Protein AF-A0AAV9VB69-F1 (afdb_monomer_lite)

Sequence (633 aa):
MSVATYHEILGSTLKLGVDYQWPSLCQNLEPKYSDLNADFQFFNVCTIYPNLVQGLANGAFEQSFVDELAGFQIRPIDNYIQISEGITSENTNFLLDTCNNIDCNNELSRDNNRSCDEALLRPDNGSTLSLNGTYSCMSAICTNLEPYVRDDPDIGGVGVFISYILQIFLVLLMTIYVLFKFILHERRVIPADIHSPFAGSIAFPESLQEFQKLQSWFIGSLVIAAFIRQYQEITNISVTDFLFLGGISLNGVVLICYMNVALLLLGRKSWYVYGLSCITFIMCSAFIIYANWKRVERVDHVLPALLFCQRQLAFLQYSDEITRWVRLVSRLPPWVIYMAWGFCAAVQLACFFWMLEFEKKMPRRFKAWLERRSGQIMLWIFIIFIMFCFLAIFGLQVVMLYNFWGIVDPHQWSFGQIIAVTIWLPLVIDYAHGRYKEKTGLITQHNPAEYPKDEEAGYSVLPFGNPGKTNPTAEVIPLTSQQPSPVPPHAQPQLQPSTSQILYSMQQQHQNQNINVNPEYHHMHQNQLAPSPYVYPTPQIRIDTRQSTVSPTATAPPTHFASPLLPSMPSSPMFPLTQAQHAPQVPGIPGGGGNVAPSGGGGGPGGGVQNFGPPSGPTDGRQPGTSYGGGTF

Structure (mmCIF, N/CA/C/O backbone):
data_AF-A0AAV9VB69-F1
#
_entry.id   AF-A0AAV9VB69-F1
#
loop_
_atom_site.group_PDB
_atom_site.id
_atom_site.type_symbol
_atom_site.label_atom_id
_atom_site.label_alt_id
_atom_site.label_comp_id
_atom_site.label_asym_id
_atom_site.label_entity_id
_atom_site.label_seq_id
_atom_site.pdbx_PDB_ins_code
_atom_site.Cartn_x
_atom_site.Cartn_y
_atom_site.Cartn_z
_atom_site.occupancy
_atom_site.B_iso_or_equiv
_atom_site.auth_seq_id
_atom_site.auth_comp_id
_atom_site.auth_asym_id
_atom_site.auth_atom_id
_atom_site.pdbx_PDB_model_num
ATOM 1 N N . MET A 1 1 ? 23.354 5.127 -36.006 1.00 81.25 1 MET A N 1
ATOM 2 C CA . MET A 1 1 ? 23.673 5.702 -34.678 1.00 81.25 1 MET A CA 1
ATOM 3 C C . MET A 1 1 ? 25.113 6.199 -34.701 1.00 81.25 1 MET A C 1
ATOM 5 O O . MET A 1 1 ? 25.912 5.572 -35.389 1.00 81.25 1 MET A O 1
ATOM 9 N N . SER A 1 2 ? 25.442 7.316 -34.046 1.00 92.06 2 SER A N 1
ATOM 10 C CA . SER A 1 2 ? 26.828 7.811 -34.001 1.00 92.06 2 SER A CA 1
ATOM 11 C C . SER A 1 2 ? 27.645 7.057 -32.944 1.00 92.06 2 SER A C 1
ATOM 13 O O . SER A 1 2 ? 27.098 6.582 -31.951 1.00 92.06 2 SER A O 1
ATOM 15 N N . VAL A 1 3 ? 28.964 6.970 -33.143 1.00 91.94 3 VAL A N 1
ATOM 16 C CA . VAL A 1 3 ? 29.895 6.347 -32.181 1.00 91.94 3 VAL A CA 1
ATOM 17 C C . VAL A 1 3 ? 29.856 7.051 -30.817 1.00 91.94 3 VAL A C 1
ATOM 19 O O . VAL A 1 3 ? 29.919 6.397 -29.781 1.00 91.94 3 VAL A O 1
ATOM 22 N N . ALA A 1 4 ? 29.641 8.371 -30.805 1.00 94.38 4 ALA A N 1
ATOM 23 C CA . ALA A 1 4 ? 29.505 9.158 -29.580 1.00 94.38 4 ALA A CA 1
ATOM 24 C C . ALA A 1 4 ? 28.348 8.677 -28.684 1.00 94.38 4 ALA A C 1
ATOM 26 O O . ALA A 1 4 ? 28.529 8.546 -27.476 1.00 94.38 4 ALA A O 1
ATOM 27 N N . THR A 1 5 ? 27.189 8.350 -29.269 1.00 92.31 5 THR A N 1
ATOM 28 C CA . THR A 1 5 ? 26.042 7.824 -28.511 1.00 92.31 5 THR A CA 1
ATOM 29 C C . THR A 1 5 ? 26.349 6.461 -27.894 1.00 92.31 5 THR A C 1
ATOM 31 O O . THR A 1 5 ? 25.969 6.205 -26.754 1.00 92.31 5 THR A O 1
ATOM 34 N N . TYR A 1 6 ? 27.078 5.591 -28.604 1.00 94.56 6 TYR A N 1
ATOM 35 C CA . TYR A 1 6 ? 27.502 4.316 -28.026 1.00 94.56 6 TYR A CA 1
ATOM 36 C C . TYR A 1 6 ? 28.466 4.516 -26.850 1.00 94.56 6 TYR A C 1
ATOM 38 O O . TYR A 1 6 ? 28.266 3.887 -25.815 1.00 94.56 6 TYR A O 1
ATOM 46 N N . HIS A 1 7 ? 29.459 5.410 -26.960 1.00 93.88 7 HIS A N 1
ATOM 47 C CA . HIS A 1 7 ? 30.359 5.714 -25.837 1.00 93.88 7 HIS A CA 1
ATOM 48 C C . HIS A 1 7 ? 29.611 6.229 -24.610 1.00 93.88 7 HIS A C 1
ATOM 50 O O . HIS A 1 7 ? 29.913 5.810 -23.497 1.00 93.88 7 HIS A O 1
ATOM 56 N N . GLU A 1 8 ? 28.639 7.122 -24.792 1.00 93.88 8 GLU A N 1
ATOM 57 C CA . GLU A 1 8 ? 27.863 7.669 -23.678 1.00 93.88 8 GLU A CA 1
ATOM 58 C C . GLU A 1 8 ? 27.093 6.564 -22.936 1.00 93.88 8 GLU A C 1
ATOM 60 O O . GLU A 1 8 ? 27.153 6.464 -21.707 1.00 93.88 8 GLU A O 1
ATOM 65 N N . ILE A 1 9 ? 26.421 5.680 -23.679 1.00 92.69 9 ILE A N 1
ATOM 66 C CA . ILE A 1 9 ? 25.641 4.581 -23.097 1.00 92.69 9 ILE A CA 1
ATOM 67 C C . ILE A 1 9 ? 26.556 3.545 -22.427 1.00 92.69 9 ILE A C 1
ATOM 69 O O . ILE A 1 9 ? 26.297 3.138 -21.292 1.00 92.69 9 ILE A O 1
ATOM 73 N N . LEU A 1 10 ? 27.637 3.132 -23.095 1.00 94.69 10 LEU A N 1
ATOM 74 C CA . LEU A 1 10 ? 28.567 2.131 -22.567 1.00 94.69 10 LEU A CA 1
ATOM 75 C C . LEU A 1 10 ? 29.352 2.675 -21.371 1.00 94.69 10 LEU A C 1
ATOM 77 O O . LEU A 1 10 ? 29.407 2.017 -20.338 1.00 94.69 10 LEU A O 1
ATOM 81 N N . GLY A 1 11 ? 29.894 3.889 -21.462 1.00 93.44 11 GLY A N 1
ATOM 82 C CA . GLY A 1 11 ? 30.698 4.502 -20.403 1.00 93.44 11 GLY A CA 1
ATOM 83 C C . GLY A 1 11 ? 29.901 4.861 -19.147 1.00 93.44 11 GLY A C 1
ATOM 84 O O . GLY A 1 11 ? 30.444 4.818 -18.045 1.00 93.44 11 GLY A O 1
ATOM 85 N N . SER A 1 12 ? 28.606 5.168 -19.283 1.00 91.00 12 SER A N 1
ATOM 86 C CA . SER A 1 12 ? 27.727 5.430 -18.131 1.00 91.00 12 SER A CA 1
ATOM 87 C C . SER A 1 12 ? 27.248 4.161 -17.419 1.00 91.00 12 SER A C 1
ATOM 89 O O . SER A 1 12 ? 26.801 4.234 -16.272 1.00 91.00 12 SER A O 1
ATOM 91 N N . THR A 1 13 ? 27.337 3.003 -18.079 1.00 90.88 13 THR A N 1
ATOM 92 C CA . THR A 1 13 ? 26.742 1.751 -17.591 1.00 90.88 13 THR A CA 1
ATOM 93 C C . THR A 1 13 ? 27.789 0.706 -17.217 1.00 90.88 13 THR A C 1
ATOM 95 O O . THR A 1 13 ? 27.617 -0.029 -16.244 1.00 90.88 13 THR A O 1
ATOM 98 N N . LEU A 1 14 ? 28.878 0.618 -17.978 1.00 93.81 14 LEU A N 1
ATOM 99 C CA . LEU A 1 14 ? 29.826 -0.485 -17.919 1.00 93.81 14 LEU A CA 1
ATOM 100 C C . LEU A 1 14 ? 31.136 -0.082 -17.260 1.00 93.81 14 LEU A C 1
ATOM 102 O O . LEU A 1 14 ? 31.718 0.967 -17.516 1.00 93.81 14 LEU A O 1
ATOM 106 N N . LYS A 1 15 ? 31.650 -0.999 -16.450 1.00 92.81 15 LYS A N 1
ATOM 107 C CA . LYS A 1 15 ? 33.026 -0.992 -15.955 1.00 92.81 15 LYS A CA 1
ATOM 108 C C . LYS A 1 15 ? 33.915 -1.804 -16.893 1.00 92.81 15 LYS A C 1
ATOM 110 O O . LYS A 1 15 ? 33.564 -2.932 -17.245 1.00 92.81 15 LYS A O 1
ATOM 115 N N . LEU A 1 16 ? 35.068 -1.239 -17.247 1.00 93.00 16 LEU A N 1
ATOM 116 C CA . LEU A 1 16 ? 36.102 -1.894 -18.051 1.00 93.00 16 LEU A CA 1
ATOM 117 C C . LEU A 1 16 ? 36.630 -3.163 -17.363 1.00 93.00 16 LEU A C 1
ATOM 119 O O . LEU A 1 16 ? 36.817 -3.184 -16.146 1.00 93.00 16 LEU A O 1
ATOM 123 N N . GLY A 1 17 ? 36.898 -4.207 -18.152 1.00 90.06 17 GLY A N 1
ATOM 124 C CA . GLY A 1 17 ? 37.507 -5.457 -17.681 1.00 90.06 17 GLY A CA 1
ATOM 125 C C . GLY A 1 17 ? 36.560 -6.447 -16.992 1.00 90.06 17 GLY A C 1
ATOM 126 O O . GLY A 1 17 ? 37.006 -7.521 -16.594 1.00 90.06 17 GLY A O 1
ATOM 127 N N . VAL A 1 18 ? 35.270 -6.129 -16.868 1.00 91.38 18 VAL A N 1
ATOM 128 C CA . VAL A 1 18 ? 34.249 -7.049 -16.340 1.00 91.38 18 VAL A CA 1
ATOM 129 C C . VAL A 1 18 ? 33.663 -7.881 -17.487 1.00 91.38 18 VAL A C 1
ATOM 131 O O . VAL A 1 18 ? 33.326 -7.334 -18.535 1.00 91.38 18 VAL A O 1
ATOM 134 N N . ASP A 1 19 ? 33.550 -9.198 -17.297 1.00 90.56 19 ASP A N 1
ATOM 135 C CA . ASP A 1 19 ? 32.825 -10.082 -18.219 1.00 90.56 19 ASP A CA 1
ATOM 136 C C . ASP A 1 19 ? 31.331 -10.067 -17.877 1.00 90.56 19 ASP A C 1
ATOM 138 O O . ASP A 1 19 ? 30.914 -10.598 -16.847 1.00 90.56 19 ASP A O 1
ATOM 142 N N . TYR A 1 20 ? 30.533 -9.428 -18.730 1.00 87.25 20 TYR A N 1
ATOM 143 C CA . TYR A 1 20 ? 29.083 -9.322 -18.561 1.00 87.25 20 TYR A CA 1
ATOM 144 C C . TYR A 1 20 ? 28.309 -10.455 -19.248 1.00 87.25 20 TYR A C 1
ATOM 146 O O . TYR A 1 20 ? 27.097 -10.529 -19.074 1.00 87.25 20 TYR A O 1
ATOM 154 N N . GLN A 1 21 ? 28.966 -11.320 -20.035 1.00 90.50 21 GLN A N 1
ATOM 155 C CA . GLN A 1 21 ? 28.318 -12.393 -20.805 1.00 90.50 21 GLN A CA 1
ATOM 156 C C . GLN A 1 21 ? 27.126 -11.894 -21.656 1.00 90.50 21 GLN A C 1
ATOM 158 O O . GLN A 1 21 ? 25.994 -12.371 -21.538 1.00 90.50 21 GLN A O 1
ATOM 163 N N . TRP A 1 22 ? 27.380 -10.906 -22.521 1.00 84.94 22 TRP A N 1
ATOM 164 C CA . TRP A 1 22 ? 26.363 -10.079 -23.188 1.00 84.94 22 TRP A CA 1
ATOM 165 C C . TRP A 1 22 ? 25.195 -10.804 -23.875 1.00 84.94 22 TRP A C 1
ATOM 167 O O . TRP A 1 22 ? 24.059 -10.399 -23.621 1.00 84.94 22 TRP A O 1
ATOM 177 N N . PRO A 1 23 ? 25.392 -11.867 -24.684 1.00 86.56 23 PRO A N 1
ATOM 178 C CA . PRO A 1 23 ? 24.259 -12.549 -25.304 1.00 86.56 23 PRO A CA 1
ATOM 179 C C . PRO A 1 23 ? 23.311 -13.117 -24.250 1.00 86.56 23 PRO A C 1
ATOM 181 O O . PRO A 1 23 ? 22.118 -12.860 -24.299 1.00 86.56 23 PRO A O 1
ATOM 184 N N . SER A 1 24 ? 23.842 -13.795 -23.230 1.00 86.19 24 SER A N 1
ATOM 185 C CA . SER A 1 24 ? 23.032 -14.337 -22.136 1.00 86.19 24 SER A CA 1
ATOM 186 C C . SER A 1 24 ? 22.494 -13.270 -21.187 1.00 86.19 24 SER A C 1
ATOM 188 O O . SER A 1 24 ? 21.474 -13.502 -20.543 1.00 86.19 24 SER A O 1
ATOM 190 N N . LEU A 1 25 ? 23.155 -12.115 -21.069 1.00 87.12 25 LEU A N 1
ATOM 191 C CA . LEU A 1 25 ? 22.683 -11.006 -20.242 1.00 87.12 25 LEU A CA 1
ATOM 192 C C . LEU A 1 25 ? 21.476 -10.313 -20.878 1.00 87.12 25 LEU A C 1
ATOM 194 O O . LEU A 1 25 ? 20.512 -10.043 -20.166 1.00 87.12 25 LEU A O 1
ATOM 198 N N . CYS A 1 26 ? 21.518 -10.095 -22.191 1.00 88.00 26 CYS A N 1
ATOM 199 C CA . CYS A 1 26 ? 20.462 -9.425 -22.946 1.00 88.00 26 CYS A CA 1
ATOM 200 C C . CYS A 1 26 ? 19.396 -10.370 -23.519 1.00 88.00 26 CYS A C 1
ATOM 202 O O . CYS A 1 26 ? 18.403 -9.883 -24.042 1.00 88.00 26 CYS A O 1
ATOM 204 N N . GLN A 1 27 ? 19.590 -11.688 -23.426 1.00 84.94 27 GLN A N 1
ATOM 205 C CA . GLN A 1 27 ? 18.554 -12.699 -23.658 1.00 84.94 27 GLN A CA 1
ATOM 206 C C . GLN A 1 27 ? 17.865 -13.084 -22.342 1.00 84.94 27 GLN A C 1
ATOM 208 O O . GLN A 1 27 ? 18.457 -13.008 -21.255 1.00 84.94 27 GLN A O 1
ATOM 213 N N . ASN A 1 28 ? 16.632 -13.571 -22.449 1.00 80.62 28 ASN A N 1
ATOM 214 C CA . ASN A 1 28 ? 15.735 -13.874 -21.337 1.00 80.62 28 ASN A CA 1
ATOM 215 C C . ASN A 1 28 ? 15.504 -12.659 -20.425 1.00 80.62 28 ASN A C 1
ATOM 217 O O . ASN A 1 28 ? 15.657 -12.746 -19.203 1.00 80.62 28 ASN A O 1
ATOM 221 N N . LEU A 1 29 ? 15.185 -11.510 -21.021 1.00 72.12 29 LEU A N 1
ATOM 222 C CA . LEU A 1 29 ? 14.921 -10.276 -20.277 1.00 72.12 29 LEU A CA 1
ATOM 223 C C . LEU A 1 29 ? 13.636 -10.352 -19.453 1.00 72.12 29 LEU A C 1
ATOM 225 O O . LEU A 1 29 ? 13.610 -9.857 -18.331 1.00 72.12 29 LEU A O 1
ATOM 229 N N . GLU A 1 30 ? 12.605 -11.018 -19.971 1.00 70.12 30 GLU A N 1
ATOM 230 C CA . GLU A 1 30 ? 11.303 -11.153 -19.312 1.00 70.12 30 GLU A CA 1
ATOM 231 C C . GLU A 1 30 ? 11.420 -11.688 -17.869 1.00 70.12 30 GLU A C 1
ATOM 233 O O . GLU A 1 30 ? 11.065 -10.940 -16.960 1.00 70.12 30 GLU A O 1
ATOM 238 N N . PRO A 1 31 ? 12.017 -12.870 -17.592 1.00 71.25 31 PRO A N 1
ATOM 239 C CA . PRO A 1 31 ? 12.177 -13.353 -16.218 1.00 71.25 31 PRO A CA 1
ATOM 240 C C . PRO A 1 31 ? 13.099 -12.472 -15.358 1.00 71.25 31 PRO A C 1
ATOM 242 O O . PRO A 1 31 ? 12.952 -12.429 -14.140 1.00 71.25 31 PRO A O 1
ATOM 245 N N . LYS A 1 32 ? 14.052 -11.746 -15.963 1.00 71.00 32 LYS A N 1
ATOM 246 C CA . LYS A 1 32 ? 14.957 -10.841 -15.228 1.00 71.00 32 LYS A CA 1
ATOM 247 C C . LYS A 1 32 ? 14.281 -9.536 -14.822 1.00 71.00 32 LYS A C 1
ATOM 249 O O . LYS A 1 32 ? 14.662 -8.957 -13.807 1.00 71.00 32 LYS A O 1
ATOM 254 N N . TYR A 1 33 ? 13.318 -9.067 -15.612 1.00 72.19 33 TYR A N 1
ATOM 255 C CA . TYR A 1 33 ? 12.603 -7.813 -15.384 1.00 72.19 33 TYR A CA 1
ATOM 256 C C . TYR A 1 33 ? 11.237 -8.001 -14.725 1.00 72.19 33 TYR A C 1
ATOM 258 O O . TYR A 1 33 ? 10.710 -7.048 -14.154 1.00 72.19 33 TYR A O 1
ATOM 266 N N . SER A 1 34 ? 10.698 -9.223 -14.729 1.00 65.44 34 SER A N 1
ATOM 267 C CA . SER A 1 34 ? 9.506 -9.591 -13.962 1.00 65.44 34 SER A CA 1
ATOM 268 C C . SER A 1 34 ? 9.789 -9.780 -12.470 1.00 65.44 34 SER A C 1
ATOM 270 O O . SER A 1 34 ? 8.873 -9.725 -11.652 1.00 65.44 34 SER A O 1
ATOM 272 N N . ASP A 1 35 ? 11.048 -10.024 -12.097 1.00 72.75 35 ASP A N 1
ATOM 273 C CA . ASP A 1 35 ? 11.422 -10.273 -10.710 1.00 72.75 35 ASP A CA 1
ATOM 274 C C . ASP A 1 35 ? 11.499 -8.985 -9.875 1.00 72.75 35 ASP A C 1
ATOM 276 O O . ASP A 1 35 ? 11.941 -7.925 -10.312 1.00 72.75 35 ASP A O 1
ATOM 280 N N . LEU A 1 36 ? 11.176 -9.103 -8.582 1.00 60.81 36 LEU A N 1
ATOM 281 C CA . LEU A 1 36 ? 11.221 -8.020 -7.580 1.00 60.81 36 LEU A CA 1
ATOM 282 C C . LEU A 1 36 ? 12.606 -7.365 -7.391 1.00 60.81 36 LEU A C 1
ATOM 284 O O . LEU A 1 36 ? 12.729 -6.367 -6.671 1.00 60.81 36 LEU A O 1
ATOM 288 N N . ASN A 1 37 ? 13.642 -7.958 -7.985 1.00 67.56 37 ASN A N 1
ATOM 289 C CA . ASN A 1 37 ? 15.031 -7.508 -7.959 1.00 67.56 37 ASN A CA 1
ATOM 290 C C . ASN A 1 37 ? 15.541 -7.137 -9.363 1.00 67.56 37 ASN A C 1
ATOM 292 O O . ASN A 1 37 ? 16.751 -7.159 -9.578 1.00 67.56 37 ASN A O 1
ATOM 296 N N . ALA A 1 38 ? 14.635 -6.836 -10.299 1.00 72.31 38 ALA A N 1
ATOM 297 C CA . ALA A 1 38 ? 14.975 -6.420 -11.650 1.00 72.31 38 ALA A CA 1
ATOM 298 C C . ALA A 1 38 ? 16.025 -5.303 -11.645 1.00 72.31 38 ALA A C 1
ATOM 300 O O . ALA A 1 38 ? 15.849 -4.259 -11.009 1.00 72.31 38 ALA A O 1
ATOM 301 N N . ASP A 1 39 ? 17.120 -5.546 -12.360 1.00 76.62 39 ASP A N 1
ATOM 302 C CA . ASP A 1 39 ? 18.220 -4.606 -12.507 1.00 76.62 39 ASP A CA 1
ATOM 303 C C . ASP A 1 39 ? 18.219 -4.034 -13.925 1.00 76.62 39 ASP A C 1
ATOM 305 O O . ASP A 1 39 ? 18.735 -4.623 -14.879 1.00 76.62 39 ASP A O 1
ATOM 309 N N . PHE A 1 40 ? 17.608 -2.860 -14.060 1.00 84.81 40 PHE A N 1
ATOM 310 C CA . PHE A 1 40 ? 17.510 -2.146 -15.329 1.00 84.81 40 PHE A CA 1
ATOM 311 C C . PHE A 1 40 ? 18.803 -1.427 -15.720 1.00 84.81 40 PHE A C 1
ATOM 313 O O . PHE A 1 40 ? 18.829 -0.773 -16.764 1.00 84.81 40 PHE A O 1
ATOM 320 N N . GLN A 1 41 ? 19.894 -1.554 -14.947 1.00 85.00 41 GLN A N 1
ATOM 321 C CA . GLN A 1 41 ? 21.139 -0.849 -15.256 1.00 85.00 41 GLN A CA 1
ATOM 322 C C . GLN A 1 41 ? 21.651 -1.173 -16.663 1.00 85.00 41 GLN A C 1
ATOM 324 O O . GLN A 1 41 ? 22.116 -0.277 -17.354 1.00 85.00 41 GLN A O 1
ATOM 329 N N . PHE A 1 42 ? 21.491 -2.417 -17.127 1.00 89.88 42 PHE A N 1
ATOM 330 C CA . PHE A 1 42 ? 21.977 -2.860 -18.436 1.00 89.88 42 PHE A CA 1
ATOM 331 C C . PHE A 1 42 ? 20.977 -2.679 -19.578 1.00 89.88 42 PHE A C 1
ATOM 333 O O . PHE A 1 42 ? 21.330 -2.956 -20.723 1.00 89.88 42 PHE A O 1
ATOM 340 N N . PHE A 1 43 ? 19.758 -2.203 -19.307 1.00 91.50 43 PHE A N 1
ATOM 341 C CA . PHE A 1 43 ? 18.712 -2.125 -20.326 1.00 91.50 43 PHE A CA 1
ATOM 342 C C . PHE A 1 43 ? 19.146 -1.273 -21.524 1.00 91.50 43 PHE A C 1
ATOM 344 O O . PHE A 1 43 ? 19.071 -1.719 -22.665 1.00 91.50 43 PHE A O 1
ATOM 351 N N . ASN A 1 44 ? 19.710 -0.087 -21.269 1.00 91.19 44 ASN A N 1
ATOM 352 C CA . ASN A 1 44 ? 20.206 0.795 -22.330 1.00 91.19 44 ASN A CA 1
ATOM 353 C C . ASN A 1 44 ? 21.313 0.149 -23.173 1.00 91.19 44 ASN A C 1
ATOM 355 O O . ASN A 1 44 ? 21.434 0.447 -24.354 1.00 91.19 44 ASN A O 1
ATOM 359 N N . VAL A 1 45 ? 22.121 -0.738 -22.586 1.00 93.56 45 VAL A N 1
ATOM 360 C CA . VAL A 1 45 ? 23.153 -1.472 -23.327 1.00 93.56 45 VAL A CA 1
ATOM 361 C C . VAL A 1 45 ? 22.512 -2.579 -24.162 1.00 93.56 45 VAL A C 1
ATOM 363 O O . VAL A 1 45 ? 22.843 -2.726 -25.335 1.00 93.56 45 VAL A O 1
ATOM 366 N N . CYS A 1 46 ? 21.539 -3.305 -23.611 1.00 93.94 46 CYS A N 1
ATOM 367 C CA . CYS A 1 46 ? 20.816 -4.345 -24.337 1.00 93.94 46 CYS A CA 1
ATOM 368 C C . CYS A 1 46 ? 19.979 -3.809 -25.506 1.00 93.94 46 CYS A C 1
ATOM 370 O O . CYS A 1 46 ? 19.820 -4.519 -26.498 1.00 93.94 46 CYS A O 1
ATOM 372 N N . THR A 1 47 ? 19.509 -2.558 -25.455 1.00 93.50 47 THR A N 1
ATOM 373 C CA . THR A 1 47 ? 18.798 -1.931 -26.584 1.00 93.50 47 THR A CA 1
ATOM 374 C C . THR A 1 47 ? 19.729 -1.544 -27.736 1.00 93.50 47 THR A C 1
ATOM 376 O O . THR A 1 47 ? 19.318 -1.601 -28.896 1.00 93.50 47 THR A O 1
ATOM 379 N N . ILE A 1 48 ? 20.991 -1.192 -27.457 1.00 94.94 48 ILE A N 1
ATOM 380 C CA . ILE A 1 48 ? 21.992 -0.879 -28.494 1.00 94.94 48 ILE A CA 1
ATOM 381 C C . ILE A 1 48 ? 22.784 -2.099 -28.971 1.00 94.94 48 ILE A C 1
ATOM 383 O O . ILE A 1 48 ? 23.379 -2.054 -30.048 1.00 94.94 48 ILE A O 1
ATOM 387 N N . TYR A 1 49 ? 22.793 -3.183 -28.194 1.00 95.06 49 TYR A N 1
ATOM 388 C CA . TYR A 1 49 ? 23.627 -4.354 -28.439 1.00 95.06 49 TYR A CA 1
ATOM 389 C C . TYR A 1 49 ? 23.431 -4.988 -29.832 1.00 95.06 49 TYR A C 1
ATOM 391 O O . TYR A 1 49 ? 24.442 -5.206 -30.501 1.00 95.06 49 TYR A O 1
ATOM 399 N N . PRO A 1 50 ? 22.197 -5.195 -30.349 1.00 94.56 50 PRO A N 1
ATOM 400 C CA . PRO A 1 50 ? 21.981 -5.701 -31.712 1.00 94.56 50 PRO A CA 1
ATOM 401 C C . PRO A 1 50 ? 22.682 -4.863 -32.793 1.00 94.56 50 PRO A C 1
ATOM 403 O O . PRO A 1 50 ? 23.422 -5.384 -33.629 1.00 94.56 50 PRO A O 1
ATOM 406 N N . ASN A 1 51 ? 22.526 -3.535 -32.721 1.00 94.12 51 ASN A N 1
ATOM 407 C CA . ASN A 1 51 ? 23.151 -2.595 -33.656 1.00 94.12 51 ASN A CA 1
ATOM 408 C C . ASN A 1 51 ? 24.683 -2.631 -33.566 1.00 94.12 51 ASN A C 1
ATOM 410 O O . ASN A 1 51 ? 25.384 -2.461 -34.566 1.00 94.12 51 ASN A O 1
ATOM 414 N N . LEU A 1 52 ? 25.205 -2.848 -32.361 1.00 95.00 52 LEU A N 1
ATOM 415 C CA . LEU A 1 52 ? 26.631 -2.865 -32.083 1.00 95.00 52 LEU A CA 1
ATOM 416 C C . LEU A 1 52 ? 27.294 -4.157 -32.579 1.00 95.00 52 LEU A C 1
ATOM 418 O O . LEU A 1 52 ? 28.324 -4.091 -33.246 1.00 95.00 52 LEU A O 1
ATOM 422 N N . VAL A 1 53 ? 26.691 -5.328 -32.355 1.00 94.50 53 VAL A N 1
ATOM 423 C CA . VAL A 1 53 ? 27.231 -6.593 -32.887 1.00 94.50 53 VAL A CA 1
ATOM 424 C C . VAL A 1 53 ? 27.118 -6.639 -34.413 1.00 94.50 53 VAL A C 1
ATOM 426 O O . VAL A 1 53 ? 28.068 -7.048 -35.080 1.00 94.50 53 VAL A O 1
ATOM 429 N N . GLN A 1 54 ? 26.014 -6.152 -34.990 1.00 93.56 54 GLN A N 1
ATOM 430 C CA . GLN A 1 54 ? 25.867 -6.051 -36.444 1.00 93.56 54 GLN A CA 1
ATOM 431 C C . GLN A 1 54 ? 26.887 -5.083 -37.061 1.00 93.56 54 GLN A C 1
ATOM 433 O O . GLN A 1 54 ? 27.502 -5.400 -38.078 1.00 93.56 54 GLN A O 1
ATOM 438 N N . GLY A 1 55 ? 27.102 -3.916 -36.446 1.00 94.38 55 GLY A N 1
ATOM 439 C CA . GLY A 1 55 ? 28.108 -2.956 -36.901 1.00 94.38 55 GLY A CA 1
ATOM 440 C C . GLY A 1 55 ? 29.531 -3.517 -36.830 1.00 94.38 55 GLY A C 1
ATOM 441 O O . GLY A 1 55 ? 30.301 -3.334 -37.772 1.00 94.38 55 GLY A O 1
ATOM 442 N N . LEU A 1 56 ? 29.859 -4.264 -35.769 1.00 95.81 56 LEU A N 1
ATOM 443 C CA . LEU A 1 56 ? 31.137 -4.968 -35.633 1.00 95.81 56 LEU A CA 1
ATOM 444 C C . LEU A 1 56 ? 31.324 -6.024 -36.727 1.00 95.81 56 LEU A C 1
ATOM 446 O O . LEU A 1 56 ? 32.371 -6.054 -37.370 1.00 95.81 56 LEU A O 1
ATOM 450 N N . ALA A 1 57 ? 30.311 -6.861 -36.964 1.00 94.94 57 ALA A N 1
ATOM 451 C CA . ALA A 1 57 ? 30.358 -7.908 -37.985 1.00 94.94 57 ALA A CA 1
ATOM 452 C C . ALA A 1 57 ? 30.517 -7.336 -39.404 1.00 94.94 57 ALA A C 1
ATOM 454 O O . ALA A 1 57 ? 31.214 -7.913 -40.235 1.00 94.94 57 ALA A O 1
ATOM 455 N N . ASN A 1 58 ? 29.921 -6.171 -39.660 1.00 95.00 58 ASN A N 1
ATOM 456 C CA . ASN A 1 58 ? 29.998 -5.482 -40.947 1.00 95.00 58 ASN A CA 1
ATOM 457 C C . ASN A 1 58 ? 31.262 -4.617 -41.115 1.00 95.00 58 ASN A C 1
ATOM 459 O O . ASN A 1 58 ? 31.426 -3.994 -42.163 1.00 95.00 58 ASN A O 1
ATOM 463 N N . GLY A 1 59 ? 32.132 -4.522 -40.100 1.00 96.00 59 GLY A N 1
ATOM 464 C CA . GLY A 1 59 ? 33.303 -3.639 -40.133 1.00 96.00 59 GLY A CA 1
ATOM 465 C C . GLY A 1 59 ? 32.944 -2.148 -40.201 1.00 96.00 59 GLY A C 1
ATOM 466 O O . GLY A 1 59 ? 33.678 -1.361 -40.790 1.00 96.00 59 GLY A O 1
ATOM 467 N N . ALA A 1 60 ? 31.802 -1.753 -39.631 1.00 95.88 60 ALA A N 1
ATOM 468 C CA . ALA A 1 60 ? 31.272 -0.389 -39.706 1.00 95.88 60 ALA A CA 1
ATOM 469 C C . ALA A 1 60 ? 31.925 0.599 -38.715 1.00 95.88 60 ALA A C 1
ATOM 471 O O . ALA A 1 60 ? 31.586 1.782 -38.722 1.00 95.88 60 ALA A O 1
ATOM 472 N N . PHE A 1 61 ? 32.824 0.126 -37.848 1.00 96.75 61 PHE A N 1
ATOM 473 C CA . PHE A 1 61 ? 33.442 0.910 -36.778 1.00 96.75 61 PHE A CA 1
ATOM 474 C C . PHE A 1 61 ? 34.953 1.078 -36.970 1.00 96.75 61 PHE A C 1
ATOM 476 O O . PHE A 1 61 ? 35.622 0.204 -37.516 1.00 96.75 61 PHE A O 1
ATOM 483 N N . GLU A 1 62 ? 35.496 2.195 -36.482 1.00 96.62 62 GLU A N 1
ATOM 484 C CA . GLU A 1 62 ? 36.941 2.446 -36.450 1.00 96.62 62 GLU A CA 1
ATOM 485 C C . GLU A 1 62 ? 37.654 1.519 -35.454 1.00 96.62 62 GLU A C 1
ATOM 487 O O . GLU A 1 62 ? 37.098 1.172 -34.411 1.00 96.62 62 GLU A O 1
ATOM 492 N N . GLN A 1 63 ? 38.914 1.165 -35.736 1.00 96.44 63 GLN A N 1
ATOM 493 C CA . GLN A 1 63 ? 39.690 0.226 -34.912 1.00 96.44 63 GLN A CA 1
ATOM 494 C C . GLN A 1 63 ? 39.813 0.671 -33.447 1.00 96.44 63 GLN A C 1
ATOM 496 O O . GLN A 1 63 ? 39.726 -0.158 -32.551 1.00 96.44 63 GLN A O 1
ATOM 501 N N . SER A 1 64 ? 39.947 1.976 -33.198 1.00 96.00 64 SER A N 1
ATOM 502 C CA . SER A 1 64 ? 40.003 2.548 -31.846 1.00 96.00 64 SER A CA 1
ATOM 503 C C . SER A 1 64 ? 38.755 2.222 -31.021 1.00 96.00 64 SER A C 1
ATOM 505 O O . SER A 1 64 ? 38.864 1.854 -29.853 1.00 96.00 64 SER A O 1
ATOM 507 N N . PHE A 1 65 ? 37.570 2.308 -31.631 1.00 96.31 65 PHE A N 1
ATOM 508 C CA . PHE A 1 65 ? 36.312 1.960 -30.977 1.00 96.31 65 PHE A CA 1
ATOM 509 C C . PHE A 1 65 ? 36.171 0.444 -30.807 1.00 96.31 65 PHE A C 1
ATOM 511 O O . PHE A 1 65 ? 35.709 -0.016 -29.768 1.00 96.31 65 PHE A O 1
ATOM 518 N N . VAL A 1 66 ? 36.622 -0.349 -31.786 1.00 96.44 66 VAL A N 1
ATOM 519 C CA . VAL A 1 66 ? 36.659 -1.819 -31.674 1.00 96.44 66 VAL A CA 1
ATOM 520 C C . VAL A 1 66 ? 37.538 -2.265 -30.498 1.00 96.44 66 VAL A C 1
ATOM 522 O O . VAL A 1 66 ? 37.135 -3.148 -29.739 1.00 96.44 66 VAL A O 1
ATOM 525 N N . ASP A 1 67 ? 38.699 -1.636 -30.309 1.00 95.38 67 ASP A N 1
ATOM 526 C CA . ASP A 1 67 ? 39.608 -1.921 -29.193 1.00 95.38 67 ASP A CA 1
ATOM 527 C C . ASP A 1 67 ? 38.969 -1.562 -27.837 1.00 95.38 67 ASP A C 1
ATOM 529 O O . ASP A 1 67 ? 39.120 -2.299 -26.859 1.00 95.38 67 ASP A O 1
ATOM 533 N N . GLU A 1 68 ? 38.189 -0.477 -27.773 1.00 94.94 68 GLU A N 1
ATOM 534 C CA . GLU A 1 68 ? 37.406 -0.127 -26.582 1.00 94.94 68 GLU A CA 1
ATOM 535 C C . GLU A 1 68 ? 36.289 -1.143 -26.297 1.00 94.94 68 GLU A C 1
ATOM 537 O O . GLU A 1 68 ? 36.149 -1.606 -25.162 1.00 94.94 68 GLU A O 1
ATOM 542 N N . LEU A 1 69 ? 35.531 -1.552 -27.319 1.00 95.44 69 LEU A N 1
ATOM 543 C CA . LEU A 1 69 ? 34.495 -2.583 -27.189 1.00 95.44 69 LEU A CA 1
ATOM 544 C C . LEU A 1 69 ? 35.073 -3.913 -26.700 1.00 95.44 69 LEU A C 1
ATOM 546 O O . LEU A 1 69 ? 34.465 -4.578 -25.855 1.00 95.44 69 LEU A O 1
ATOM 550 N N . ALA A 1 70 ? 36.284 -4.260 -27.141 1.00 94.56 70 ALA A N 1
ATOM 551 C CA . ALA A 1 70 ? 37.010 -5.416 -26.632 1.00 94.56 70 ALA A CA 1
ATOM 552 C C . ALA A 1 70 ? 37.325 -5.294 -25.127 1.00 94.56 70 ALA A C 1
ATOM 554 O O . ALA A 1 70 ? 37.300 -6.306 -24.420 1.00 94.56 70 ALA A O 1
ATOM 555 N N . GLY A 1 71 ? 37.541 -4.077 -24.614 1.00 93.25 71 GLY A N 1
ATOM 556 C CA . GLY A 1 71 ? 37.688 -3.779 -23.184 1.00 93.25 71 GLY A CA 1
ATOM 557 C C . GLY A 1 71 ? 36.422 -4.033 -22.352 1.00 93.25 71 GLY A C 1
ATOM 558 O O . GLY A 1 71 ? 36.521 -4.380 -21.171 1.00 93.25 71 GLY A O 1
ATOM 559 N N . PHE A 1 72 ? 35.241 -3.943 -22.972 1.00 94.00 72 PHE A N 1
ATOM 560 C CA . PHE A 1 72 ? 33.946 -4.356 -22.403 1.00 94.00 72 PHE A CA 1
ATOM 561 C C . PHE A 1 72 ? 33.577 -5.817 -22.717 1.00 94.00 72 PHE A C 1
ATOM 563 O O . PHE A 1 72 ? 32.454 -6.252 -22.451 1.00 94.00 72 PHE A O 1
ATOM 570 N N . GLN A 1 73 ? 34.516 -6.566 -23.304 1.00 93.62 73 GLN A N 1
ATOM 571 C CA . GLN A 1 73 ? 34.339 -7.931 -23.800 1.00 93.62 73 GLN A CA 1
ATOM 572 C C . GLN A 1 73 ? 33.241 -8.087 -24.862 1.00 93.62 73 GLN A C 1
ATOM 574 O O . GLN A 1 73 ? 32.721 -9.183 -25.070 1.00 93.62 73 GLN A O 1
ATOM 579 N N . ILE A 1 74 ? 32.907 -7.015 -25.581 1.00 94.12 74 ILE A N 1
ATOM 580 C CA . ILE A 1 74 ? 32.006 -7.099 -26.724 1.00 94.12 74 ILE A CA 1
ATOM 581 C C . ILE A 1 74 ? 32.843 -7.415 -27.962 1.00 94.12 74 ILE A C 1
ATOM 583 O O . ILE A 1 74 ? 33.638 -6.600 -28.423 1.00 94.12 74 ILE A O 1
ATOM 587 N N . ARG A 1 75 ? 32.695 -8.637 -28.474 1.00 92.50 75 ARG A N 1
ATOM 588 C CA . ARG A 1 75 ? 33.438 -9.151 -29.631 1.00 92.50 75 ARG A CA 1
ATOM 589 C C . ARG A 1 75 ? 32.475 -9.481 -30.771 1.00 92.50 75 ARG A C 1
ATOM 591 O O . ARG A 1 75 ? 31.293 -9.686 -30.500 1.00 92.50 75 ARG A O 1
ATOM 598 N N . PRO A 1 76 ? 32.954 -9.566 -32.024 1.00 92.19 76 PRO A N 1
ATOM 599 C CA . PRO A 1 76 ? 32.173 -10.148 -33.110 1.00 92.19 76 PRO A CA 1
ATOM 600 C C . PRO A 1 76 ? 31.706 -11.559 -32.732 1.00 92.19 76 PRO A C 1
ATOM 602 O O . PRO A 1 76 ? 32.475 -12.329 -32.155 1.00 92.19 76 PRO A O 1
ATOM 605 N N . ILE A 1 77 ? 30.450 -11.880 -33.038 1.00 92.12 77 ILE A N 1
ATOM 606 C CA . ILE A 1 77 ? 29.830 -13.166 -32.701 1.00 92.12 77 ILE A CA 1
ATOM 607 C C . ILE A 1 77 ? 29.296 -13.799 -33.980 1.00 92.12 77 ILE A C 1
ATOM 609 O O . ILE A 1 77 ? 28.622 -13.140 -34.777 1.00 92.12 77 ILE A O 1
ATOM 613 N N . ASP A 1 78 ? 29.566 -15.088 -34.153 1.00 90.12 78 ASP A N 1
ATOM 614 C CA . ASP A 1 78 ? 28.927 -15.882 -35.196 1.00 90.12 78 ASP A CA 1
ATOM 615 C C . ASP A 1 78 ? 27.413 -15.966 -34.932 1.00 90.12 78 ASP A C 1
ATOM 617 O O . ASP A 1 78 ? 26.967 -16.024 -33.788 1.00 90.12 78 ASP A O 1
ATOM 621 N N . ASN A 1 79 ? 26.588 -15.973 -35.980 1.00 92.19 79 ASN A N 1
ATOM 622 C CA . ASN A 1 79 ? 25.119 -15.919 -35.866 1.00 92.19 79 ASN A CA 1
ATOM 623 C C . ASN A 1 79 ? 24.569 -14.625 -35.232 1.00 92.19 79 ASN A C 1
ATOM 625 O O . ASN A 1 79 ? 23.477 -14.633 -34.657 1.00 92.19 79 ASN A O 1
ATOM 629 N N . TYR A 1 80 ? 25.276 -13.495 -35.374 1.00 92.44 80 TYR A N 1
ATOM 630 C CA . TYR A 1 80 ? 24.815 -12.203 -34.851 1.00 92.44 80 TYR A CA 1
ATOM 631 C C . TYR A 1 80 ? 23.395 -11.829 -35.295 1.00 92.44 80 TYR A C 1
ATOM 633 O O . TYR A 1 80 ? 22.707 -11.159 -34.537 1.00 92.44 80 TYR A O 1
ATOM 641 N N . ILE A 1 81 ? 22.936 -12.273 -36.473 1.00 92.69 81 ILE A N 1
ATOM 642 C CA . ILE A 1 81 ? 21.573 -12.024 -36.974 1.00 92.69 81 ILE A CA 1
ATOM 643 C C . ILE A 1 81 ? 20.531 -12.646 -36.035 1.00 92.69 81 ILE A C 1
ATOM 645 O O . ILE A 1 81 ? 19.671 -11.934 -35.530 1.00 92.69 81 ILE A O 1
ATOM 649 N N . GLN A 1 82 ? 20.655 -13.941 -35.728 1.00 93.50 82 GLN A N 1
ATOM 650 C CA . GLN A 1 82 ? 19.707 -14.656 -34.863 1.00 93.50 82 GLN A CA 1
ATOM 651 C C . GLN A 1 82 ? 19.721 -14.109 -33.430 1.00 93.50 82 GLN A C 1
ATOM 653 O O . GLN A 1 82 ? 18.673 -13.940 -32.812 1.00 93.50 82 GLN A O 1
ATOM 658 N N . ILE A 1 83 ? 20.913 -13.803 -32.901 1.00 90.06 83 ILE A N 1
ATOM 659 C CA . ILE A 1 83 ? 21.064 -13.230 -31.556 1.00 90.06 83 ILE A CA 1
ATOM 660 C C . ILE A 1 83 ? 20.454 -11.823 -31.499 1.00 90.06 83 ILE A C 1
ATOM 662 O O . ILE A 1 83 ? 19.746 -11.507 -30.544 1.00 90.06 83 ILE A O 1
ATOM 666 N N . SER A 1 84 ? 20.701 -10.999 -32.521 1.00 92.19 84 SER A N 1
ATOM 667 C CA . SER A 1 84 ? 20.163 -9.638 -32.630 1.00 92.19 84 SER A CA 1
ATOM 668 C C . SER A 1 84 ? 18.644 -9.648 -32.728 1.00 92.19 84 SER A C 1
ATOM 670 O O . SER A 1 84 ? 17.999 -8.939 -31.968 1.00 92.19 84 SER A O 1
ATOM 672 N N . GLU A 1 85 ? 18.071 -10.498 -33.585 1.00 92.75 85 GLU A N 1
ATOM 673 C CA . GLU A 1 85 ? 16.619 -10.661 -33.716 1.00 92.75 85 GLU A CA 1
ATOM 674 C C . GLU A 1 85 ? 15.969 -11.110 -32.404 1.00 92.75 85 GLU A C 1
ATOM 676 O O . GLU A 1 85 ? 14.948 -10.544 -32.015 1.00 92.75 85 GLU A O 1
ATOM 681 N N . GLY A 1 86 ? 16.575 -12.068 -31.692 1.00 92.38 86 GLY A N 1
ATOM 682 C CA . GLY A 1 86 ? 16.087 -12.520 -30.387 1.00 92.38 86 GLY A CA 1
ATOM 683 C C . GLY A 1 86 ? 16.068 -11.394 -29.350 1.00 92.38 86 GLY A C 1
ATOM 684 O O . GLY A 1 86 ? 15.022 -11.101 -28.777 1.00 92.38 86 GLY A O 1
ATOM 685 N N . ILE A 1 87 ? 17.196 -10.698 -29.169 1.00 92.06 87 ILE A N 1
ATOM 686 C CA . ILE A 1 87 ? 17.313 -9.579 -28.216 1.00 92.06 87 ILE A CA 1
ATOM 687 C C . ILE A 1 87 ? 16.389 -8.418 -28.609 1.00 92.06 87 ILE A C 1
ATOM 689 O O . ILE A 1 87 ? 15.776 -7.786 -27.748 1.00 92.06 87 ILE A O 1
ATOM 693 N N . THR A 1 88 ? 16.271 -8.119 -29.904 1.00 93.94 88 THR A N 1
ATOM 694 C CA . THR A 1 88 ? 15.355 -7.096 -30.415 1.00 93.94 88 THR A CA 1
ATOM 695 C C . THR A 1 88 ? 13.905 -7.462 -30.120 1.00 93.94 88 THR A C 1
ATOM 697 O O . THR A 1 88 ? 13.188 -6.635 -29.565 1.00 93.94 88 THR A O 1
ATOM 700 N N . SER A 1 89 ? 13.482 -8.691 -30.421 1.00 93.38 89 SER A N 1
ATOM 701 C CA . SER A 1 89 ? 12.116 -9.141 -30.153 1.00 93.38 89 SER A CA 1
ATOM 702 C C . SER A 1 89 ? 11.791 -9.117 -28.661 1.00 93.38 89 SER A C 1
ATOM 704 O O . SER A 1 89 ? 10.722 -8.645 -28.291 1.00 93.38 89 SER A O 1
ATOM 706 N N . GLU A 1 90 ? 12.700 -9.580 -27.800 1.00 92.00 90 GLU A N 1
ATOM 707 C CA . GLU A 1 90 ? 12.492 -9.563 -26.348 1.00 92.00 90 GLU A CA 1
ATOM 708 C C . GLU A 1 90 ? 12.373 -8.137 -25.795 1.00 92.00 90 GLU A C 1
ATOM 710 O O . GLU A 1 90 ? 11.447 -7.850 -25.039 1.00 92.00 90 GLU A O 1
ATOM 715 N N . ASN A 1 91 ? 13.263 -7.222 -26.198 1.00 92.50 91 ASN A N 1
ATOM 716 C CA . ASN A 1 91 ? 13.189 -5.819 -25.779 1.00 92.50 91 ASN A CA 1
ATOM 717 C C . ASN A 1 91 ? 11.905 -5.141 -26.267 1.00 92.50 91 ASN A C 1
ATOM 719 O O . ASN A 1 91 ? 11.290 -4.375 -25.526 1.00 92.50 91 ASN A O 1
ATOM 723 N N . THR A 1 92 ? 11.507 -5.397 -27.517 1.00 94.81 92 THR A N 1
ATOM 724 C CA . THR A 1 92 ? 10.266 -4.856 -28.077 1.00 94.81 92 THR A CA 1
ATOM 725 C C . THR A 1 92 ? 9.052 -5.378 -27.316 1.00 94.81 92 THR A C 1
ATOM 727 O O . THR A 1 92 ? 8.232 -4.565 -26.901 1.00 94.81 92 THR A O 1
ATOM 730 N N . ASN A 1 93 ? 8.969 -6.686 -27.065 1.00 93.44 93 ASN A N 1
ATOM 731 C CA . ASN A 1 93 ? 7.871 -7.278 -26.301 1.00 93.44 93 ASN A CA 1
ATOM 732 C C . ASN A 1 93 ? 7.813 -6.704 -24.883 1.00 93.44 93 ASN A C 1
ATOM 734 O O . ASN A 1 93 ? 6.764 -6.230 -24.474 1.00 93.44 93 ASN A O 1
ATOM 738 N N . PHE A 1 94 ? 8.947 -6.621 -24.179 1.00 92.38 94 PHE A N 1
ATOM 739 C CA . PHE A 1 94 ? 9.001 -6.025 -22.842 1.00 92.38 94 PHE A CA 1
ATOM 740 C C . PHE A 1 94 ? 8.474 -4.582 -22.817 1.00 92.38 94 PHE A C 1
ATOM 742 O O . PHE A 1 94 ? 7.673 -4.229 -21.950 1.00 92.38 94 PHE A O 1
ATOM 749 N N . LEU A 1 95 ? 8.913 -3.739 -23.757 1.00 94.62 95 LEU A N 1
ATOM 750 C CA . LEU A 1 95 ? 8.482 -2.342 -23.835 1.00 94.62 95 LEU A CA 1
ATOM 751 C C . LEU A 1 95 ? 6.991 -2.221 -24.159 1.00 94.62 95 LEU A C 1
ATOM 753 O O . LEU A 1 95 ? 6.294 -1.431 -23.522 1.00 94.62 95 LEU A O 1
ATOM 757 N N . LEU A 1 96 ? 6.500 -3.009 -25.117 1.00 95.50 96 LEU A N 1
ATOM 758 C CA . LEU A 1 96 ? 5.091 -3.009 -25.501 1.00 95.50 96 LEU A CA 1
ATOM 759 C C . LEU A 1 96 ? 4.205 -3.556 -24.380 1.00 95.50 96 LEU A C 1
ATOM 761 O O . LEU A 1 96 ? 3.200 -2.932 -24.063 1.00 95.50 96 LEU A O 1
ATOM 765 N N . ASP A 1 97 ? 4.589 -4.651 -23.728 1.00 93.25 97 ASP A N 1
ATOM 766 C CA . ASP A 1 97 ? 3.847 -5.230 -22.606 1.00 93.25 97 ASP A CA 1
ATOM 767 C C . ASP A 1 97 ? 3.819 -4.275 -21.413 1.00 93.25 97 ASP A C 1
ATOM 769 O O . ASP A 1 97 ? 2.759 -4.027 -20.840 1.00 93.25 97 ASP A O 1
ATOM 773 N N . THR A 1 98 ? 4.960 -3.661 -21.082 1.00 92.25 98 THR A N 1
ATOM 774 C CA . THR A 1 98 ? 5.033 -2.641 -20.026 1.00 92.25 98 THR A CA 1
ATOM 775 C C . THR A 1 98 ? 4.144 -1.449 -20.363 1.00 92.25 98 THR A C 1
ATOM 777 O O . THR A 1 98 ? 3.391 -0.996 -19.506 1.00 92.25 98 THR A O 1
ATOM 780 N N . CYS A 1 99 ? 4.181 -0.966 -21.609 1.00 95.25 99 CYS A N 1
ATOM 781 C CA . CYS A 1 99 ? 3.326 0.124 -22.064 1.00 95.25 99 CYS A CA 1
ATOM 782 C C . CYS A 1 99 ? 1.837 -0.236 -21.999 1.00 95.25 99 CYS A C 1
ATOM 784 O O . CYS A 1 99 ? 1.046 0.545 -21.473 1.00 95.25 99 CYS A O 1
ATOM 786 N N . ASN A 1 100 ? 1.454 -1.412 -22.497 1.00 93.88 100 ASN A N 1
ATOM 787 C CA . ASN A 1 100 ? 0.072 -1.891 -22.508 1.00 93.88 100 ASN A CA 1
ATOM 788 C C . ASN A 1 100 ? -0.477 -2.040 -21.083 1.00 93.88 100 ASN A C 1
ATOM 790 O O . ASN A 1 100 ? -1.626 -1.691 -20.822 1.00 93.88 100 ASN A O 1
ATOM 794 N N . ASN A 1 101 ? 0.355 -2.505 -20.150 1.00 90.50 101 ASN A N 1
ATOM 795 C CA . ASN A 1 101 ? -0.014 -2.706 -18.751 1.00 90.50 101 ASN A CA 1
ATOM 796 C C . ASN A 1 101 ? -0.314 -1.407 -17.987 1.00 90.50 101 ASN A C 1
ATOM 798 O O . ASN A 1 101 ? -1.064 -1.445 -17.012 1.00 90.50 101 ASN A O 1
ATOM 802 N N . ILE A 1 102 ? 0.253 -0.276 -18.415 1.00 91.19 102 ILE A N 1
ATOM 803 C CA . ILE A 1 102 ? 0.023 1.048 -17.807 1.00 91.19 102 ILE A CA 1
ATOM 804 C C . ILE A 1 102 ? -0.743 2.004 -18.733 1.00 91.19 102 ILE A C 1
ATOM 806 O O . ILE A 1 102 ? -0.781 3.204 -18.473 1.00 91.19 102 ILE A O 1
ATOM 810 N N . ASP A 1 103 ? -1.302 1.484 -19.830 1.00 92.19 103 ASP A N 1
ATOM 811 C CA . ASP A 1 103 ? -1.983 2.255 -20.877 1.00 92.19 103 ASP A CA 1
ATOM 812 C C . ASP A 1 103 ? -1.173 3.477 -21.356 1.00 92.19 103 ASP A C 1
ATOM 814 O O . ASP A 1 103 ? -1.627 4.626 -21.355 1.00 92.19 103 ASP A O 1
ATOM 818 N N . CYS A 1 104 ? 0.083 3.237 -21.745 1.00 94.00 104 CYS A N 1
ATOM 819 C CA . CYS A 1 104 ? 1.017 4.320 -22.036 1.00 94.00 104 CYS A CA 1
ATOM 820 C C . CYS A 1 104 ? 0.753 5.051 -23.371 1.00 94.00 104 CYS A C 1
ATOM 822 O O . CYS A 1 104 ? 1.344 6.094 -23.636 1.00 94.00 104 CYS A O 1
ATOM 824 N N . ASN A 1 105 ? -0.151 4.539 -24.210 1.00 94.62 105 ASN A N 1
ATOM 825 C CA . ASN A 1 105 ? -0.538 5.134 -25.496 1.00 94.62 105 ASN A CA 1
ATOM 826 C C . ASN A 1 105 ? -1.852 5.940 -25.410 1.00 94.62 105 ASN A C 1
ATOM 828 O O . ASN A 1 105 ? -2.592 6.067 -26.392 1.00 94.62 105 ASN A O 1
ATOM 832 N N . ASN A 1 106 ? -2.147 6.487 -24.231 1.00 90.88 106 ASN A N 1
ATOM 833 C CA . ASN A 1 106 ? -3.312 7.329 -23.981 1.00 90.88 106 ASN A CA 1
ATOM 834 C C . ASN A 1 106 ? -3.175 8.750 -24.583 1.00 90.88 106 ASN A C 1
ATOM 836 O O . ASN A 1 106 ? -2.171 9.112 -25.208 1.00 90.88 106 ASN A O 1
ATOM 840 N N . GLU A 1 107 ? -4.211 9.575 -24.397 1.00 90.19 107 GLU A N 1
ATOM 841 C CA . GLU A 1 107 ? -4.261 10.954 -24.911 1.00 90.19 107 GLU A CA 1
ATOM 842 C C . GLU A 1 107 ? -3.110 11.825 -24.384 1.00 90.19 107 GLU A C 1
ATOM 844 O O . GLU A 1 107 ? -2.512 12.563 -25.163 1.00 90.19 107 GLU A O 1
ATOM 849 N N . LEU A 1 108 ? -2.713 11.660 -23.114 1.00 87.62 108 LEU A N 1
ATOM 850 C CA . LEU A 1 108 ? -1.609 12.413 -22.506 1.00 87.62 108 LEU A CA 1
ATOM 851 C C . LEU A 1 108 ? -0.284 12.191 -23.249 1.00 87.62 108 LEU A C 1
ATOM 853 O O . LEU A 1 108 ? 0.512 13.116 -23.419 1.00 87.62 108 LEU A O 1
ATOM 857 N N . SER A 1 109 ? -0.036 10.968 -23.709 1.00 88.31 109 SER A N 1
ATOM 858 C CA . SER A 1 109 ? 1.185 10.648 -24.460 1.00 88.31 109 SER A CA 1
ATOM 859 C C . SER A 1 109 ? 1.113 11.132 -25.895 1.00 88.31 109 SER A C 1
ATOM 861 O O . SER A 1 109 ? 2.078 11.711 -26.406 1.00 88.31 109 SER A O 1
ATOM 863 N N . ARG A 1 110 ? -0.064 10.986 -26.512 1.00 89.44 110 ARG A N 1
ATOM 864 C CA . ARG A 1 110 ? -0.334 11.473 -27.864 1.00 89.44 110 ARG A CA 1
ATOM 865 C C . ARG A 1 110 ? -0.134 12.986 -27.969 1.00 89.44 110 ARG A C 1
ATOM 867 O O . ARG A 1 110 ? 0.518 13.433 -28.908 1.00 89.44 110 ARG A O 1
ATOM 874 N N . ASP A 1 111 ? -0.594 13.747 -26.980 1.00 90.62 111 ASP A N 1
ATOM 875 C CA . ASP A 1 111 ? -0.435 15.206 -26.927 1.00 90.62 111 ASP A CA 1
ATOM 876 C C . ASP A 1 111 ? 1.036 15.642 -26.827 1.00 90.62 111 ASP A C 1
ATOM 878 O O . ASP A 1 111 ? 1.411 16.717 -27.296 1.00 90.62 111 ASP A O 1
ATOM 882 N N . ASN A 1 112 ? 1.899 14.782 -26.278 1.00 89.81 112 ASN A N 1
ATOM 883 C CA . ASN A 1 112 ? 3.335 15.022 -26.154 1.00 89.81 112 ASN A CA 1
ATOM 884 C C . ASN A 1 112 ? 4.162 14.455 -27.325 1.00 89.81 112 ASN A C 1
ATOM 886 O O . ASN A 1 112 ? 5.393 14.461 -27.250 1.00 89.81 112 ASN A O 1
ATOM 890 N N . ASN A 1 113 ? 3.518 13.975 -28.400 1.00 91.56 113 ASN A N 1
ATOM 891 C CA . ASN A 1 113 ? 4.152 13.258 -29.517 1.00 91.56 113 ASN A CA 1
ATOM 892 C C . ASN A 1 113 ? 4.994 12.055 -29.056 1.00 91.56 113 ASN A C 1
ATOM 894 O O . ASN A 1 113 ? 6.067 11.787 -29.601 1.00 91.56 113 ASN A O 1
ATOM 898 N N . ARG A 1 114 ? 4.522 11.345 -28.029 1.00 91.69 114 ARG A N 1
ATOM 899 C CA . ARG A 1 114 ? 5.149 10.130 -27.513 1.00 91.69 114 ARG A CA 1
ATOM 900 C C . ARG A 1 114 ? 4.204 8.969 -27.766 1.00 91.69 114 ARG A C 1
ATOM 902 O O . ARG A 1 114 ? 3.056 8.999 -27.336 1.00 91.69 114 ARG A O 1
ATOM 909 N N . SER A 1 115 ? 4.689 7.949 -28.454 1.00 93.88 115 SER A N 1
ATOM 910 C CA . SER A 1 115 ? 3.994 6.669 -28.533 1.00 93.88 115 SER A CA 1
ATOM 911 C C . SER A 1 115 ? 4.981 5.518 -28.423 1.00 93.88 115 SER A C 1
ATOM 913 O O . SER A 1 115 ? 6.181 5.654 -28.707 1.00 93.88 115 SER A O 1
ATOM 915 N N . CYS A 1 116 ? 4.461 4.392 -27.956 1.00 96.44 116 CYS A N 1
ATOM 916 C CA . CYS A 1 116 ? 5.140 3.117 -27.914 1.00 96.44 116 CYS A CA 1
ATOM 917 C C . CYS A 1 116 ? 4.429 2.156 -28.869 1.00 96.44 116 CYS A C 1
ATOM 919 O O . CYS A 1 116 ? 3.524 1.422 -28.479 1.00 96.44 116 CYS A O 1
ATOM 921 N N . ASP A 1 117 ? 4.833 2.201 -30.137 1.00 95.62 117 ASP A N 1
ATOM 922 C CA . ASP A 1 117 ? 4.293 1.353 -31.197 1.00 95.62 117 ASP A CA 1
ATOM 923 C C . ASP A 1 117 ? 5.385 0.429 -31.737 1.00 95.62 117 ASP A C 1
ATOM 925 O O . ASP A 1 117 ? 6.538 0.841 -31.904 1.00 95.62 117 ASP A O 1
ATOM 929 N N . GLU A 1 118 ? 5.020 -0.806 -32.091 1.00 95.94 118 GLU A N 1
ATOM 930 C CA . GLU A 1 118 ? 5.970 -1.772 -32.660 1.00 95.94 118 GLU A CA 1
ATOM 931 C C . GLU A 1 118 ? 6.648 -1.218 -33.924 1.00 95.94 118 GLU A C 1
ATOM 933 O O . GLU A 1 118 ? 7.858 -1.358 -34.098 1.00 95.94 118 GLU A O 1
ATOM 938 N N . ALA A 1 119 ? 5.891 -0.501 -34.762 1.00 95.31 119 ALA A N 1
ATOM 939 C CA . ALA A 1 119 ? 6.399 0.116 -35.986 1.00 95.31 119 ALA A CA 1
ATOM 940 C C . ALA A 1 119 ? 7.482 1.180 -35.726 1.00 95.31 119 ALA A C 1
ATOM 942 O O . ALA A 1 119 ? 8.393 1.341 -36.537 1.00 95.31 119 ALA A O 1
ATOM 943 N N . LEU A 1 120 ? 7.411 1.894 -34.594 1.00 94.50 120 LEU A N 1
ATOM 944 C CA . LEU A 1 120 ? 8.438 2.862 -34.200 1.00 94.50 120 LEU A CA 1
ATOM 945 C C . LEU A 1 120 ? 9.671 2.171 -33.625 1.00 94.50 120 LEU A C 1
ATOM 947 O O . LEU A 1 120 ? 10.791 2.627 -33.857 1.00 94.50 120 LEU A O 1
ATOM 951 N N . LEU A 1 121 ? 9.467 1.079 -32.884 1.00 95.94 121 LEU A N 1
ATOM 952 C CA . LEU A 1 121 ? 10.545 0.287 -32.299 1.00 95.94 121 LEU A CA 1
ATOM 953 C C . LEU A 1 121 ? 11.332 -0.485 -33.371 1.00 95.94 121 LEU A C 1
ATOM 955 O O . LEU A 1 121 ? 12.550 -0.607 -33.242 1.00 95.94 121 LEU A O 1
ATOM 959 N N . ARG A 1 122 ? 10.669 -0.960 -34.438 1.00 95.00 122 ARG A N 1
ATOM 960 C CA . ARG A 1 122 ? 11.232 -1.845 -35.478 1.00 95.00 122 ARG A CA 1
ATOM 961 C C . ARG A 1 122 ? 10.943 -1.343 -36.911 1.00 95.00 122 ARG A C 1
ATOM 963 O O . ARG A 1 122 ? 10.192 -1.990 -37.639 1.00 95.00 122 ARG A O 1
ATOM 970 N N . PRO A 1 123 ? 11.548 -0.227 -37.362 1.00 89.19 123 PRO A N 1
ATOM 971 C CA . PRO A 1 123 ? 11.253 0.353 -38.678 1.00 89.19 123 PRO A CA 1
ATOM 972 C C . PRO A 1 123 ? 11.783 -0.471 -39.869 1.00 89.19 123 PRO A C 1
ATOM 974 O O . PRO A 1 123 ? 11.157 -0.479 -40.926 1.00 89.19 123 PRO A O 1
ATOM 977 N N . ASP A 1 124 ? 12.901 -1.192 -39.709 1.00 83.19 124 ASP A N 1
ATOM 978 C CA . ASP A 1 124 ? 13.645 -1.816 -40.818 1.00 83.19 124 ASP A CA 1
ATOM 979 C C . ASP A 1 124 ? 13.476 -3.348 -40.873 1.00 83.19 124 ASP A C 1
ATOM 981 O O . ASP A 1 124 ? 14.446 -4.102 -40.829 1.00 83.19 124 ASP A O 1
ATOM 985 N N . ASN A 1 125 ? 12.234 -3.840 -40.941 1.00 73.12 125 ASN A N 1
ATOM 986 C CA . ASN A 1 125 ? 11.905 -5.279 -41.029 1.00 73.12 125 ASN A CA 1
ATOM 987 C C . ASN A 1 125 ? 12.386 -6.153 -39.846 1.00 73.12 125 ASN A C 1
ATOM 989 O O . ASN A 1 125 ? 12.361 -7.379 -39.933 1.00 73.12 125 ASN A O 1
ATOM 993 N N . GLY A 1 126 ? 12.758 -5.544 -38.716 1.00 75.50 126 GLY A N 1
ATOM 994 C CA . GLY A 1 126 ? 12.739 -6.207 -37.411 1.00 75.50 126 GLY A CA 1
ATOM 995 C C . GLY A 1 126 ? 14.050 -6.764 -36.852 1.00 75.50 126 GLY A C 1
ATOM 996 O O . GLY A 1 126 ? 13.990 -7.340 -35.765 1.00 75.50 126 GLY A O 1
ATOM 997 N N . SER A 1 127 ? 15.205 -6.581 -37.502 1.00 82.12 127 SER A N 1
ATOM 998 C CA . SER A 1 127 ? 16.497 -7.071 -36.978 1.00 82.12 127 SER A CA 1
ATOM 999 C C . SER A 1 127 ? 17.176 -6.137 -35.967 1.00 82.12 127 SER A C 1
ATOM 1001 O O . SER A 1 127 ? 18.105 -6.551 -35.279 1.00 82.12 127 SER A O 1
ATOM 1003 N N . THR A 1 128 ? 16.752 -4.873 -35.891 1.00 89.88 128 THR A N 1
ATOM 1004 C CA . THR A 1 128 ? 17.352 -3.850 -35.024 1.00 89.88 128 THR A CA 1
ATOM 1005 C C . THR A 1 128 ? 16.285 -3.004 -34.333 1.00 89.88 128 THR A C 1
ATOM 1007 O O . THR A 1 128 ? 15.212 -2.766 -34.893 1.00 89.88 128 THR A O 1
ATOM 1010 N N . LEU A 1 129 ? 16.577 -2.531 -33.111 1.00 93.50 129 LEU A N 1
ATOM 1011 C CA . LEU A 1 129 ? 15.762 -1.497 -32.463 1.00 93.50 129 LEU A CA 1
ATOM 1012 C C . LEU A 1 129 ? 16.157 -0.113 -32.979 1.00 93.50 129 LEU A C 1
ATOM 1014 O O . LEU A 1 129 ? 17.338 0.259 -32.986 1.00 93.50 129 LEU A O 1
ATOM 1018 N N . SER A 1 130 ? 15.146 0.682 -33.317 1.00 94.50 130 SER A N 1
ATOM 1019 C CA . SER A 1 130 ? 15.286 2.122 -33.500 1.00 94.50 130 SER A CA 1
ATOM 1020 C C . SER A 1 130 ? 15.491 2.792 -32.151 1.00 94.50 130 SER A C 1
ATOM 1022 O O . SER A 1 130 ? 14.577 2.834 -31.336 1.00 94.50 130 SER A O 1
ATOM 1024 N N . LEU A 1 131 ? 16.665 3.384 -31.926 1.00 91.88 131 LEU A N 1
ATOM 1025 C CA . LEU A 1 131 ? 16.962 4.098 -30.680 1.00 91.88 131 LEU A CA 1
ATOM 1026 C C . LEU A 1 131 ? 15.968 5.236 -30.400 1.00 91.88 131 LEU A C 1
ATOM 1028 O O . LEU A 1 131 ? 15.555 5.422 -29.259 1.00 91.88 131 LEU A O 1
ATOM 1032 N N . ASN A 1 132 ? 15.547 5.967 -31.439 1.00 93.75 132 ASN A N 1
ATOM 1033 C CA . ASN A 1 132 ? 14.527 7.008 -31.295 1.00 93.75 132 ASN A CA 1
ATOM 1034 C C . ASN A 1 132 ? 13.168 6.412 -30.910 1.00 93.75 132 ASN A C 1
ATOM 1036 O O . ASN A 1 132 ? 12.483 6.975 -30.060 1.00 93.75 132 ASN A O 1
ATOM 1040 N N . GLY A 1 133 ? 12.798 5.269 -31.497 1.00 94.50 133 GLY A N 1
ATOM 1041 C CA . GLY A 1 133 ? 11.590 4.535 -31.118 1.00 94.50 133 GLY A CA 1
ATOM 1042 C C . GLY A 1 133 ? 11.646 4.059 -29.668 1.00 94.50 133 GLY A C 1
ATOM 1043 O O . GLY A 1 133 ? 10.695 4.262 -28.919 1.00 94.50 133 GLY A O 1
ATOM 1044 N N . THR A 1 134 ? 12.789 3.509 -29.247 1.00 94.75 134 THR A N 1
ATOM 1045 C CA . THR A 1 134 ? 13.036 3.076 -27.867 1.00 94.75 134 THR A CA 1
ATOM 1046 C C . THR A 1 134 ? 12.881 4.239 -26.901 1.00 94.75 134 THR A C 1
ATOM 1048 O O . THR A 1 134 ? 12.084 4.146 -25.977 1.00 94.75 134 THR A O 1
ATOM 1051 N N . TYR A 1 135 ? 13.580 5.358 -27.119 1.00 93.75 135 TYR A N 1
ATOM 1052 C CA . TYR A 1 135 ? 13.484 6.514 -26.226 1.00 93.75 135 TYR A CA 1
ATOM 1053 C C . TYR A 1 135 ? 12.091 7.146 -26.217 1.00 93.75 135 TYR A C 1
ATOM 1055 O O . TYR A 1 135 ? 11.634 7.547 -25.149 1.00 93.75 135 TYR A O 1
ATOM 1063 N N . SER A 1 136 ? 11.400 7.201 -27.363 1.00 95.12 136 SER A N 1
ATOM 1064 C CA . SER A 1 136 ? 9.998 7.638 -27.429 1.00 95.12 136 SER A CA 1
ATOM 1065 C C . SER A 1 136 ? 9.108 6.750 -26.562 1.00 95.12 136 SER A C 1
ATOM 1067 O O . SER A 1 136 ? 8.392 7.263 -25.705 1.00 95.12 136 SER A O 1
ATOM 1069 N N . CYS A 1 137 ? 9.212 5.425 -26.714 1.00 96.50 137 CYS A N 1
ATOM 1070 C CA . CYS A 1 137 ? 8.442 4.478 -25.914 1.00 96.50 137 CYS A CA 1
ATOM 1071 C C . CYS A 1 137 ? 8.787 4.578 -24.419 1.00 96.50 137 CYS A C 1
ATOM 1073 O O . CYS A 1 137 ? 7.891 4.683 -23.589 1.00 96.50 137 CYS A O 1
ATOM 1075 N N . MET A 1 138 ? 10.074 4.620 -24.060 1.00 94.88 138 MET A N 1
ATOM 1076 C CA . MET A 1 138 ? 10.514 4.797 -22.671 1.00 94.88 138 MET A CA 1
ATOM 1077 C C . MET A 1 138 ? 9.949 6.080 -22.064 1.00 94.88 138 MET A C 1
ATOM 1079 O O . MET A 1 138 ? 9.454 6.078 -20.943 1.00 94.88 138 MET A O 1
ATOM 1083 N N . SER A 1 139 ? 9.999 7.176 -22.820 1.00 94.44 139 SER A N 1
ATOM 1084 C CA . SER A 1 139 ? 9.471 8.461 -22.386 1.00 94.44 139 SER A CA 1
ATOM 1085 C C . SER A 1 139 ? 7.946 8.443 -22.252 1.00 94.44 139 SER A C 1
ATOM 1087 O O . SER A 1 139 ? 7.429 9.050 -21.317 1.00 94.44 139 SER A O 1
ATOM 1089 N N . ALA A 1 140 ? 7.231 7.727 -23.128 1.00 95.25 140 ALA A N 1
ATOM 1090 C CA . ALA A 1 140 ? 5.800 7.477 -22.972 1.00 95.25 140 ALA A CA 1
ATOM 1091 C C . ALA A 1 140 ? 5.534 6.708 -21.668 1.00 95.25 140 ALA A C 1
ATOM 1093 O O . ALA A 1 140 ? 4.787 7.188 -20.821 1.00 95.25 140 ALA A O 1
ATOM 1094 N N . ILE A 1 141 ? 6.207 5.573 -21.443 1.00 95.31 141 ILE A N 1
ATOM 1095 C CA . ILE A 1 141 ? 6.053 4.759 -20.226 1.00 95.31 141 ILE A CA 1
ATOM 1096 C C . ILE A 1 141 ? 6.252 5.615 -18.968 1.00 95.31 141 ILE A C 1
ATOM 1098 O O . ILE A 1 141 ? 5.383 5.648 -18.098 1.00 95.31 141 ILE A O 1
ATOM 1102 N N . CYS A 1 142 ? 7.353 6.364 -18.888 1.00 94.88 142 CYS A N 1
ATOM 1103 C CA . CYS A 1 142 ? 7.685 7.121 -17.683 1.00 94.88 142 CYS A CA 1
ATOM 1104 C C . CYS A 1 142 ? 6.786 8.341 -17.450 1.00 94.88 142 CYS A C 1
ATOM 1106 O O . CYS A 1 142 ? 6.511 8.674 -16.300 1.00 94.88 142 CYS A O 1
ATOM 1108 N N . THR A 1 143 ? 6.276 8.987 -18.502 1.00 92.75 143 THR A N 1
ATOM 1109 C CA . THR A 1 143 ? 5.320 10.098 -18.354 1.00 92.75 143 THR A CA 1
ATOM 1110 C C . THR A 1 143 ? 3.946 9.630 -17.907 1.00 92.75 143 THR A C 1
ATOM 1112 O O . THR A 1 143 ? 3.331 10.283 -17.071 1.00 92.75 143 THR A O 1
ATOM 1115 N N . ASN A 1 144 ? 3.484 8.471 -18.376 1.00 92.38 144 ASN A N 1
ATOM 1116 C CA . ASN A 1 144 ? 2.233 7.899 -17.869 1.00 92.38 144 ASN A CA 1
ATOM 1117 C C . ASN A 1 144 ? 2.349 7.363 -16.455 1.00 92.38 144 ASN A C 1
ATOM 1119 O O . ASN A 1 144 ? 1.327 7.148 -15.816 1.00 92.38 144 ASN A O 1
ATOM 1123 N N . LEU A 1 145 ? 3.570 7.164 -15.959 1.00 92.62 145 LEU A N 1
ATOM 1124 C CA . LEU A 1 145 ? 3.801 6.766 -14.581 1.00 92.62 145 LEU A CA 1
ATOM 1125 C C . LEU A 1 145 ? 3.673 7.926 -13.591 1.00 92.62 145 LEU A C 1
ATOM 1127 O O . LEU A 1 145 ? 3.426 7.686 -12.413 1.00 92.62 145 LEU A O 1
ATOM 1131 N N . GLU A 1 146 ? 3.802 9.174 -14.046 1.00 90.38 146 GLU A N 1
ATOM 1132 C CA . GLU A 1 146 ? 3.748 10.352 -13.175 1.00 90.38 146 GLU A CA 1
ATOM 1133 C C . GLU A 1 146 ? 2.432 10.439 -12.372 1.00 90.38 146 GLU A C 1
ATOM 1135 O O . GLU A 1 146 ? 2.513 10.585 -11.151 1.00 90.38 146 GLU A O 1
ATOM 1140 N N . PRO A 1 147 ? 1.230 10.241 -12.959 1.00 87.31 147 PRO A N 1
ATOM 1141 C CA . PRO A 1 147 ? -0.018 10.168 -12.193 1.00 87.31 147 PRO A CA 1
ATOM 1142 C C . PRO A 1 147 ? -0.069 9.030 -11.163 1.00 87.31 147 PRO A C 1
ATOM 1144 O O . PRO A 1 147 ? -0.755 9.160 -10.156 1.00 87.31 147 PRO A O 1
ATOM 1147 N N . TYR A 1 148 ? 0.657 7.924 -11.374 1.00 86.50 148 TYR A N 1
ATOM 1148 C CA . TYR A 1 148 ? 0.680 6.802 -10.425 1.00 86.50 148 TYR A CA 1
ATOM 1149 C C . TYR A 1 148 ? 1.551 7.055 -9.193 1.00 86.50 148 TYR A C 1
ATOM 1151 O O . TYR A 1 148 ? 1.397 6.357 -8.189 1.00 86.50 148 TYR A O 1
ATOM 1159 N N . VAL A 1 149 ? 2.476 8.009 -9.303 1.00 86.44 149 VAL A N 1
ATOM 1160 C CA . VAL A 1 149 ? 3.433 8.415 -8.264 1.00 86.44 149 VAL A CA 1
ATOM 1161 C C . VAL A 1 149 ? 2.993 9.722 -7.602 1.00 86.44 149 VAL A C 1
ATOM 1163 O O . VAL A 1 149 ? 3.393 10.015 -6.481 1.00 86.44 149 VAL A O 1
ATOM 1166 N N . ARG A 1 150 ? 2.171 10.522 -8.284 1.00 84.38 150 ARG A N 1
ATOM 1167 C CA . ARG A 1 150 ? 1.645 11.770 -7.748 1.00 84.38 150 ARG A CA 1
ATOM 1168 C C . ARG A 1 150 ? 0.525 11.478 -6.756 1.00 84.38 150 ARG A C 1
ATOM 1170 O O . ARG A 1 150 ? -0.561 11.055 -7.141 1.00 84.38 150 ARG A O 1
ATOM 1177 N N . ASP A 1 151 ? 0.801 11.737 -5.487 1.00 79.69 151 ASP A N 1
ATOM 1178 C CA . ASP A 1 151 ? -0.178 11.545 -4.425 1.00 79.69 151 ASP A CA 1
ATOM 1179 C C . ASP A 1 151 ? -1.298 12.575 -4.492 1.00 79.69 151 ASP A C 1
ATOM 1181 O O . ASP A 1 151 ? -1.083 13.754 -4.803 1.00 79.69 151 ASP A O 1
ATOM 1185 N N . ASP A 1 152 ? -2.499 12.127 -4.135 1.00 83.44 152 ASP A N 1
ATOM 1186 C CA . ASP A 1 152 ? -3.585 13.036 -3.833 1.00 83.44 152 ASP A CA 1
ATOM 1187 C C . ASP A 1 152 ? -3.487 13.474 -2.366 1.00 83.44 152 ASP A C 1
ATOM 1189 O O . ASP A 1 152 ? -3.619 12.639 -1.455 1.00 83.44 152 ASP A O 1
ATOM 1193 N N . PRO A 1 153 ? -3.277 14.776 -2.097 1.00 82.69 153 PRO A N 1
ATOM 1194 C CA . PRO A 1 153 ? -3.162 15.265 -0.734 1.00 82.69 153 PRO A CA 1
ATOM 1195 C C . PRO A 1 153 ? -4.432 14.998 0.083 1.00 82.69 153 PRO A C 1
ATOM 1197 O O . PRO A 1 153 ? -4.345 14.897 1.303 1.00 82.69 153 PRO A O 1
ATOM 1200 N N . ASP A 1 154 ? -5.613 14.842 -0.514 1.00 81.25 154 ASP A N 1
ATOM 1201 C CA . ASP A 1 154 ? -6.829 14.566 0.257 1.00 81.25 154 ASP A CA 1
ATOM 1202 C C . ASP A 1 154 ? -6.858 13.152 0.852 1.00 81.25 154 ASP A C 1
ATOM 1204 O O . ASP A 1 154 ? -7.481 12.935 1.895 1.00 81.25 154 ASP A O 1
ATOM 1208 N N . ILE A 1 155 ? -6.154 12.202 0.231 1.00 83.06 155 ILE A N 1
ATOM 1209 C CA . ILE A 1 155 ? -6.121 10.799 0.653 1.00 83.06 155 ILE A CA 1
ATOM 1210 C C . ILE A 1 155 ? -4.865 10.535 1.475 1.00 83.06 155 ILE A C 1
ATOM 1212 O O . ILE A 1 155 ? -4.971 10.233 2.662 1.00 83.06 155 ILE A O 1
ATOM 1216 N N . GLY A 1 156 ? -3.686 10.694 0.872 1.00 83.00 156 GLY A N 1
ATOM 1217 C CA . GLY A 1 156 ? -2.383 10.431 1.496 1.00 83.00 156 GLY A CA 1
ATOM 1218 C C . GLY A 1 156 ? -1.850 11.574 2.365 1.00 83.00 156 GLY A C 1
ATOM 1219 O O . GLY A 1 156 ? -0.695 11.548 2.780 1.00 83.00 156 GLY A O 1
ATOM 1220 N N . GLY A 1 157 ? -2.664 12.594 2.630 1.00 89.50 157 GLY A N 1
ATOM 1221 C CA . GLY A 1 157 ? -2.239 13.832 3.267 1.00 89.50 157 GLY A CA 1
ATOM 1222 C C . GLY A 1 157 ? -1.784 13.738 4.720 1.00 89.50 157 GLY A C 1
ATOM 1223 O O . GLY A 1 157 ? -2.176 12.854 5.489 1.00 89.50 157 GLY A O 1
ATOM 1224 N N . VAL A 1 158 ? -1.036 14.760 5.144 1.00 91.81 158 VAL A N 1
ATOM 1225 C CA . VAL A 1 158 ? -0.462 14.857 6.494 1.00 91.81 158 VAL A CA 1
ATOM 1226 C C . VAL A 1 158 ? -1.514 14.808 7.606 1.00 91.81 158 VAL A C 1
ATOM 1228 O O . VAL A 1 158 ? -1.281 14.180 8.638 1.00 91.81 158 VAL A O 1
ATOM 1231 N N . GLY A 1 159 ? -2.708 15.379 7.414 1.00 91.19 159 GLY A N 1
ATOM 1232 C CA . GLY A 1 159 ? -3.764 15.290 8.430 1.00 91.19 159 GLY A CA 1
ATOM 1233 C C . GLY A 1 159 ? -4.361 13.890 8.592 1.00 91.19 159 GLY A C 1
ATOM 1234 O O . GLY A 1 159 ? -4.625 13.474 9.722 1.00 91.19 159 GLY A O 1
ATOM 1235 N N . VAL A 1 160 ? -4.522 13.126 7.503 1.00 89.69 160 VAL A N 1
ATOM 1236 C CA . VAL A 1 160 ? -4.969 11.720 7.576 1.00 89.69 160 VAL A CA 1
ATOM 1237 C C . VAL A 1 160 ? -3.904 10.881 8.278 1.00 89.69 160 VAL A C 1
ATOM 1239 O O . VAL A 1 160 ? -4.219 10.085 9.163 1.00 89.69 160 VAL A O 1
ATOM 1242 N N . PHE A 1 161 ? -2.634 11.131 7.966 1.00 89.69 161 PHE A N 1
ATOM 1243 C CA . PHE A 1 161 ? -1.504 10.493 8.628 1.00 89.69 161 PHE A CA 1
ATOM 1244 C C . PHE A 1 161 ? -1.448 10.790 10.138 1.00 89.69 161 PHE A C 1
ATOM 1246 O O . PHE A 1 161 ? -1.350 9.871 10.953 1.00 89.69 161 PHE A O 1
ATOM 1253 N N . ILE A 1 162 ? -1.565 12.062 10.543 1.00 91.69 162 ILE A N 1
ATOM 1254 C CA . ILE A 1 162 ? -1.596 12.465 11.960 1.00 91.69 162 ILE A CA 1
ATOM 1255 C C . ILE A 1 162 ? -2.796 11.836 12.671 1.00 91.69 162 ILE A C 1
ATOM 1257 O O . ILE A 1 162 ? -2.648 11.309 13.773 1.00 91.69 162 ILE A O 1
ATOM 1261 N N . SER A 1 163 ? -3.974 11.852 12.039 1.00 92.19 163 SER A N 1
ATOM 1262 C CA . SER A 1 163 ? -5.180 11.185 12.542 1.00 92.19 163 SER A CA 1
ATOM 1263 C C . SER A 1 163 ? -4.914 9.707 12.831 1.00 92.19 163 SER A C 1
ATOM 1265 O O . SER A 1 163 ? -5.265 9.201 13.895 1.00 92.19 163 SER A O 1
ATOM 1267 N N . TYR A 1 164 ? -4.207 9.029 11.932 1.00 90.38 164 TYR A N 1
ATOM 1268 C CA . TYR A 1 164 ? -3.846 7.628 12.087 1.00 90.38 164 TYR A CA 1
ATOM 1269 C C . TYR A 1 164 ? -2.858 7.390 13.245 1.00 90.38 164 TYR A C 1
ATOM 1271 O O . TYR A 1 164 ? -3.045 6.465 14.038 1.00 90.38 164 TYR A O 1
ATOM 1279 N N . ILE A 1 165 ? -1.852 8.257 13.418 1.00 90.31 165 ILE A N 1
ATOM 1280 C CA . ILE A 1 165 ? -0.959 8.215 14.591 1.00 90.31 165 ILE A CA 1
ATOM 1281 C C . ILE A 1 165 ? -1.751 8.402 15.885 1.00 90.31 165 ILE A C 1
ATOM 1283 O O . ILE A 1 165 ? -1.541 7.654 16.841 1.00 90.31 165 ILE A O 1
ATOM 1287 N N . LEU A 1 166 ? -2.662 9.378 15.925 1.00 91.25 166 LEU A N 1
ATOM 1288 C CA . LEU A 1 166 ? -3.500 9.635 17.096 1.00 91.25 166 LEU A CA 1
ATOM 1289 C C . LEU A 1 166 ? -4.366 8.419 17.432 1.00 91.25 166 LEU A C 1
ATOM 1291 O O . LEU A 1 166 ? -4.437 8.039 18.597 1.00 91.25 166 LEU A O 1
ATOM 1295 N N . GLN A 1 167 ? -4.955 7.760 16.431 1.00 92.31 167 GLN A N 1
ATOM 1296 C CA . GLN A 1 167 ? -5.721 6.525 16.625 1.00 92.31 167 GLN A CA 1
ATOM 1297 C C . GLN A 1 167 ? -4.864 5.414 17.243 1.00 92.31 167 GLN A C 1
ATOM 1299 O O . GLN A 1 167 ? -5.265 4.830 18.250 1.00 92.31 167 GLN A O 1
ATOM 1304 N N . ILE A 1 168 ? -3.672 5.148 16.695 1.00 90.00 168 ILE A N 1
ATOM 1305 C CA . ILE A 1 168 ? -2.753 4.128 17.232 1.00 90.00 168 ILE A CA 1
ATOM 1306 C C . ILE A 1 168 ? -2.339 4.475 18.661 1.00 90.00 168 ILE A C 1
ATOM 1308 O O . ILE A 1 168 ? -2.353 3.613 19.541 1.00 90.00 168 ILE A O 1
ATOM 1312 N N . PHE A 1 169 ? -1.987 5.735 18.911 1.00 90.88 169 PHE A N 1
ATOM 1313 C CA . PHE A 1 169 ? -1.588 6.199 20.233 1.00 90.88 169 PHE A CA 1
ATOM 1314 C C . PHE A 1 169 ? -2.714 6.026 21.255 1.00 90.88 169 PHE A C 1
ATOM 1316 O O . PHE A 1 169 ? -2.480 5.488 22.339 1.00 90.88 169 PHE A O 1
ATOM 1323 N N . LEU A 1 170 ? -3.941 6.421 20.902 1.00 90.38 170 LEU A N 1
ATOM 1324 C CA . LEU A 1 170 ? -5.113 6.220 21.745 1.00 90.38 170 LEU A CA 1
ATOM 1325 C C . LEU A 1 170 ? -5.306 4.731 22.026 1.00 90.38 170 LEU A C 1
ATOM 1327 O O . LEU A 1 170 ? -5.314 4.346 23.189 1.00 90.38 170 LEU A O 1
ATOM 1331 N N . VAL A 1 171 ? -5.346 3.874 21.005 1.00 90.12 171 VAL A N 1
ATOM 1332 C CA . VAL A 1 171 ? -5.476 2.416 21.175 1.00 90.12 171 VAL A CA 1
ATOM 1333 C C . VAL A 1 171 ? -4.390 1.836 22.076 1.00 90.12 171 VAL A C 1
ATOM 1335 O O . VAL A 1 171 ? -4.688 0.993 22.922 1.00 90.12 171 VAL A O 1
ATOM 1338 N N . LEU A 1 172 ? -3.144 2.295 21.958 1.00 90.00 172 LEU A N 1
ATOM 1339 C CA . LEU A 1 172 ? -2.047 1.865 22.819 1.00 90.00 172 LEU A CA 1
ATOM 1340 C C . LEU A 1 172 ? -2.278 2.292 24.274 1.00 90.00 172 LEU A C 1
ATOM 1342 O O . LEU A 1 172 ? -2.147 1.462 25.175 1.00 90.00 172 LEU A O 1
ATOM 1346 N N . LEU A 1 173 ? -2.685 3.540 24.527 1.00 89.75 173 LEU A N 1
ATOM 1347 C CA . LEU A 1 173 ? -3.063 3.990 25.872 1.00 89.75 173 LEU A CA 1
ATOM 1348 C C . LEU A 1 173 ? -4.215 3.156 26.443 1.00 89.75 173 LEU A C 1
ATOM 1350 O O . LEU A 1 173 ? -4.176 2.762 27.611 1.00 89.75 173 LEU A O 1
ATOM 1354 N N . MET A 1 174 ? -5.209 2.839 25.613 1.00 87.25 174 MET A N 1
ATOM 1355 C CA . MET A 1 174 ? -6.344 2.007 26.005 1.00 87.25 174 MET A CA 1
ATOM 1356 C C . MET A 1 174 ? -5.910 0.574 26.307 1.00 87.25 174 MET A C 1
ATOM 1358 O O . MET A 1 174 ? -6.340 -0.004 27.301 1.00 87.25 174 MET A O 1
ATOM 1362 N N . THR A 1 175 ? -5.004 0.023 25.502 1.00 88.56 175 THR A N 1
ATOM 1363 C CA . THR A 1 175 ? -4.386 -1.290 25.712 1.00 88.56 175 THR A CA 1
ATOM 1364 C C . THR A 1 175 ? -3.657 -1.340 27.044 1.00 88.56 175 THR A C 1
ATOM 1366 O O . THR A 1 175 ? -3.914 -2.231 27.851 1.00 88.56 175 THR A O 1
ATOM 1369 N N . ILE A 1 176 ? -2.792 -0.359 27.312 1.00 90.19 176 ILE A N 1
ATOM 1370 C CA . ILE A 1 176 ? -2.063 -0.256 28.578 1.00 90.19 176 ILE A CA 1
ATOM 1371 C C . ILE A 1 176 ? -3.043 -0.155 29.742 1.00 90.19 176 ILE A C 1
ATOM 1373 O O . ILE A 1 176 ? -2.856 -0.835 30.747 1.00 90.19 176 ILE A O 1
ATOM 1377 N N . TYR A 1 177 ? -4.100 0.650 29.618 1.00 87.50 177 TYR A N 1
ATOM 1378 C CA . TYR A 1 177 ? -5.108 0.773 30.666 1.00 87.50 177 TYR A CA 1
ATOM 1379 C C . TYR A 1 177 ? -5.827 -0.552 30.927 1.00 87.50 177 TYR A C 1
ATOM 1381 O O . TYR A 1 177 ? -5.925 -0.967 32.083 1.00 87.50 177 TYR A O 1
ATOM 1389 N N . VAL A 1 178 ? -6.316 -1.219 29.873 1.00 84.94 178 VAL A N 1
ATOM 1390 C CA . VAL A 1 178 ? -7.005 -2.511 29.982 1.00 84.94 178 VAL A CA 1
ATOM 1391 C C . VAL A 1 178 ? -6.070 -3.520 30.631 1.00 84.94 178 VAL A C 1
ATOM 1393 O O . VAL A 1 178 ? -6.447 -4.086 31.648 1.00 84.94 178 VAL A O 1
ATOM 1396 N N . LEU A 1 179 ? -4.832 -3.662 30.147 1.00 86.06 179 LEU A N 1
ATOM 1397 C CA . LEU A 1 179 ? -3.827 -4.563 30.718 1.00 86.06 179 LEU A CA 1
ATOM 1398 C C . LEU A 1 179 ? -3.501 -4.228 32.175 1.00 86.06 179 LEU A C 1
ATOM 1400 O O . LEU A 1 179 ? -3.469 -5.121 33.014 1.00 86.06 179 LEU A O 1
ATOM 1404 N N . PHE A 1 180 ? -3.295 -2.956 32.512 1.00 86.81 180 PHE A N 1
ATOM 1405 C CA . PHE A 1 180 ? -3.005 -2.534 33.880 1.00 86.81 180 PHE A CA 1
ATOM 1406 C C . PHE A 1 180 ? -4.167 -2.851 34.820 1.00 86.81 180 PHE A C 1
ATOM 1408 O O . PHE A 1 180 ? -3.961 -3.384 35.910 1.00 86.81 180 PHE A O 1
ATOM 1415 N N . LYS A 1 181 ? -5.406 -2.577 34.397 1.00 80.19 181 LYS A N 1
ATOM 1416 C CA . LYS A 1 181 ? -6.605 -2.960 35.150 1.00 80.19 181 LYS A CA 1
ATOM 1417 C C . LYS A 1 181 ? -6.718 -4.468 35.289 1.00 80.19 181 LYS A C 1
ATOM 1419 O O . LYS A 1 181 ? -7.028 -4.936 36.377 1.00 80.19 181 LYS A O 1
ATOM 1424 N N . PHE A 1 182 ? -6.432 -5.203 34.225 1.00 77.88 182 PHE A N 1
ATOM 1425 C CA . PHE A 1 182 ? -6.467 -6.658 34.180 1.00 77.88 182 PHE A CA 1
ATOM 1426 C C . PHE A 1 182 ? -5.465 -7.262 35.178 1.00 77.88 182 PHE A C 1
ATOM 1428 O O . PHE A 1 182 ? -5.864 -8.040 36.039 1.00 77.88 182 PHE A O 1
ATOM 1435 N N . ILE A 1 183 ? -4.211 -6.793 35.164 1.00 83.69 183 ILE A N 1
ATOM 1436 C CA . ILE A 1 183 ? -3.130 -7.207 36.077 1.00 83.69 183 ILE A CA 1
ATOM 1437 C C . ILE A 1 183 ? -3.446 -6.825 37.531 1.00 83.69 183 ILE A C 1
ATOM 1439 O O . ILE A 1 183 ? -3.258 -7.620 38.450 1.00 83.69 183 ILE A O 1
ATOM 1443 N N . LEU A 1 184 ? -3.939 -5.607 37.777 1.00 81.88 184 LEU A N 1
ATOM 1444 C CA . LEU A 1 184 ? -4.265 -5.174 39.139 1.00 81.88 184 LEU A CA 1
ATOM 1445 C C . LEU A 1 184 ? -5.500 -5.882 39.713 1.00 81.88 184 LEU A C 1
ATOM 1447 O O . LEU A 1 184 ? -5.553 -6.136 40.919 1.00 81.88 184 LEU A O 1
ATOM 1451 N N . HIS A 1 185 ? -6.494 -6.189 38.877 1.00 70.19 185 HIS A N 1
ATOM 1452 C CA . HIS A 1 185 ? -7.726 -6.856 39.299 1.00 70.19 185 HIS A CA 1
ATOM 1453 C C . HIS A 1 185 ? -7.542 -8.377 39.459 1.00 70.19 185 HIS A C 1
ATOM 1455 O O . HIS A 1 185 ? -8.310 -9.013 40.183 1.00 70.19 185 HIS A O 1
ATOM 1461 N N . GLU A 1 186 ? -6.477 -8.957 38.899 1.00 58.41 186 GLU A N 1
ATOM 1462 C CA . GLU A 1 186 ? -6.102 -10.373 39.041 1.00 58.41 186 GLU A CA 1
ATOM 1463 C C . GLU A 1 186 ? -5.951 -10.829 40.512 1.00 58.41 186 GLU A C 1
ATOM 1465 O O . GLU A 1 186 ? -6.024 -12.017 40.822 1.00 58.41 186 GLU A O 1
ATOM 1470 N N . ARG A 1 187 ? -5.828 -9.897 41.471 1.00 55.59 187 ARG A N 1
ATOM 1471 C CA . ARG A 1 187 ? -5.791 -10.222 42.908 1.00 55.59 187 ARG A CA 1
ATOM 1472 C C . ARG A 1 187 ? -7.149 -10.488 43.561 1.00 55.59 187 ARG A C 1
ATOM 1474 O O . ARG A 1 187 ? -7.170 -10.884 44.726 1.00 55.59 187 ARG A O 1
ATOM 1481 N N . ARG A 1 188 ? -8.278 -10.292 42.874 1.00 52.56 188 ARG A N 1
ATOM 1482 C CA . ARG A 1 188 ? -9.606 -10.625 43.417 1.00 52.56 188 ARG A CA 1
ATOM 1483 C C . ARG A 1 188 ? -10.316 -11.598 42.487 1.00 52.56 188 ARG A C 1
ATOM 1485 O O . ARG A 1 188 ? -10.873 -11.211 41.466 1.00 52.56 188 ARG A O 1
ATOM 1492 N N . VAL A 1 189 ? -10.248 -12.869 42.884 1.00 47.22 189 VAL A N 1
ATOM 1493 C CA . VAL A 1 189 ? -11.033 -13.993 42.363 1.00 47.22 189 VAL A CA 1
ATOM 1494 C C . VAL A 1 189 ? -12.468 -13.529 42.104 1.00 47.22 189 VAL A C 1
ATOM 1496 O O . VAL A 1 189 ? -13.088 -12.955 42.995 1.00 47.22 189 VAL A O 1
ATOM 1499 N N . ILE A 1 190 ? -12.914 -13.740 40.864 1.00 49.47 190 ILE A N 1
ATOM 1500 C CA . ILE A 1 190 ? -14.225 -13.438 40.272 1.00 49.47 190 ILE A CA 1
ATOM 1501 C C . ILE A 1 190 ? -15.295 -13.091 41.319 1.00 49.47 190 ILE A C 1
ATOM 1503 O O . ILE A 1 190 ? -15.779 -13.985 42.019 1.00 49.47 190 ILE A O 1
ATOM 1507 N N . PRO A 1 191 ? -15.704 -11.815 41.421 1.00 50.22 191 PRO A N 1
ATOM 1508 C CA . PRO A 1 191 ? -16.977 -11.483 42.035 1.00 50.22 191 PRO A CA 1
ATOM 1509 C C . PRO A 1 191 ? -18.067 -12.233 41.265 1.00 50.22 191 PRO A C 1
ATOM 1511 O O . PRO A 1 191 ? -18.099 -12.176 40.037 1.00 50.22 191 PRO A O 1
ATOM 1514 N N . ALA A 1 192 ? -18.958 -12.929 41.972 1.00 54.59 192 ALA A N 1
ATOM 1515 C CA . ALA A 1 192 ? -20.122 -13.587 41.370 1.00 54.59 192 ALA A CA 1
ATOM 1516 C C . ALA A 1 192 ? -20.992 -12.616 40.537 1.00 54.59 192 ALA A C 1
ATOM 1518 O O . ALA A 1 192 ? -21.741 -13.062 39.672 1.00 54.59 192 ALA A O 1
ATOM 1519 N N . ASP A 1 193 ? -20.819 -11.305 40.737 1.00 51.75 193 ASP A N 1
ATOM 1520 C CA . ASP A 1 193 ? -21.307 -10.243 39.867 1.00 51.75 193 ASP A CA 1
ATOM 1521 C C . ASP A 1 193 ? -20.216 -9.747 38.905 1.00 51.75 193 ASP A C 1
ATOM 1523 O O . ASP A 1 193 ? -19.463 -8.809 39.182 1.00 51.75 193 ASP A O 1
ATOM 1527 N N . ILE A 1 194 ? -20.201 -10.327 37.703 1.00 48.88 194 ILE A N 1
ATOM 1528 C CA . ILE A 1 194 ? -19.464 -9.819 36.528 1.00 48.88 194 ILE A CA 1
ATOM 1529 C C . ILE A 1 194 ? -19.945 -8.403 36.128 1.00 48.88 194 ILE A C 1
ATOM 1531 O O . ILE A 1 194 ? -19.309 -7.725 35.325 1.00 48.88 194 ILE A O 1
ATOM 1535 N N . HIS A 1 195 ? -21.038 -7.907 36.715 1.00 51.12 195 HIS A N 1
ATOM 1536 C CA . HIS A 1 195 ? -21.672 -6.647 36.336 1.00 51.12 195 HIS A CA 1
ATOM 1537 C C . HIS A 1 195 ? -20.996 -5.362 36.844 1.00 51.12 195 HIS A C 1
ATOM 1539 O O . HIS A 1 195 ? -21.420 -4.290 36.428 1.00 51.12 195 HIS A O 1
ATOM 1545 N N . SER A 1 196 ? -19.938 -5.405 37.669 1.00 50.62 196 SER A N 1
ATOM 1546 C CA . SER A 1 196 ? -19.193 -4.171 38.002 1.00 50.62 196 SER A CA 1
ATOM 1547 C C . SER A 1 196 ? -17.739 -4.365 38.502 1.00 50.62 196 SER A C 1
ATOM 1549 O O . SER A 1 196 ? -17.363 -3.803 39.537 1.00 50.62 196 SER A O 1
ATOM 1551 N N . PRO A 1 197 ? -16.847 -5.085 37.794 1.00 49.34 197 PRO A N 1
ATOM 1552 C CA . PRO A 1 197 ? -15.425 -5.132 38.163 1.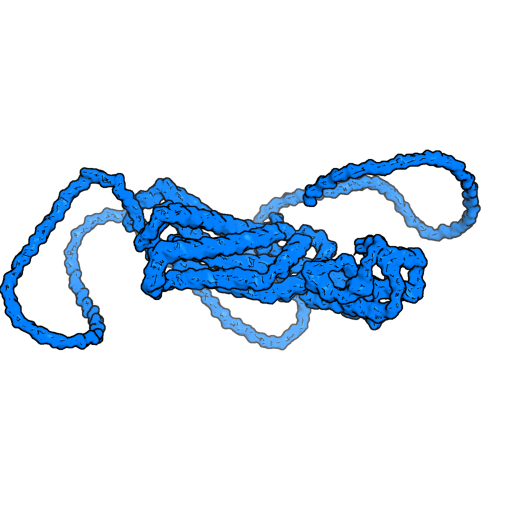00 49.34 197 PRO A CA 1
ATOM 1553 C C . PRO A 1 197 ? -14.695 -3.773 38.027 1.00 49.34 197 PRO A C 1
ATOM 1555 O O . PRO A 1 197 ? -13.564 -3.619 38.487 1.00 49.34 197 PRO A O 1
ATOM 1558 N N . PHE A 1 198 ? -15.331 -2.742 37.454 1.00 58.78 198 PHE A N 1
ATOM 1559 C CA . PHE A 1 198 ? -14.705 -1.446 37.151 1.00 58.78 198 PHE A CA 1
ATOM 1560 C C . PHE A 1 198 ? -15.209 -0.276 38.009 1.00 58.78 198 PHE A C 1
ATOM 1562 O O . PHE A 1 198 ? -15.417 0.824 37.506 1.00 58.78 198 PHE A O 1
ATOM 1569 N N . ALA A 1 199 ? -15.336 -0.461 39.324 1.00 60.44 199 ALA A N 1
ATOM 1570 C CA . ALA A 1 199 ? -15.837 0.559 40.260 1.00 60.44 199 ALA A CA 1
ATOM 1571 C C . ALA A 1 199 ? -14.938 1.817 40.455 1.00 60.44 199 ALA A C 1
ATOM 1573 O O . ALA A 1 199 ? -15.043 2.491 41.474 1.00 60.44 199 ALA A O 1
ATOM 1574 N N . GLY A 1 200 ? -14.015 2.137 39.535 1.00 66.56 200 GLY A N 1
ATOM 1575 C CA . GLY A 1 200 ? -12.991 3.177 39.738 1.00 66.56 200 GLY A CA 1
ATOM 1576 C C . GLY A 1 200 ? -12.970 4.347 38.748 1.00 66.56 200 GLY A C 1
ATOM 1577 O O . GLY A 1 200 ? -12.313 5.342 39.039 1.00 66.56 200 GLY A O 1
ATOM 1578 N N . SER A 1 201 ? -13.616 4.239 37.585 1.00 78.25 201 SER A N 1
ATOM 1579 C CA . SER A 1 201 ? -13.767 5.351 36.631 1.00 78.25 201 SER A CA 1
ATOM 1580 C C . SER A 1 201 ? -14.865 5.008 35.627 1.00 78.25 201 SER A C 1
ATOM 1582 O O . SER A 1 201 ? -14.766 4.000 34.929 1.00 78.25 201 SER A O 1
ATOM 1584 N N . ILE A 1 202 ? -15.909 5.829 35.587 1.00 81.44 202 ILE A N 1
ATOM 1585 C CA . ILE A 1 202 ? -17.031 5.728 34.646 1.00 81.44 202 ILE A CA 1
ATOM 1586 C C . ILE A 1 202 ? -16.653 6.409 33.324 1.00 81.44 202 ILE A C 1
ATOM 1588 O O . ILE A 1 202 ? -16.999 5.899 32.260 1.00 81.44 202 ILE A O 1
ATOM 1592 N N . ALA A 1 203 ? -15.859 7.483 33.396 1.00 86.88 203 ALA A N 1
ATOM 1593 C CA . ALA A 1 203 ? -15.477 8.304 32.251 1.00 86.88 203 ALA A CA 1
ATOM 1594 C C . ALA A 1 203 ? -14.682 7.525 31.194 1.00 86.88 203 ALA A C 1
ATOM 1596 O O . ALA A 1 203 ? -14.795 7.794 30.000 1.00 86.88 203 ALA A O 1
ATOM 1597 N N . PHE A 1 204 ? -13.864 6.555 31.612 1.00 87.56 204 PHE A N 1
ATOM 1598 C CA . PHE A 1 204 ? -12.996 5.833 30.684 1.00 87.56 204 PHE A CA 1
ATOM 1599 C C . PHE A 1 204 ? -13.763 4.868 29.754 1.00 87.56 204 PHE A C 1
ATOM 1601 O O . PHE A 1 204 ? -13.626 5.015 28.541 1.00 87.56 204 PHE A O 1
ATOM 1608 N N . PRO A 1 205 ? -14.595 3.921 30.246 1.00 88.44 205 PRO A N 1
ATOM 1609 C CA . PRO A 1 205 ? -15.413 3.081 29.364 1.00 88.44 205 PRO A CA 1
ATOM 1610 C C . PRO A 1 205 ? -16.364 3.874 28.458 1.00 88.44 205 PRO A C 1
ATOM 1612 O O . PRO A 1 205 ? -16.604 3.463 27.328 1.00 88.44 205 PRO A O 1
ATOM 1615 N N . GLU A 1 206 ? -16.884 5.003 28.942 1.00 90.31 206 GLU A N 1
ATOM 1616 C CA . GLU A 1 206 ? -17.725 5.917 28.159 1.00 90.31 206 GLU A CA 1
ATOM 1617 C C . GLU A 1 206 ? -16.932 6.555 27.008 1.00 90.31 206 GLU A C 1
ATOM 1619 O O . GLU A 1 206 ? -17.333 6.470 25.849 1.00 90.31 206 GLU A O 1
ATOM 1624 N N . SER A 1 207 ? -15.730 7.065 27.296 1.00 91.75 207 SER A N 1
ATOM 1625 C CA . SER A 1 207 ? -14.832 7.604 26.265 1.00 91.75 207 SER A CA 1
ATOM 1626 C C . SER A 1 207 ? -14.428 6.542 25.239 1.00 91.75 207 SER A C 1
ATOM 1628 O O . SER A 1 207 ? -14.288 6.842 24.060 1.00 91.75 207 SER A O 1
ATOM 1630 N N . LEU A 1 208 ? -14.266 5.280 25.649 1.00 91.62 208 LEU A N 1
ATOM 1631 C CA . LEU A 1 208 ? -13.990 4.185 24.714 1.00 91.62 208 LEU A CA 1
ATOM 1632 C C . LEU A 1 208 ? -15.149 3.901 23.763 1.00 91.62 208 LEU A C 1
ATOM 1634 O O . LEU A 1 208 ? -14.924 3.597 22.591 1.00 91.62 208 LEU A O 1
ATOM 1638 N N . GLN A 1 209 ? -16.376 3.968 24.273 1.00 93.88 209 GLN A N 1
ATOM 1639 C CA . GLN A 1 209 ? -17.575 3.782 23.471 1.00 93.88 209 GLN A CA 1
ATOM 1640 C C . GLN A 1 209 ? -17.696 4.899 22.425 1.00 93.88 209 GLN A C 1
ATOM 1642 O O . GLN A 1 209 ? -17.902 4.609 21.244 1.00 93.88 209 GLN A O 1
ATOM 1647 N N . GLU A 1 210 ? -17.485 6.154 22.832 1.00 94.12 210 GLU A N 1
ATOM 1648 C CA . GLU A 1 210 ? -17.484 7.298 21.914 1.00 94.12 210 GLU A CA 1
ATOM 1649 C C . GLU A 1 210 ? -16.318 7.245 20.919 1.00 94.12 210 GLU A C 1
ATOM 1651 O O . GLU A 1 210 ? -16.522 7.498 19.732 1.00 94.12 210 GLU A O 1
ATOM 1656 N N . PHE A 1 211 ? -15.122 6.815 21.339 1.00 94.88 211 PHE A N 1
ATOM 1657 C CA . PHE A 1 211 ? -13.999 6.578 20.425 1.00 94.88 211 PHE A CA 1
ATOM 1658 C C . PHE A 1 211 ? -14.360 5.555 19.345 1.00 94.88 211 PHE A C 1
ATOM 1660 O O . PHE A 1 211 ? -14.134 5.807 18.164 1.00 94.88 211 PHE A O 1
ATOM 1667 N N . GLN A 1 212 ? -14.964 4.424 19.721 1.00 95.62 212 GLN A N 1
ATOM 1668 C CA . GLN A 1 212 ? -15.329 3.376 18.768 1.00 95.62 212 GLN A CA 1
ATOM 1669 C C . GLN A 1 212 ? -16.396 3.839 17.768 1.00 95.62 212 GLN A C 1
ATOM 1671 O O . GLN A 1 212 ? -16.331 3.522 16.575 1.00 95.62 212 GLN A O 1
ATOM 1676 N N . LYS A 1 213 ? -17.375 4.611 18.242 1.00 95.94 213 LYS A N 1
ATOM 1677 C CA . LYS A 1 213 ? -18.399 5.239 17.404 1.00 95.94 213 LYS A CA 1
ATOM 1678 C C . LYS A 1 213 ? -17.769 6.218 16.415 1.00 95.94 213 LYS A C 1
ATOM 1680 O O . LYS A 1 213 ? -18.019 6.109 15.216 1.00 95.94 213 LYS A O 1
ATOM 1685 N N . LEU A 1 214 ? -16.910 7.116 16.896 1.00 95.31 214 LEU A N 1
ATOM 1686 C CA . LEU A 1 214 ? -16.204 8.096 16.074 1.00 95.31 214 LEU A CA 1
ATOM 1687 C C . LEU A 1 214 ? -15.310 7.427 15.024 1.00 95.31 214 LEU A C 1
ATOM 1689 O O . LEU A 1 214 ? -15.374 7.779 13.848 1.00 95.31 214 LEU A O 1
ATOM 1693 N N . GLN A 1 215 ? -14.543 6.412 15.430 1.00 95.12 215 GLN A N 1
ATOM 1694 C CA . GLN A 1 215 ? -13.710 5.609 14.538 1.00 95.12 215 GLN A CA 1
ATOM 1695 C C . GLN A 1 215 ? -14.542 4.969 13.426 1.00 95.12 215 GLN A C 1
ATOM 1697 O O . GLN A 1 215 ? -14.149 4.998 12.261 1.00 95.12 215 GLN A O 1
ATOM 1702 N N . SER A 1 216 ? -15.697 4.396 13.772 1.00 96.50 216 SER A N 1
ATOM 1703 C CA . SER A 1 216 ? -16.556 3.711 12.804 1.00 96.50 216 SER A CA 1
ATOM 1704 C C . SER A 1 216 ? -17.118 4.672 11.755 1.00 96.50 216 SER A C 1
ATOM 1706 O O . SER A 1 216 ? -17.164 4.314 10.577 1.00 96.50 216 SER A O 1
ATOM 1708 N N . TRP A 1 217 ? -17.480 5.897 12.156 1.00 95.94 217 TRP A N 1
ATOM 1709 C CA . TRP A 1 217 ? -17.898 6.960 11.236 1.00 95.94 217 TRP A CA 1
ATOM 1710 C C . TRP A 1 217 ? -16.750 7.471 10.366 1.00 95.94 217 TRP A C 1
ATOM 1712 O O . TRP A 1 217 ? -16.915 7.614 9.153 1.00 95.94 217 TRP A O 1
ATOM 1722 N N . PHE A 1 218 ? -15.590 7.724 10.973 1.00 93.75 218 PHE A N 1
ATOM 1723 C CA . PHE A 1 218 ? -14.413 8.241 10.280 1.00 93.75 218 PHE A CA 1
ATOM 1724 C C . PHE A 1 218 ? -13.922 7.263 9.207 1.00 93.75 218 PHE A C 1
ATOM 1726 O O . PHE A 1 218 ? -13.865 7.604 8.027 1.00 93.75 218 PHE A O 1
ATOM 1733 N N . ILE A 1 219 ? -13.656 6.015 9.597 1.00 94.44 219 ILE A N 1
ATOM 1734 C CA . ILE A 1 219 ? -13.205 4.972 8.673 1.00 94.44 219 ILE A CA 1
ATOM 1735 C C . ILE A 1 219 ? -14.287 4.631 7.649 1.00 94.44 219 ILE A C 1
ATOM 1737 O O . ILE A 1 219 ? -13.976 4.484 6.469 1.00 94.44 219 ILE A O 1
ATOM 1741 N N . GLY A 1 220 ? -15.554 4.535 8.067 1.00 94.94 220 GLY A N 1
ATOM 1742 C CA . GLY A 1 220 ? -16.659 4.268 7.146 1.00 94.94 220 GLY A CA 1
ATOM 1743 C C . GLY A 1 220 ? -16.721 5.305 6.024 1.00 94.94 220 GLY A C 1
ATOM 1744 O O . GLY A 1 220 ? -16.822 4.939 4.857 1.00 94.94 220 GLY A O 1
ATOM 1745 N N . SER A 1 221 ? -16.561 6.586 6.363 1.00 93.62 221 SER A N 1
ATOM 1746 C CA . SER A 1 221 ? -16.554 7.684 5.389 1.00 93.62 221 SER A CA 1
ATOM 1747 C C . SER A 1 221 ? -15.360 7.607 4.431 1.00 93.62 221 SER A C 1
ATOM 1749 O O . SER A 1 221 ? -15.543 7.776 3.227 1.00 93.62 221 SER A O 1
ATOM 1751 N N . LEU A 1 222 ? -14.161 7.287 4.934 1.00 91.12 222 LEU A N 1
ATOM 1752 C CA . LEU A 1 222 ? -12.968 7.100 4.096 1.00 91.12 222 LEU A CA 1
ATOM 1753 C C . LEU A 1 222 ? -13.115 5.924 3.127 1.00 91.12 222 LEU A C 1
ATOM 1755 O O . LEU A 1 222 ? -12.771 6.047 1.956 1.00 91.12 222 LEU A O 1
ATOM 1759 N N . VAL A 1 223 ? -13.668 4.798 3.582 1.00 93.75 223 VAL A N 1
ATOM 1760 C CA . VAL A 1 223 ? -13.894 3.624 2.727 1.00 93.75 223 VAL A CA 1
ATOM 1761 C C . VAL A 1 223 ? -14.972 3.903 1.675 1.00 93.75 223 VAL A C 1
ATOM 1763 O O . VAL A 1 223 ? -14.833 3.475 0.532 1.00 93.75 223 VAL A O 1
ATOM 1766 N N . ILE A 1 224 ? -16.024 4.659 2.011 1.00 93.75 224 ILE A N 1
ATOM 1767 C CA . ILE A 1 224 ? -17.018 5.111 1.022 1.00 93.75 224 ILE A CA 1
ATOM 1768 C C . ILE A 1 224 ? -16.358 5.998 -0.031 1.00 93.75 224 ILE A C 1
ATOM 1770 O O . ILE A 1 224 ? -16.548 5.760 -1.222 1.00 93.75 224 ILE A O 1
ATOM 1774 N N . ALA A 1 225 ? -15.567 6.988 0.389 1.00 89.88 225 ALA A N 1
ATOM 1775 C CA . ALA A 1 225 ? -14.848 7.866 -0.528 1.00 89.88 225 ALA A CA 1
ATOM 1776 C C . ALA A 1 225 ? -13.897 7.070 -1.438 1.00 89.88 225 ALA A C 1
ATOM 1778 O O . ALA A 1 225 ? -13.876 7.293 -2.647 1.00 89.88 225 ALA A O 1
ATOM 1779 N N . ALA A 1 226 ? -13.199 6.076 -0.883 1.00 89.44 226 ALA A N 1
ATOM 1780 C CA . ALA A 1 226 ? -12.350 5.157 -1.630 1.00 89.44 226 ALA A CA 1
ATOM 1781 C C . ALA A 1 226 ? -13.131 4.376 -2.697 1.00 89.44 226 ALA A C 1
ATOM 1783 O O . ALA A 1 226 ? -12.695 4.301 -3.844 1.00 89.44 226 ALA A O 1
ATOM 1784 N N . PHE A 1 227 ? -14.305 3.835 -2.355 1.00 90.81 227 PHE A N 1
ATOM 1785 C CA . PHE A 1 227 ? -15.169 3.154 -3.324 1.00 90.81 227 PHE A CA 1
ATOM 1786 C C . PHE A 1 227 ? -15.700 4.098 -4.404 1.00 90.81 227 PHE A C 1
ATOM 1788 O O . PHE A 1 227 ? -15.735 3.716 -5.571 1.00 90.81 227 PHE A O 1
ATOM 1795 N N . ILE A 1 228 ? -16.102 5.319 -4.036 1.00 90.31 228 ILE A N 1
ATOM 1796 C CA . ILE A 1 228 ? -16.587 6.320 -4.993 1.00 90.31 228 ILE A CA 1
ATOM 1797 C C . ILE A 1 228 ? -15.475 6.686 -5.972 1.00 90.31 228 ILE A C 1
ATOM 1799 O O . ILE A 1 228 ? -15.706 6.631 -7.174 1.00 90.31 228 ILE A O 1
ATOM 1803 N N . ARG A 1 229 ? -14.266 6.981 -5.483 1.00 85.25 229 ARG A N 1
ATOM 1804 C CA . ARG A 1 229 ? -13.111 7.284 -6.336 1.00 85.25 229 ARG A CA 1
ATOM 1805 C C . ARG A 1 229 ? -12.781 6.115 -7.255 1.00 85.25 229 ARG A C 1
ATOM 1807 O O . ARG A 1 229 ? -12.629 6.294 -8.454 1.00 85.25 229 ARG A O 1
ATOM 1814 N N . GLN A 1 230 ? -12.792 4.900 -6.711 1.00 85.62 230 GLN A N 1
ATOM 1815 C CA . GLN A 1 230 ? -12.569 3.671 -7.470 1.00 85.62 230 GLN A CA 1
ATOM 1816 C C . GLN A 1 230 ? -13.620 3.402 -8.548 1.00 85.62 230 GLN A C 1
ATOM 1818 O O . GLN A 1 230 ? -13.320 2.715 -9.524 1.00 85.62 230 GLN A O 1
ATOM 1823 N N . TYR A 1 231 ? -14.833 3.918 -8.370 1.00 87.12 231 TYR A N 1
ATOM 1824 C CA . TYR A 1 231 ? -15.907 3.822 -9.349 1.00 87.12 231 TYR A CA 1
ATOM 1825 C C . TYR A 1 231 ? -15.878 4.965 -10.376 1.00 87.12 231 TYR A C 1
ATOM 1827 O O . TYR A 1 231 ? -16.189 4.741 -11.543 1.00 87.12 231 TYR A O 1
ATOM 1835 N N . GLN A 1 232 ? -15.545 6.186 -9.945 1.00 82.44 232 GLN A N 1
ATOM 1836 C CA . GLN A 1 232 ? -15.546 7.391 -10.780 1.00 82.44 232 GLN A CA 1
ATOM 1837 C C . GLN A 1 232 ? -14.307 7.500 -11.669 1.00 82.44 232 GLN A C 1
ATOM 1839 O O . GLN A 1 232 ? -14.403 8.037 -12.772 1.00 82.44 232 GLN A O 1
ATOM 1844 N N . GLU A 1 233 ? -13.164 6.981 -11.226 1.00 58.78 233 GLU A N 1
ATOM 1845 C CA . GLU A 1 233 ? -11.951 6.984 -12.030 1.00 58.78 233 GLU A CA 1
ATOM 1846 C C . GLU A 1 233 ? -11.902 5.772 -12.956 1.00 58.78 233 GLU A C 1
ATOM 1848 O O . GLU A 1 233 ? -11.617 4.632 -12.579 1.00 58.78 233 GLU A O 1
ATOM 1853 N N . ILE A 1 234 ? -12.159 6.092 -14.220 1.00 53.09 234 ILE A N 1
ATOM 1854 C CA . ILE A 1 234 ? -11.560 5.491 -15.405 1.00 53.09 234 ILE A CA 1
ATOM 1855 C C . ILE A 1 234 ? -10.064 5.233 -15.101 1.00 53.09 234 ILE A C 1
ATOM 1857 O O . ILE A 1 234 ? -9.244 6.144 -15.087 1.00 53.09 234 ILE A O 1
ATOM 1861 N N . THR A 1 235 ? -9.770 3.982 -14.733 1.00 56.28 235 THR A N 1
ATOM 1862 C CA . THR A 1 235 ? -8.478 3.261 -14.695 1.00 56.28 235 THR A CA 1
ATOM 1863 C C . THR A 1 235 ? -7.289 3.771 -13.858 1.00 56.28 235 THR A C 1
ATOM 1865 O O . THR A 1 235 ? -6.490 2.922 -13.462 1.00 56.28 235 THR A O 1
ATOM 1868 N N . ASN A 1 236 ? -7.165 5.051 -13.488 1.00 69.62 236 ASN A N 1
ATOM 1869 C CA . ASN A 1 236 ? -5.854 5.614 -13.098 1.00 69.62 236 ASN A CA 1
ATOM 1870 C C . ASN A 1 236 ? -5.730 6.094 -11.636 1.00 69.62 236 ASN A C 1
ATOM 1872 O O . ASN A 1 236 ? -5.109 7.123 -11.380 1.00 69.62 236 ASN A O 1
ATOM 1876 N N . ILE A 1 237 ? -6.266 5.348 -10.661 1.00 81.06 237 ILE A N 1
ATOM 1877 C CA . ILE A 1 237 ? -5.929 5.610 -9.247 1.00 81.06 237 ILE A CA 1
ATOM 1878 C C . ILE A 1 237 ? -4.442 5.332 -9.032 1.00 81.06 237 ILE A C 1
ATOM 1880 O O . ILE A 1 237 ? -3.952 4.265 -9.423 1.00 81.06 237 ILE A O 1
ATOM 1884 N N . SER A 1 238 ? -3.752 6.256 -8.361 1.00 87.69 238 SER A N 1
ATOM 1885 C CA . SER A 1 238 ? -2.339 6.099 -8.036 1.00 87.69 238 SER A CA 1
ATOM 1886 C C . SER A 1 238 ? -2.092 4.833 -7.209 1.00 87.69 238 SER A C 1
ATOM 1888 O O . SER A 1 238 ? -2.902 4.412 -6.373 1.00 87.69 238 SER A O 1
ATOM 1890 N N . VAL A 1 239 ? -0.960 4.168 -7.456 1.00 88.94 239 VAL A N 1
ATOM 1891 C CA . VAL A 1 239 ? -0.611 2.949 -6.706 1.00 88.94 239 VAL A CA 1
ATOM 1892 C C . VAL A 1 239 ? -0.442 3.281 -5.222 1.00 88.94 239 VAL A C 1
ATOM 1894 O O . VAL A 1 239 ? -0.794 2.466 -4.365 1.00 88.94 239 VAL A O 1
ATOM 1897 N N . THR A 1 240 ? 0.039 4.488 -4.922 1.00 87.50 240 THR A N 1
ATOM 1898 C CA . THR A 1 240 ? 0.172 5.015 -3.565 1.00 87.50 240 THR A CA 1
ATOM 1899 C C . THR A 1 240 ? -1.176 5.158 -2.871 1.00 87.50 240 THR A C 1
ATOM 1901 O O . THR A 1 240 ? -1.352 4.551 -1.811 1.00 87.50 240 THR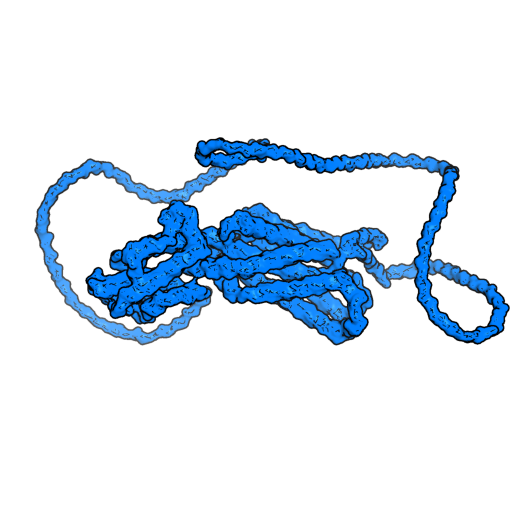 A O 1
ATOM 1904 N N . ASP A 1 241 ? -2.157 5.827 -3.486 1.00 88.56 241 ASP A N 1
ATOM 1905 C CA . ASP A 1 241 ? -3.509 5.973 -2.932 1.00 88.56 241 ASP A CA 1
ATOM 1906 C C . ASP A 1 241 ? -4.151 4.603 -2.704 1.00 88.56 241 ASP A C 1
ATOM 1908 O O . ASP A 1 241 ? -4.706 4.329 -1.639 1.00 88.56 241 ASP A O 1
ATOM 1912 N N . PHE A 1 242 ? -4.047 3.703 -3.685 1.00 90.12 242 PHE A N 1
ATOM 1913 C CA . PHE A 1 242 ? -4.638 2.370 -3.608 1.00 90.12 242 PHE A CA 1
ATOM 1914 C C . PHE A 1 242 ? -4.093 1.556 -2.427 1.00 90.12 242 PHE A C 1
ATOM 1916 O O . PHE A 1 242 ? -4.852 0.970 -1.646 1.00 90.12 242 PHE A O 1
ATOM 1923 N N . LEU A 1 243 ? -2.770 1.525 -2.277 1.00 90.31 243 LEU A N 1
ATOM 1924 C CA . LEU A 1 243 ? -2.111 0.793 -1.204 1.00 90.31 243 LEU A CA 1
ATOM 1925 C C . LEU A 1 243 ? -2.321 1.465 0.163 1.00 90.31 243 LEU A C 1
ATOM 1927 O O . LEU A 1 243 ? -2.512 0.770 1.166 1.00 90.31 243 LEU A O 1
ATOM 1931 N N . PHE A 1 244 ? -2.365 2.797 0.207 1.00 89.62 244 PHE A N 1
ATOM 1932 C CA . PHE A 1 244 ? -2.653 3.562 1.417 1.00 89.62 244 PHE A CA 1
ATOM 1933 C C . PHE A 1 244 ? -4.087 3.324 1.914 1.00 89.62 244 PHE A C 1
ATOM 1935 O O . PHE A 1 244 ? -4.295 2.999 3.086 1.00 89.62 244 PHE A O 1
ATOM 1942 N N . LEU A 1 245 ? -5.076 3.363 1.017 1.00 90.56 245 LEU A N 1
ATOM 1943 C CA . LEU A 1 245 ? -6.474 3.033 1.315 1.00 90.56 245 LEU A CA 1
ATOM 1944 C C . LEU A 1 245 ? -6.645 1.576 1.764 1.00 90.56 245 LEU A C 1
ATOM 1946 O O . LEU A 1 245 ? -7.451 1.285 2.657 1.00 90.56 245 LEU A O 1
ATOM 1950 N N . GLY A 1 246 ? -5.858 0.656 1.196 1.00 91.75 246 GLY A N 1
ATOM 1951 C CA . GLY A 1 246 ? -5.767 -0.724 1.673 1.00 91.75 246 GLY A CA 1
ATOM 1952 C C . GLY A 1 246 ? -5.283 -0.798 3.126 1.00 91.75 246 GLY A C 1
ATOM 1953 O O . GLY A 1 246 ? -5.877 -1.507 3.943 1.00 91.75 246 GLY A O 1
ATOM 1954 N N . GLY A 1 247 ? -4.263 -0.008 3.475 1.00 91.25 247 GLY A N 1
ATOM 1955 C CA . GLY A 1 247 ? -3.763 0.148 4.843 1.00 91.25 247 GLY A CA 1
ATOM 1956 C C . GLY A 1 247 ? -4.803 0.727 5.809 1.00 91.25 247 GLY A C 1
ATOM 1957 O O . GLY A 1 247 ? -5.026 0.154 6.877 1.00 91.25 247 GLY A O 1
ATOM 1958 N N . ILE A 1 248 ? -5.501 1.800 5.417 1.00 91.00 248 ILE A N 1
ATOM 1959 C CA . ILE A 1 248 ? -6.593 2.396 6.209 1.00 91.00 248 ILE A CA 1
ATOM 1960 C C . ILE A 1 248 ? -7.695 1.374 6.472 1.00 91.00 248 ILE A C 1
ATOM 1962 O O . ILE A 1 248 ? -8.163 1.243 7.602 1.00 91.00 248 ILE A O 1
ATOM 1966 N N . SER A 1 249 ? -8.096 0.626 5.446 1.00 94.38 249 SER A N 1
ATOM 1967 C CA . SER A 1 249 ? -9.150 -0.381 5.578 1.00 94.38 249 SER A CA 1
ATOM 1968 C C . SER A 1 249 ? -8.722 -1.516 6.507 1.00 94.38 249 SER A C 1
ATOM 1970 O O . SER A 1 249 ? -9.513 -1.959 7.343 1.00 94.38 249 SER A O 1
ATOM 1972 N N . LEU A 1 250 ? -7.454 -1.946 6.432 1.00 92.94 250 LEU A N 1
ATOM 1973 C CA . LEU A 1 250 ? -6.884 -2.910 7.374 1.00 92.94 250 LEU A CA 1
ATOM 1974 C C . LEU A 1 250 ? -6.918 -2.377 8.810 1.00 92.94 250 LEU A C 1
ATOM 1976 O O . LEU A 1 250 ? -7.289 -3.121 9.716 1.00 92.94 250 LEU A O 1
ATOM 1980 N N . ASN A 1 251 ? -6.604 -1.099 9.033 1.00 91.69 251 ASN A N 1
ATOM 1981 C CA . ASN A 1 251 ? -6.774 -0.482 10.350 1.00 91.69 251 ASN A CA 1
ATOM 1982 C C . ASN A 1 251 ? -8.224 -0.487 10.802 1.00 91.69 251 ASN A C 1
ATOM 1984 O O . ASN A 1 251 ? -8.509 -0.834 11.940 1.00 91.69 251 ASN A O 1
ATOM 1988 N N . GLY A 1 252 ? -9.140 -0.149 9.895 1.00 93.69 252 GLY A N 1
ATOM 1989 C CA . GLY A 1 252 ? -10.573 -0.211 10.128 1.00 93.69 252 GLY A CA 1
ATOM 1990 C C . GLY A 1 252 ? -10.992 -1.555 10.700 1.00 93.69 252 GLY A C 1
ATOM 1991 O O . GLY A 1 252 ? -11.606 -1.609 11.755 1.00 93.69 252 GLY A O 1
ATOM 1992 N N . VAL A 1 253 ? -10.583 -2.649 10.061 1.00 96.19 253 VAL A N 1
ATOM 1993 C CA . VAL A 1 253 ? -10.863 -4.014 10.528 1.00 96.19 253 VAL A CA 1
ATOM 1994 C C . VAL A 1 253 ? -10.220 -4.296 11.890 1.00 96.19 253 VAL A C 1
ATOM 1996 O O . VAL A 1 253 ? -10.903 -4.715 12.824 1.00 96.19 253 VAL A O 1
ATOM 1999 N N . VAL A 1 254 ? -8.914 -4.060 12.015 1.00 94.88 254 VAL A N 1
ATOM 2000 C CA . VAL A 1 254 ? -8.124 -4.443 13.195 1.00 94.88 254 VAL A CA 1
ATOM 2001 C C . VAL A 1 254 ? -8.552 -3.648 14.427 1.00 94.88 254 VAL A C 1
ATOM 2003 O O . VAL A 1 254 ? -8.824 -4.231 15.477 1.00 94.88 254 VAL A O 1
ATOM 2006 N N . LEU A 1 255 ? -8.658 -2.327 14.293 1.00 94.06 255 LEU A N 1
ATOM 2007 C CA . LEU A 1 255 ? -8.980 -1.405 15.375 1.00 94.06 255 LEU A CA 1
ATOM 2008 C C . LEU A 1 255 ? -10.421 -1.588 15.852 1.00 94.06 255 LEU A C 1
ATOM 2010 O O . LEU A 1 255 ? -10.652 -1.660 17.057 1.00 94.06 255 LEU A O 1
ATOM 2014 N N . ILE A 1 256 ? -11.381 -1.752 14.934 1.00 95.25 256 ILE A N 1
ATOM 2015 C CA . ILE A 1 256 ? -12.783 -2.013 15.290 1.00 95.25 256 ILE A CA 1
ATOM 2016 C C . ILE A 1 256 ? -12.916 -3.329 16.057 1.00 95.25 256 ILE A C 1
ATOM 2018 O O . ILE A 1 256 ? -13.588 -3.376 17.089 1.00 95.25 256 ILE A O 1
ATOM 2022 N N . CYS A 1 257 ? -12.268 -4.400 15.590 1.00 95.75 257 CYS A N 1
ATOM 2023 C CA . CYS A 1 257 ? -12.296 -5.680 16.294 1.00 95.75 257 CYS A CA 1
ATOM 2024 C C . CYS A 1 257 ? -11.663 -5.574 17.678 1.00 95.75 257 CYS A C 1
ATOM 2026 O O . CYS A 1 257 ? -12.260 -6.018 18.660 1.00 95.75 257 CYS A O 1
ATOM 2028 N N . TYR A 1 258 ? -10.489 -4.950 17.761 1.00 95.19 258 TYR A N 1
ATOM 2029 C CA . TYR A 1 258 ? -9.792 -4.714 19.018 1.00 95.19 258 TYR A CA 1
ATOM 2030 C C . TYR A 1 258 ? -10.679 -3.965 20.025 1.00 95.19 258 TYR A C 1
ATOM 2032 O O . TYR A 1 258 ? -10.850 -4.397 21.166 1.00 95.19 258 TYR A O 1
ATOM 2040 N N . MET A 1 259 ? -11.301 -2.871 19.589 1.00 94.75 259 MET A N 1
ATOM 2041 C CA . MET A 1 259 ? -12.155 -2.041 20.431 1.00 94.75 259 MET A CA 1
ATOM 2042 C C . MET A 1 259 ? -13.438 -2.749 20.867 1.00 94.75 259 MET A C 1
ATOM 2044 O O . MET A 1 259 ? -13.834 -2.614 22.024 1.00 94.75 259 MET A O 1
ATOM 2048 N N . ASN A 1 260 ? -14.061 -3.550 19.998 1.00 94.88 260 ASN A N 1
ATOM 2049 C CA . ASN A 1 260 ? -15.206 -4.378 20.387 1.00 94.88 260 ASN A CA 1
ATOM 2050 C C . ASN A 1 260 ? -14.814 -5.389 21.474 1.00 94.88 260 ASN A C 1
ATOM 2052 O O . ASN A 1 260 ? -15.543 -5.543 22.453 1.00 94.88 260 ASN A O 1
ATOM 2056 N N . VAL A 1 261 ? -13.652 -6.041 21.347 1.00 93.44 261 VAL A N 1
ATOM 2057 C CA . VAL A 1 261 ? -13.130 -6.935 22.393 1.00 93.44 261 VAL A CA 1
ATOM 2058 C C . VAL A 1 261 ? -12.906 -6.164 23.690 1.00 93.44 261 VAL A C 1
ATOM 2060 O O . VAL A 1 261 ? -13.369 -6.603 24.741 1.00 93.44 261 VAL A O 1
ATOM 2063 N N . ALA A 1 262 ? -12.255 -5.001 23.631 1.00 91.94 262 ALA A N 1
ATOM 2064 C CA . ALA A 1 262 ? -11.990 -4.179 24.808 1.00 91.94 262 ALA A CA 1
ATOM 2065 C C . ALA A 1 262 ? -13.286 -3.747 25.519 1.00 91.94 262 ALA A C 1
ATOM 2067 O O . ALA A 1 262 ? -13.392 -3.902 26.734 1.00 91.94 262 ALA A O 1
ATOM 2068 N N . LEU A 1 263 ? -14.297 -3.273 24.784 1.00 92.00 263 LEU A N 1
ATOM 2069 C CA . LEU A 1 263 ? -15.597 -2.883 25.347 1.00 92.00 263 LEU A CA 1
ATOM 2070 C C . LEU A 1 263 ? -16.319 -4.064 26.010 1.00 92.00 263 LEU A C 1
ATOM 2072 O O . LEU A 1 263 ? -16.849 -3.919 27.115 1.00 92.00 263 LEU A O 1
ATOM 2076 N N . LEU A 1 264 ? -16.278 -5.244 25.386 1.00 90.19 264 LEU A N 1
ATOM 2077 C CA . LEU A 1 264 ? -16.866 -6.459 25.949 1.00 90.19 264 LEU A CA 1
ATOM 2078 C C . LEU A 1 264 ? -16.143 -6.931 27.213 1.00 90.19 264 LEU A C 1
ATOM 2080 O O . LEU A 1 264 ? -16.805 -7.296 28.185 1.00 90.19 264 LEU A O 1
ATOM 2084 N N . LEU A 1 265 ? -14.807 -6.874 27.235 1.00 86.50 265 LEU A N 1
ATOM 2085 C CA . LEU A 1 265 ? -14.005 -7.170 28.428 1.00 86.50 265 LEU A CA 1
ATOM 2086 C C . LEU A 1 265 ? -14.274 -6.171 29.562 1.00 86.50 265 LEU A C 1
ATOM 2088 O O . LEU A 1 265 ? -14.190 -6.532 30.735 1.00 86.50 265 LEU A O 1
ATOM 2092 N N . LEU A 1 266 ? -14.641 -4.933 29.221 1.00 86.12 266 LEU A N 1
ATOM 2093 C CA . LEU A 1 266 ? -15.076 -3.915 30.178 1.00 86.12 266 LEU A CA 1
ATOM 2094 C C . LEU A 1 266 ? -16.540 -4.076 30.627 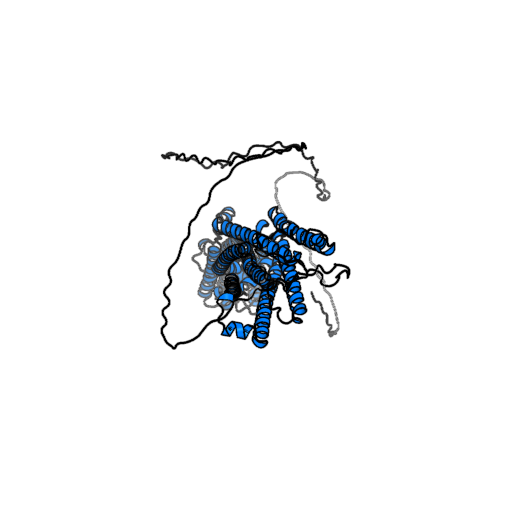1.00 86.12 266 LEU A C 1
ATOM 2096 O O . LEU A 1 266 ? -17.014 -3.301 31.458 1.00 86.12 266 LEU A O 1
ATOM 2100 N N . GLY A 1 267 ? -17.262 -5.070 30.101 1.00 85.88 267 GLY A N 1
ATOM 2101 C CA . GLY A 1 267 ? -18.661 -5.337 30.435 1.00 85.88 267 GLY A CA 1
ATOM 2102 C C . GLY A 1 267 ? -19.656 -4.348 29.822 1.00 85.88 267 GLY A C 1
ATOM 2103 O O . GLY A 1 267 ? -20.825 -4.358 30.204 1.00 85.88 267 GLY A O 1
ATOM 2104 N N . ARG A 1 268 ? -19.228 -3.502 28.877 1.00 88.56 268 ARG A N 1
ATOM 2105 C CA . ARG A 1 268 ? -20.106 -2.554 28.184 1.00 88.56 268 ARG A CA 1
ATOM 2106 C C . ARG A 1 268 ? -20.729 -3.231 26.966 1.00 88.56 268 ARG A C 1
ATOM 2108 O O . ARG A 1 268 ? -20.032 -3.611 26.028 1.00 88.56 268 ARG A O 1
ATOM 2115 N N . LYS A 1 269 ? -22.054 -3.379 26.984 1.00 89.75 269 LYS A N 1
ATOM 2116 C CA . LYS A 1 269 ? -22.841 -3.965 25.894 1.00 89.75 269 LYS A CA 1
ATOM 2117 C C . LYS A 1 269 ? -23.719 -2.876 25.286 1.00 89.75 269 LYS A C 1
ATOM 2119 O O . LYS A 1 269 ? -24.785 -2.586 25.808 1.00 89.75 269 LYS A O 1
ATOM 2124 N N . SER A 1 270 ? -23.278 -2.295 24.173 1.00 92.75 270 SER A N 1
ATOM 2125 C CA . SER A 1 270 ? -24.095 -1.376 23.374 1.00 92.75 270 SER A CA 1
ATOM 2126 C C . SER A 1 270 ? -24.368 -1.999 22.008 1.00 92.75 270 SER A C 1
ATOM 2128 O O . SER A 1 270 ? -23.453 -2.183 21.203 1.00 92.75 270 SER A O 1
ATOM 2130 N N . TRP A 1 271 ? -25.631 -2.343 21.743 1.00 92.94 271 TRP A N 1
ATOM 2131 C CA . TRP A 1 271 ? -26.053 -2.885 20.445 1.00 92.94 271 TRP A CA 1
ATOM 2132 C C . TRP A 1 271 ? -25.889 -1.872 19.314 1.00 92.94 271 TRP A C 1
ATOM 2134 O O . TRP A 1 271 ? -25.555 -2.265 18.199 1.00 92.94 271 TRP A O 1
ATOM 2144 N N . TYR A 1 272 ? -26.079 -0.584 19.607 1.00 95.00 272 TYR A N 1
ATOM 2145 C CA . TYR A 1 272 ? -25.896 0.492 18.640 1.00 95.00 272 TYR A CA 1
ATOM 2146 C C . TYR A 1 272 ? -24.444 0.566 18.155 1.00 95.00 272 TYR A C 1
ATOM 2148 O O . TYR A 1 272 ? -24.186 0.446 16.957 1.00 95.00 272 TYR A O 1
ATOM 2156 N N . VAL A 1 273 ? -23.489 0.677 19.086 1.00 95.25 273 VAL A N 1
ATOM 2157 C CA . VAL A 1 273 ? -22.061 0.758 18.740 1.00 95.25 273 VAL A CA 1
ATOM 2158 C C . VAL A 1 273 ? -21.590 -0.525 18.070 1.00 95.25 273 VAL A C 1
ATOM 2160 O O . VAL A 1 273 ? -20.885 -0.463 17.069 1.00 95.25 273 VAL A O 1
ATOM 2163 N N . TYR A 1 274 ? -22.034 -1.689 18.549 1.00 95.81 274 TYR A N 1
ATOM 2164 C CA . TYR A 1 274 ? -21.695 -2.961 17.919 1.00 95.81 274 TYR A CA 1
ATOM 2165 C C . TYR A 1 274 ? -22.250 -3.083 16.487 1.00 95.81 274 TYR A C 1
ATOM 2167 O O . TYR A 1 274 ? -21.540 -3.525 15.586 1.00 95.81 274 TYR A O 1
ATOM 2175 N N . GLY A 1 275 ? -23.498 -2.666 16.250 1.00 96.38 275 GLY A N 1
ATOM 2176 C CA . GLY A 1 275 ? -24.104 -2.660 14.918 1.00 96.38 275 GLY A CA 1
ATOM 2177 C C . GLY A 1 275 ? -23.353 -1.750 13.945 1.00 96.38 275 GLY A C 1
ATOM 2178 O O . GLY A 1 275 ? -23.032 -2.174 12.834 1.00 96.38 275 GLY A O 1
ATOM 2179 N N . LEU A 1 276 ? -22.999 -0.540 14.391 1.00 96.75 276 LEU A N 1
ATOM 2180 C CA . LEU A 1 276 ? -22.182 0.398 13.620 1.00 96.75 276 LEU A CA 1
ATOM 2181 C C . LEU A 1 276 ? -20.800 -0.197 13.300 1.00 96.75 276 LEU A C 1
ATOM 2183 O O . LEU A 1 276 ? -20.395 -0.218 12.139 1.00 96.75 276 LEU A O 1
ATOM 2187 N N . SER A 1 277 ? -20.129 -0.779 14.300 1.00 96.75 277 SER A N 1
ATOM 2188 C CA . SER A 1 277 ? -18.869 -1.509 14.131 1.00 96.75 277 SER A CA 1
ATOM 2189 C C . SER A 1 277 ? -18.972 -2.623 13.087 1.00 96.75 277 SER A C 1
ATOM 2191 O O . SER A 1 277 ? -18.066 -2.788 12.276 1.00 96.75 277 SER A O 1
ATOM 2193 N N . CYS A 1 278 ? -20.059 -3.401 13.089 1.00 97.56 278 CYS A N 1
ATOM 2194 C CA . CYS A 1 278 ? -20.278 -4.478 12.123 1.00 97.56 278 CYS A CA 1
ATOM 2195 C C . CYS A 1 278 ? -20.427 -3.958 10.692 1.00 97.56 278 CYS A C 1
ATOM 2197 O O . CYS A 1 278 ? -19.837 -4.539 9.783 1.00 97.56 278 CYS A O 1
ATOM 2199 N N . ILE A 1 279 ? -21.174 -2.869 10.486 1.00 97.75 279 ILE A N 1
ATOM 2200 C CA . ILE A 1 279 ? -21.322 -2.251 9.162 1.00 97.75 279 ILE A CA 1
ATOM 2201 C C . ILE A 1 279 ? -19.955 -1.785 8.658 1.00 97.75 279 ILE A C 1
ATOM 2203 O O . ILE A 1 279 ? -19.534 -2.188 7.572 1.00 97.75 279 ILE A O 1
ATOM 2207 N N . THR A 1 280 ? -19.218 -1.021 9.467 1.00 97.44 280 THR A N 1
ATOM 2208 C CA . THR A 1 280 ? -17.892 -0.531 9.076 1.00 97.44 280 THR A CA 1
ATOM 2209 C C . THR A 1 280 ? -16.908 -1.685 8.856 1.00 97.44 280 THR A C 1
ATOM 2211 O O . THR A 1 280 ? -16.162 -1.665 7.878 1.00 97.44 280 THR A O 1
ATOM 2214 N N . PHE A 1 281 ? -16.943 -2.737 9.682 1.00 97.69 281 PHE A N 1
ATOM 2215 C CA . PHE A 1 281 ? -16.130 -3.944 9.496 1.00 97.69 281 PHE A CA 1
ATOM 2216 C C . PHE A 1 281 ? -16.409 -4.632 8.153 1.00 97.69 281 PHE A C 1
ATOM 2218 O O . PHE A 1 281 ? -15.465 -5.013 7.457 1.00 97.69 281 PHE A O 1
ATOM 2225 N N . ILE A 1 282 ? -17.682 -4.788 7.768 1.00 97.81 282 ILE A N 1
ATOM 2226 C CA . ILE A 1 282 ? -18.072 -5.402 6.489 1.00 97.81 282 ILE A CA 1
ATOM 2227 C C . ILE A 1 282 ? -17.570 -4.552 5.320 1.00 97.81 282 ILE A C 1
ATOM 2229 O O . ILE A 1 282 ? -16.996 -5.093 4.377 1.00 97.81 282 ILE A O 1
ATOM 2233 N N . MET A 1 283 ? -17.726 -3.229 5.399 1.00 97.12 283 MET A N 1
ATOM 2234 C CA . MET A 1 283 ? -17.257 -2.312 4.358 1.00 97.12 283 MET A CA 1
ATOM 2235 C C . MET A 1 283 ? -15.736 -2.349 4.199 1.00 97.12 283 MET A C 1
ATOM 2237 O O . MET A 1 283 ? -15.239 -2.513 3.086 1.00 97.12 283 MET A O 1
ATOM 2241 N N . CYS A 1 284 ? -14.992 -2.274 5.307 1.00 97.38 284 CYS A N 1
ATOM 2242 C CA . CYS A 1 284 ? -13.534 -2.384 5.282 1.00 97.38 284 CYS A CA 1
ATOM 2243 C C . CYS A 1 284 ? -13.090 -3.756 4.764 1.00 97.38 284 CYS A C 1
ATOM 2245 O O . CYS A 1 284 ? -12.154 -3.841 3.978 1.00 97.38 284 CYS A O 1
ATOM 2247 N N . SER A 1 285 ? -13.781 -4.833 5.155 1.00 97.00 285 SER A N 1
ATOM 2248 C CA . SER A 1 285 ? -13.501 -6.187 4.664 1.00 97.00 285 SER A CA 1
ATOM 2249 C C . SER A 1 285 ? -13.692 -6.293 3.154 1.00 97.00 285 SER A C 1
ATOM 2251 O O . SER A 1 285 ? -12.828 -6.836 2.470 1.00 97.00 285 SER A O 1
ATOM 2253 N N . ALA A 1 286 ? -14.790 -5.746 2.626 1.00 96.81 286 ALA A N 1
ATOM 2254 C CA . ALA A 1 286 ? -15.045 -5.717 1.191 1.00 96.81 286 ALA A CA 1
ATOM 2255 C C . ALA A 1 286 ? -13.933 -4.965 0.446 1.00 96.81 286 ALA A C 1
ATOM 2257 O O . ALA A 1 286 ? -13.434 -5.463 -0.562 1.00 96.81 286 ALA A O 1
ATOM 2258 N N . PHE A 1 287 ? -13.491 -3.819 0.977 1.00 95.75 287 PHE A N 1
ATOM 2259 C CA . PHE A 1 287 ? -12.403 -3.053 0.375 1.00 95.75 287 PHE A CA 1
ATOM 2260 C C . PHE A 1 287 ? -11.055 -3.777 0.466 1.00 95.75 287 PHE A C 1
ATOM 2262 O O . PHE A 1 287 ? -10.339 -3.814 -0.522 1.00 95.75 287 PHE A O 1
ATOM 2269 N N . ILE A 1 288 ? -10.709 -4.409 1.593 1.00 94.88 288 ILE A N 1
ATOM 2270 C CA . ILE A 1 288 ? -9.465 -5.193 1.722 1.00 94.88 288 ILE A CA 1
ATOM 2271 C C . ILE A 1 288 ? -9.445 -6.352 0.728 1.00 94.88 288 ILE A C 1
ATOM 2273 O O . ILE A 1 288 ? -8.424 -6.584 0.087 1.00 94.88 288 ILE A O 1
ATOM 2277 N N . ILE A 1 289 ? -10.554 -7.086 0.596 1.00 94.81 289 ILE A N 1
ATOM 2278 C CA . ILE A 1 289 ? -10.655 -8.202 -0.353 1.00 94.81 289 ILE A CA 1
ATOM 2279 C C . ILE A 1 289 ? -10.502 -7.677 -1.781 1.00 94.81 289 ILE A C 1
ATOM 2281 O O . ILE A 1 289 ? -9.716 -8.227 -2.549 1.00 94.81 289 ILE A O 1
ATOM 2285 N N . TYR A 1 290 ? -11.194 -6.586 -2.115 1.00 94.25 290 TYR A N 1
ATOM 2286 C CA . TYR A 1 290 ? -11.073 -5.927 -3.412 1.00 94.25 290 TYR A CA 1
ATOM 2287 C C . TYR A 1 290 ? -9.638 -5.458 -3.688 1.00 94.25 290 TYR A C 1
ATOM 2289 O O . TYR A 1 290 ? -9.068 -5.783 -4.729 1.00 94.25 290 TYR A O 1
ATOM 2297 N N . ALA A 1 291 ? -9.030 -4.749 -2.737 1.00 92.50 291 ALA A N 1
ATOM 2298 C CA . ALA A 1 291 ? -7.690 -4.204 -2.854 1.00 92.50 291 ALA A CA 1
ATOM 2299 C C . ALA A 1 291 ? -6.648 -5.319 -2.983 1.00 92.50 291 ALA A C 1
ATOM 2301 O O . ALA A 1 291 ? -5.766 -5.246 -3.828 1.00 92.50 291 ALA A O 1
ATOM 2302 N N . ASN A 1 292 ? -6.768 -6.398 -2.209 1.00 92.56 292 ASN A N 1
ATOM 2303 C CA . ASN A 1 292 ? -5.841 -7.523 -2.301 1.00 92.56 292 ASN A CA 1
ATOM 2304 C C . ASN A 1 292 ? -6.034 -8.333 -3.592 1.00 92.56 292 ASN A C 1
ATOM 2306 O O . ASN A 1 292 ? -5.061 -8.840 -4.142 1.00 92.56 292 ASN A O 1
ATOM 2310 N N . TRP A 1 293 ? -7.264 -8.432 -4.106 1.00 93.12 293 TRP A N 1
ATOM 2311 C CA . TRP A 1 293 ? -7.532 -9.059 -5.402 1.00 93.12 293 TRP A CA 1
ATOM 2312 C C . TRP A 1 293 ? -6.940 -8.248 -6.561 1.00 93.12 293 TRP A C 1
ATOM 2314 O O . TRP A 1 293 ? -6.267 -8.810 -7.420 1.00 93.12 293 TRP A O 1
ATOM 2324 N N . LYS A 1 294 ? -7.119 -6.921 -6.546 1.00 92.38 294 LYS A N 1
ATOM 2325 C CA . LYS A 1 294 ? -6.564 -6.002 -7.554 1.00 92.38 294 LYS A CA 1
ATOM 2326 C C . LYS A 1 294 ? -5.089 -5.666 -7.359 1.00 92.38 294 LYS A C 1
ATOM 2328 O O . LYS A 1 294 ? -4.485 -5.058 -8.237 1.00 92.38 294 LYS A O 1
ATOM 2333 N N . ARG A 1 295 ? -4.492 -6.076 -6.242 1.00 90.81 295 ARG A N 1
ATOM 2334 C CA . ARG A 1 295 ? -3.087 -5.819 -5.933 1.00 90.81 295 ARG A CA 1
ATOM 2335 C C . ARG A 1 295 ? -2.151 -6.393 -6.987 1.00 90.81 295 ARG A C 1
ATOM 2337 O O . ARG A 1 295 ? -1.238 -5.686 -7.377 1.00 90.81 295 ARG A O 1
ATOM 2344 N N . VAL A 1 296 ? -2.389 -7.617 -7.455 1.00 85.69 296 VAL A N 1
ATOM 2345 C CA . VAL A 1 296 ? -1.536 -8.247 -8.479 1.00 85.69 296 VAL A CA 1
ATOM 2346 C C . VAL A 1 296 ? -1.543 -7.405 -9.756 1.00 85.69 296 VAL A C 1
ATOM 2348 O O . VAL A 1 296 ? -0.506 -6.961 -10.224 1.00 85.69 296 VAL A O 1
ATOM 2351 N N . GLU A 1 297 ? -2.733 -7.067 -10.247 1.00 87.12 297 GLU A N 1
ATOM 2352 C CA . GLU A 1 297 ? -2.906 -6.274 -11.469 1.00 87.12 297 GLU A CA 1
ATOM 2353 C C . GLU A 1 297 ? -2.344 -4.852 -11.356 1.00 87.12 297 GLU A C 1
ATOM 2355 O O . GLU A 1 297 ? -1.825 -4.324 -12.326 1.00 87.12 297 GLU A O 1
ATOM 2360 N N . ARG A 1 298 ? -2.442 -4.206 -10.188 1.00 87.50 298 ARG A N 1
ATOM 2361 C CA . ARG A 1 298 ? -2.029 -2.800 -10.036 1.00 87.50 298 ARG A CA 1
ATOM 2362 C C . ARG A 1 298 ? -0.602 -2.617 -9.555 1.00 87.50 298 ARG A C 1
ATOM 2364 O O . ARG A 1 298 ? 0.042 -1.652 -9.932 1.00 87.50 298 ARG A O 1
ATOM 2371 N N . VAL A 1 299 ? -0.117 -3.498 -8.690 1.00 89.56 299 VAL A N 1
ATOM 2372 C CA . VAL A 1 299 ? 1.224 -3.386 -8.113 1.00 89.56 299 VAL A CA 1
ATOM 2373 C C . VAL A 1 299 ? 2.225 -4.144 -8.963 1.00 89.56 299 VAL A C 1
ATOM 2375 O O . VAL A 1 299 ? 3.261 -3.578 -9.297 1.00 89.56 299 VAL A O 1
ATOM 2378 N N . ASP A 1 300 ? 1.922 -5.384 -9.350 1.00 84.75 300 ASP A N 1
ATOM 2379 C CA . ASP A 1 300 ? 2.908 -6.220 -10.037 1.00 84.75 300 ASP A CA 1
ATOM 2380 C C . ASP A 1 300 ? 3.107 -5.772 -11.494 1.00 84.75 300 ASP A C 1
ATOM 2382 O O . ASP A 1 300 ? 4.197 -5.931 -12.029 1.00 84.75 300 ASP A O 1
ATOM 2386 N N . HIS A 1 301 ? 2.110 -5.126 -12.111 1.00 87.25 301 HIS A N 1
ATOM 2387 C CA . HIS A 1 301 ? 2.251 -4.529 -13.445 1.00 87.25 301 HIS A CA 1
ATOM 2388 C C . HIS A 1 301 ? 2.970 -3.171 -13.434 1.00 87.25 301 HIS A C 1
ATOM 2390 O O . HIS A 1 301 ? 3.718 -2.856 -14.357 1.00 87.25 301 HIS A O 1
ATOM 2396 N N . VAL A 1 302 ? 2.763 -2.359 -12.391 1.00 90.12 302 VAL A N 1
ATOM 2397 C CA . VAL A 1 302 ? 3.350 -1.010 -12.296 1.00 90.12 302 VAL A CA 1
ATOM 2398 C C . VAL A 1 302 ? 4.769 -1.053 -11.730 1.00 90.12 302 VAL A C 1
ATOM 2400 O O . VAL A 1 302 ? 5.595 -0.208 -12.068 1.00 90.12 302 VAL A O 1
ATOM 2403 N N . LEU A 1 303 ? 5.099 -2.040 -10.892 1.00 91.06 303 LEU A N 1
ATOM 2404 C CA . LEU A 1 303 ? 6.410 -2.129 -10.251 1.00 91.06 303 LEU A CA 1
ATOM 2405 C C . LEU A 1 303 ? 7.577 -2.255 -11.253 1.00 91.06 303 LEU A C 1
ATOM 2407 O O . LEU A 1 303 ? 8.542 -1.507 -11.083 1.00 91.06 303 LEU A O 1
ATOM 2411 N N . PRO A 1 304 ? 7.525 -3.099 -12.303 1.00 89.88 304 PRO A N 1
ATOM 2412 C CA . PRO A 1 304 ? 8.561 -3.119 -13.334 1.00 89.88 304 PRO A CA 1
ATOM 2413 C C . PRO A 1 304 ? 8.731 -1.755 -14.007 1.00 89.88 304 PRO A C 1
ATOM 2415 O O . PRO A 1 304 ? 9.858 -1.293 -14.155 1.00 89.88 304 PRO A O 1
ATOM 2418 N N . ALA A 1 305 ? 7.629 -1.063 -14.322 1.00 92.12 305 ALA A N 1
ATOM 2419 C CA . ALA A 1 305 ? 7.668 0.279 -14.901 1.00 92.12 305 ALA A CA 1
ATOM 2420 C C . ALA A 1 305 ? 8.281 1.316 -13.939 1.00 92.12 305 ALA A C 1
ATOM 2422 O O . ALA A 1 305 ? 9.071 2.154 -14.367 1.00 92.12 305 ALA A O 1
ATOM 2423 N N . LEU A 1 306 ? 7.986 1.242 -12.634 1.00 92.50 306 LEU A N 1
ATOM 2424 C CA . LEU A 1 306 ? 8.570 2.133 -11.617 1.00 92.50 306 LEU A CA 1
ATOM 2425 C C . LEU A 1 306 ? 10.081 1.943 -11.512 1.00 92.50 306 LEU A C 1
ATOM 2427 O O . LEU A 1 306 ? 10.834 2.914 -11.514 1.00 92.50 306 LEU A O 1
ATOM 2431 N N . LEU A 1 307 ? 10.528 0.687 -11.458 1.00 91.25 307 LEU A N 1
ATOM 2432 C CA . LEU A 1 307 ? 11.947 0.342 -11.421 1.00 91.25 307 LEU A CA 1
ATOM 2433 C C . LEU A 1 307 ? 12.663 0.763 -12.706 1.00 91.25 307 LEU A C 1
ATOM 2435 O O . LEU A 1 307 ? 13.773 1.291 -12.655 1.00 91.25 307 LEU A O 1
ATOM 2439 N N . PHE A 1 308 ? 12.004 0.578 -13.846 1.00 91.50 308 PHE A N 1
ATOM 2440 C CA . PHE A 1 308 ? 12.498 0.990 -15.149 1.00 91.50 308 PHE A CA 1
ATOM 2441 C C . PHE A 1 308 ? 12.679 2.509 -15.250 1.00 91.50 308 PHE A C 1
ATOM 2443 O O . PHE A 1 308 ? 13.714 3.002 -15.701 1.00 91.50 308 PHE A O 1
ATOM 2450 N N . CYS A 1 309 ? 11.691 3.259 -14.769 1.00 93.88 309 CYS A N 1
ATOM 2451 C CA . CYS A 1 309 ? 11.659 4.713 -14.823 1.00 93.88 309 CYS A CA 1
ATOM 2452 C C . CYS A 1 309 ? 12.351 5.396 -13.641 1.00 93.88 309 CYS A C 1
ATOM 2454 O O . CYS A 1 309 ? 12.364 6.623 -13.599 1.00 93.88 309 CYS A O 1
ATOM 2456 N N . GLN A 1 310 ? 12.966 4.658 -12.709 1.00 92.19 310 GLN A N 1
ATOM 2457 C CA . GLN A 1 310 ? 13.503 5.208 -11.457 1.00 92.19 310 GLN A CA 1
ATOM 2458 C C . GLN A 1 310 ? 14.428 6.417 -11.683 1.00 92.19 310 GLN A C 1
ATOM 2460 O O . GLN A 1 310 ? 14.255 7.462 -11.063 1.00 92.19 310 GLN A O 1
ATOM 2465 N N . ARG A 1 311 ? 15.375 6.327 -12.630 1.00 89.00 311 ARG A N 1
ATOM 2466 C CA . ARG A 1 311 ? 16.278 7.452 -12.949 1.00 89.00 311 ARG A CA 1
ATOM 2467 C C . ARG A 1 311 ? 15.548 8.647 -13.558 1.00 89.00 311 ARG A C 1
ATOM 2469 O O . ARG A 1 311 ? 15.941 9.780 -13.307 1.00 89.00 311 ARG A O 1
ATOM 2476 N N . GLN A 1 312 ? 14.521 8.400 -14.372 1.00 89.62 312 GLN A N 1
ATOM 2477 C CA . GLN A 1 312 ? 13.732 9.469 -14.981 1.00 89.62 312 GLN A CA 1
ATOM 2478 C C . GLN A 1 312 ? 12.775 10.103 -13.981 1.00 89.62 312 GLN A C 1
ATOM 2480 O O . GLN A 1 312 ? 12.506 11.281 -14.117 1.00 89.62 312 GLN A O 1
ATOM 2485 N N . LEU A 1 313 ? 12.298 9.367 -12.979 1.00 90.50 313 LEU A N 1
ATOM 2486 C CA . LEU A 1 313 ? 11.413 9.871 -11.928 1.00 90.50 313 LEU A CA 1
ATOM 2487 C C . LEU A 1 313 ? 12.172 10.517 -10.768 1.00 90.50 313 LEU A C 1
ATOM 2489 O O . LEU A 1 313 ? 11.540 11.120 -9.910 1.00 90.50 313 LEU A O 1
ATOM 2493 N N . ALA A 1 314 ? 13.507 10.468 -10.757 1.00 88.88 314 ALA A N 1
ATOM 2494 C CA . ALA A 1 314 ? 14.337 11.062 -9.708 1.00 88.88 314 ALA A CA 1
ATOM 2495 C C . ALA A 1 314 ? 14.150 12.587 -9.542 1.00 88.88 314 ALA A C 1
ATOM 2497 O O . ALA A 1 314 ? 14.550 13.140 -8.521 1.00 88.88 314 ALA A O 1
ATOM 2498 N N . PHE A 1 315 ? 13.540 13.285 -10.515 1.00 88.25 315 PHE A N 1
ATOM 2499 C CA . PHE A 1 315 ? 13.144 14.691 -10.337 1.00 88.25 315 PHE A CA 1
ATOM 2500 C C . PHE A 1 315 ? 11.963 14.856 -9.367 1.00 88.25 315 PHE A C 1
ATOM 2502 O O . PHE A 1 315 ? 11.801 15.925 -8.781 1.00 88.25 315 PHE A O 1
ATOM 2509 N N . LEU A 1 316 ? 11.140 13.817 -9.196 1.00 87.88 316 LEU A N 1
ATOM 2510 C CA . LEU A 1 316 ? 10.125 13.757 -8.156 1.00 87.88 316 LEU A CA 1
ATOM 2511 C C . LEU A 1 316 ? 10.827 13.401 -6.850 1.00 87.88 316 LEU A C 1
ATOM 2513 O O . LEU A 1 316 ? 11.368 12.302 -6.705 1.00 87.88 316 LEU A O 1
ATOM 2517 N N . GLN A 1 317 ? 10.777 14.333 -5.899 1.00 85.62 317 GLN A N 1
ATOM 2518 C CA . GLN A 1 317 ? 11.475 14.281 -4.610 1.00 85.62 317 GLN A CA 1
ATOM 2519 C C . GLN A 1 317 ? 11.180 13.015 -3.776 1.00 85.62 317 GLN A C 1
ATOM 2521 O O . GLN A 1 317 ? 11.931 12.727 -2.852 1.00 85.62 317 GLN A O 1
ATOM 2526 N N . TYR A 1 318 ? 10.128 12.260 -4.115 1.00 88.00 318 TYR A N 1
ATOM 2527 C CA . TYR A 1 318 ? 9.612 11.116 -3.353 1.00 88.00 318 TYR A CA 1
ATOM 2528 C C . TYR A 1 318 ? 9.623 9.779 -4.123 1.00 88.00 318 TYR A C 1
ATOM 2530 O O . TYR A 1 318 ? 9.123 8.766 -3.631 1.00 88.00 318 TYR A O 1
ATOM 2538 N N . SER A 1 319 ? 10.146 9.747 -5.354 1.00 89.38 319 SER A N 1
ATOM 2539 C CA . SER A 1 319 ? 10.052 8.562 -6.227 1.00 89.38 319 SER A CA 1
ATOM 2540 C C . SER A 1 319 ? 10.793 7.333 -5.680 1.00 89.38 319 SER A C 1
ATOM 2542 O O . SER A 1 319 ? 10.307 6.202 -5.815 1.00 89.38 319 SER A O 1
ATOM 2544 N N . ASP A 1 320 ? 11.935 7.533 -5.021 1.00 90.75 320 ASP A N 1
ATOM 2545 C CA . ASP A 1 320 ? 12.726 6.457 -4.420 1.00 90.75 320 ASP A CA 1
ATOM 2546 C C . ASP A 1 320 ? 12.021 5.848 -3.197 1.00 90.75 320 ASP A C 1
ATOM 2548 O O . ASP A 1 320 ? 11.993 4.621 -3.036 1.00 90.75 320 ASP A O 1
ATOM 2552 N N . GLU A 1 321 ? 11.408 6.678 -2.351 1.00 91.12 321 GLU A N 1
ATOM 2553 C CA . GLU A 1 321 ? 10.596 6.263 -1.204 1.00 91.12 321 GLU A CA 1
ATOM 2554 C C . GLU A 1 321 ? 9.370 5.467 -1.654 1.00 91.12 321 GLU A C 1
ATOM 2556 O O . GLU A 1 321 ? 9.129 4.375 -1.129 1.00 91.12 321 GLU A O 1
ATOM 2561 N N . ILE A 1 322 ? 8.650 5.961 -2.669 1.00 90.62 322 ILE A N 1
ATOM 2562 C CA . ILE A 1 322 ? 7.494 5.276 -3.260 1.00 90.62 322 ILE A CA 1
ATOM 2563 C C . ILE A 1 322 ? 7.923 3.916 -3.806 1.00 90.62 322 ILE A C 1
ATOM 2565 O O . ILE A 1 322 ? 7.341 2.894 -3.449 1.00 90.62 322 ILE A O 1
ATOM 2569 N N . THR A 1 323 ? 8.998 3.862 -4.593 1.00 91.06 323 THR A N 1
ATOM 2570 C CA . THR A 1 323 ? 9.505 2.607 -5.167 1.00 91.06 323 THR A CA 1
ATOM 2571 C C . THR A 1 323 ? 9.905 1.610 -4.077 1.00 91.06 323 THR A C 1
ATOM 2573 O O . THR A 1 323 ? 9.579 0.421 -4.156 1.00 91.06 323 THR A O 1
ATOM 2576 N N . ARG A 1 324 ? 10.582 2.075 -3.017 1.00 91.12 324 ARG A N 1
ATOM 2577 C CA . ARG A 1 324 ? 10.961 1.237 -1.869 1.00 91.12 324 ARG A CA 1
ATOM 2578 C C . ARG A 1 324 ? 9.730 0.690 -1.152 1.00 91.12 324 ARG A C 1
ATOM 2580 O O . ARG A 1 324 ? 9.721 -0.486 -0.783 1.00 91.12 324 ARG A O 1
ATOM 2587 N N . TRP A 1 325 ? 8.706 1.514 -0.970 1.00 89.81 325 TRP A N 1
ATOM 2588 C CA . TRP A 1 325 ? 7.469 1.123 -0.311 1.00 89.81 325 TRP A CA 1
ATOM 2589 C C . TRP A 1 325 ? 6.630 0.161 -1.158 1.00 89.81 325 TRP A C 1
ATOM 2591 O O . TRP A 1 325 ? 6.232 -0.886 -0.652 1.00 89.81 325 TRP A O 1
ATOM 2601 N N . VAL A 1 326 ? 6.450 0.424 -2.457 1.00 91.38 326 VAL A N 1
ATOM 2602 C CA . VAL A 1 326 ? 5.765 -0.495 -3.383 1.00 91.38 326 VAL A CA 1
ATOM 2603 C C . VAL A 1 326 ? 6.492 -1.843 -3.424 1.00 91.38 326 VAL A C 1
ATOM 2605 O O . VAL A 1 326 ? 5.842 -2.883 -3.348 1.00 91.38 326 VAL A O 1
ATOM 2608 N N . ARG A 1 327 ? 7.835 -1.849 -3.429 1.00 90.50 327 ARG A N 1
ATOM 2609 C CA . ARG A 1 327 ? 8.646 -3.078 -3.340 1.00 90.50 327 ARG A CA 1
ATOM 2610 C C . ARG A 1 327 ? 8.472 -3.810 -2.003 1.00 90.50 327 ARG A C 1
ATOM 2612 O O . ARG A 1 327 ? 8.464 -5.040 -1.965 1.00 90.50 327 ARG A O 1
ATOM 2619 N N . LEU A 1 328 ? 8.367 -3.082 -0.891 1.00 89.44 328 LEU A N 1
ATOM 2620 C CA . LEU A 1 328 ? 8.091 -3.673 0.422 1.00 89.44 328 LEU A CA 1
ATOM 2621 C C . LEU A 1 328 ? 6.710 -4.338 0.428 1.00 89.44 328 LEU A C 1
ATOM 2623 O O . LEU A 1 328 ? 6.572 -5.470 0.893 1.00 89.44 328 LEU A O 1
ATOM 2627 N N . VAL A 1 329 ? 5.708 -3.644 -0.116 1.00 89.38 329 VAL A N 1
ATOM 2628 C CA . VAL A 1 329 ? 4.334 -4.130 -0.195 1.00 89.38 329 VAL A CA 1
ATOM 2629 C C . VAL A 1 329 ? 4.266 -5.348 -1.099 1.00 89.38 329 VAL A C 1
ATOM 2631 O O . VAL A 1 329 ? 3.731 -6.354 -0.655 1.00 89.38 329 VAL A O 1
ATOM 2634 N N . SER A 1 330 ? 4.837 -5.310 -2.308 1.00 90.38 330 SER A N 1
ATOM 2635 C CA . SER A 1 330 ? 4.811 -6.425 -3.266 1.00 90.38 330 SER A CA 1
ATOM 2636 C C . SER A 1 330 ? 5.459 -7.698 -2.711 1.00 90.38 330 SER A C 1
ATOM 2638 O O . SER A 1 330 ? 4.937 -8.790 -2.922 1.00 90.38 330 SER A O 1
ATOM 2640 N N . ARG A 1 331 ? 6.510 -7.566 -1.888 1.00 90.88 331 ARG A N 1
ATOM 2641 C CA . ARG A 1 331 ? 7.135 -8.686 -1.161 1.00 90.88 331 ARG A CA 1
ATOM 2642 C C . ARG A 1 331 ? 6.244 -9.312 -0.088 1.00 90.88 331 ARG A C 1
ATOM 2644 O O . ARG A 1 331 ? 6.505 -10.446 0.311 1.00 90.88 331 ARG A O 1
ATOM 2651 N N . LEU A 1 332 ? 5.221 -8.611 0.403 1.00 89.25 332 LEU A N 1
ATOM 2652 C CA . LEU A 1 332 ? 4.302 -9.149 1.402 1.00 89.25 332 LEU A CA 1
ATOM 2653 C C . LEU A 1 332 ? 3.390 -10.199 0.748 1.00 89.25 332 LEU A C 1
ATOM 2655 O O . LEU A 1 332 ? 2.572 -9.833 -0.097 1.00 89.25 332 LEU A O 1
ATOM 2659 N N . PRO A 1 333 ? 3.439 -11.483 1.137 1.00 92.50 333 PRO A N 1
ATOM 2660 C CA . PRO A 1 333 ? 2.596 -12.489 0.504 1.00 92.50 333 PRO A CA 1
ATOM 2661 C C . PRO A 1 333 ? 1.098 -12.151 0.647 1.00 92.50 333 PRO A C 1
ATOM 2663 O O . PRO A 1 333 ? 0.672 -11.776 1.746 1.00 92.50 333 PRO A O 1
ATOM 2666 N N . PRO A 1 334 ? 0.264 -12.326 -0.399 1.00 91.62 334 PRO A N 1
ATOM 2667 C CA . PRO A 1 334 ? -1.164 -11.985 -0.340 1.00 91.62 334 PRO A CA 1
ATOM 2668 C C . PRO A 1 334 ? -1.926 -12.686 0.795 1.00 91.62 334 PRO A C 1
ATOM 2670 O O . PRO A 1 334 ? -2.883 -12.136 1.342 1.00 91.62 334 PRO A O 1
ATOM 2673 N N . TRP A 1 335 ? -1.482 -13.886 1.188 1.00 94.50 335 TRP A N 1
ATOM 2674 C CA . TRP A 1 335 ? -2.080 -14.657 2.277 1.00 94.50 335 TRP A CA 1
ATOM 2675 C C . TRP A 1 335 ? -1.908 -14.003 3.653 1.00 94.50 335 TRP A C 1
ATOM 2677 O O . TRP A 1 335 ? -2.743 -14.237 4.520 1.00 94.50 335 TRP A O 1
ATOM 2687 N N . VAL A 1 336 ? -0.891 -13.157 3.869 1.00 92.38 336 VAL A N 1
ATOM 2688 C CA . VAL A 1 336 ? -0.683 -12.473 5.161 1.00 92.38 336 VAL A CA 1
ATOM 2689 C C . VAL A 1 336 ? -1.863 -11.552 5.474 1.00 92.38 336 VAL A C 1
ATOM 2691 O O . VAL A 1 336 ? -2.377 -11.562 6.593 1.00 92.38 336 VAL A O 1
ATOM 2694 N N . ILE A 1 337 ? -2.345 -10.815 4.468 1.00 91.44 337 ILE A N 1
ATOM 2695 C CA . ILE A 1 337 ? -3.507 -9.926 4.596 1.00 91.44 337 ILE A CA 1
ATOM 2696 C C . ILE A 1 337 ? -4.771 -10.747 4.884 1.00 91.44 337 ILE A C 1
ATOM 2698 O O . ILE A 1 337 ? -5.525 -10.410 5.796 1.00 91.44 337 ILE A O 1
ATOM 2702 N N . TYR A 1 338 ? -4.976 -11.867 4.180 1.00 93.88 338 TYR A N 1
ATOM 2703 C CA . TYR A 1 338 ? -6.119 -12.754 4.425 1.00 93.88 338 TYR A CA 1
ATOM 2704 C C . TYR A 1 338 ? -6.078 -13.429 5.800 1.00 93.88 338 TYR A C 1
ATOM 2706 O O . TYR A 1 338 ? -7.126 -13.598 6.416 1.00 93.88 338 TYR A O 1
ATOM 2714 N N . MET A 1 339 ? -4.895 -13.777 6.314 1.00 93.50 339 MET A N 1
ATOM 2715 C CA . MET A 1 339 ? -4.738 -14.329 7.664 1.00 93.50 339 MET A CA 1
ATOM 2716 C C . MET A 1 339 ? -5.080 -13.292 8.736 1.00 93.50 339 MET A C 1
ATOM 2718 O O . MET A 1 339 ? -5.822 -13.602 9.667 1.00 93.50 339 MET A O 1
ATOM 2722 N N . ALA A 1 340 ? -4.594 -12.054 8.589 1.00 92.56 340 ALA A N 1
ATOM 2723 C CA . ALA A 1 340 ? -4.929 -10.959 9.500 1.00 92.56 340 ALA A CA 1
ATOM 2724 C C . ALA A 1 340 ? -6.436 -10.650 9.478 1.00 92.56 340 ALA A C 1
ATOM 2726 O O . ALA A 1 340 ? -7.066 -10.538 10.532 1.00 92.56 340 ALA A O 1
ATOM 2727 N N . TRP A 1 341 ? -7.031 -10.587 8.284 1.00 95.38 341 TRP A N 1
ATOM 2728 C CA . TRP A 1 341 ? -8.473 -10.418 8.110 1.00 95.38 341 TRP A CA 1
ATOM 2729 C C . TRP A 1 341 ? -9.271 -11.578 8.723 1.00 95.38 341 TRP A C 1
ATOM 2731 O O . TRP A 1 341 ? -10.198 -11.339 9.493 1.00 95.38 341 TRP A O 1
ATOM 2741 N N . GLY A 1 342 ? -8.892 -12.827 8.440 1.00 96.19 342 GLY A N 1
ATOM 2742 C CA . GLY A 1 342 ? -9.569 -14.021 8.948 1.00 96.19 342 GLY A CA 1
ATOM 2743 C C . GLY A 1 342 ? -9.524 -14.115 10.474 1.00 96.19 342 GLY A C 1
ATOM 2744 O O . GLY A 1 342 ? -10.532 -14.444 11.100 1.00 96.19 342 GLY A O 1
ATOM 2745 N N . PHE A 1 343 ? -8.395 -13.742 11.084 1.00 95.69 343 PHE A N 1
ATOM 2746 C CA . PHE A 1 343 ? -8.278 -13.584 12.534 1.00 95.69 343 PHE A CA 1
ATOM 2747 C C . PHE A 1 343 ? -9.272 -12.544 13.071 1.00 95.69 343 PHE A C 1
ATOM 2749 O O . PHE A 1 343 ? -10.037 -12.846 13.988 1.00 95.69 343 PHE A O 1
ATOM 2756 N N . CYS A 1 344 ? -9.323 -11.350 12.473 1.00 96.38 344 CYS A N 1
ATOM 2757 C CA . CYS A 1 344 ? -10.248 -10.297 12.898 1.00 96.38 344 CYS A CA 1
ATOM 2758 C C . CYS A 1 344 ? -11.717 -10.712 12.716 1.00 96.38 344 CYS A C 1
ATOM 2760 O O . CYS A 1 344 ? -12.530 -10.485 13.607 1.00 96.38 344 CYS A O 1
ATOM 2762 N N . ALA A 1 345 ? -12.059 -11.393 11.619 1.00 96.88 345 ALA A N 1
ATOM 2763 C CA . ALA A 1 345 ? -13.401 -11.920 11.377 1.00 96.88 345 ALA A CA 1
ATOM 2764 C C . ALA A 1 345 ? -13.815 -12.961 12.429 1.00 96.88 345 ALA A C 1
ATOM 2766 O O . ALA A 1 345 ? -14.934 -12.910 12.942 1.00 96.88 345 ALA A O 1
ATOM 2767 N N . ALA A 1 346 ? -12.906 -13.868 12.803 1.00 96.44 346 ALA A N 1
ATOM 2768 C CA . ALA A 1 346 ? -13.151 -14.845 13.860 1.00 96.44 346 ALA A CA 1
ATOM 2769 C C . ALA A 1 346 ? -13.373 -14.167 15.223 1.00 96.44 346 ALA A C 1
ATOM 2771 O O . ALA A 1 346 ? -14.306 -14.524 15.946 1.00 96.44 346 ALA A O 1
ATOM 2772 N N . VAL A 1 347 ? -12.564 -13.154 15.552 1.00 95.00 347 VAL A N 1
ATOM 2773 C CA . VAL A 1 347 ? -12.732 -12.348 16.770 1.00 95.00 347 VAL A CA 1
ATOM 2774 C C . VAL A 1 347 ? -14.066 -11.596 16.751 1.00 95.00 347 VAL A C 1
ATOM 2776 O O . VAL A 1 347 ? -14.814 -11.660 17.724 1.00 95.00 347 VAL A O 1
ATOM 2779 N N . GLN A 1 348 ? -14.421 -10.952 15.638 1.00 95.81 348 GLN A N 1
ATOM 2780 C CA . GLN A 1 348 ? -15.679 -10.214 15.500 1.00 95.81 348 GLN A CA 1
ATOM 2781 C C . GLN A 1 348 ? -16.902 -11.126 15.662 1.00 95.81 348 GLN A C 1
ATOM 2783 O O . GLN A 1 348 ? -17.882 -10.744 16.307 1.00 95.81 348 GLN A O 1
ATOM 2788 N N . LEU A 1 349 ? -16.833 -12.346 15.123 1.00 95.81 349 LEU A N 1
ATOM 2789 C CA . LEU A 1 349 ? -17.863 -13.367 15.288 1.00 95.81 349 LEU A CA 1
ATOM 2790 C C . LEU A 1 349 ? -17.951 -13.854 16.744 1.00 95.81 349 LEU A C 1
ATOM 2792 O O . LEU A 1 349 ? -19.049 -14.044 17.267 1.00 95.81 349 LEU A O 1
ATOM 2796 N N . ALA A 1 350 ? -16.820 -14.005 17.436 1.00 93.00 350 ALA A N 1
ATOM 2797 C CA . ALA A 1 350 ? -16.817 -14.309 18.866 1.00 93.00 350 ALA A CA 1
ATOM 2798 C C . ALA A 1 350 ? -17.479 -13.182 19.681 1.00 93.00 350 ALA A C 1
ATOM 2800 O O . ALA A 1 350 ? -18.316 -13.461 20.543 1.00 93.00 350 ALA A O 1
ATOM 2801 N N . CYS A 1 351 ? -17.190 -11.916 19.358 1.00 94.25 351 CYS A N 1
ATOM 2802 C CA . CYS A 1 351 ? -17.864 -10.757 19.947 1.00 94.25 351 CYS A CA 1
ATOM 2803 C C . CYS A 1 351 ? -19.377 -10.767 19.672 1.00 94.25 351 CYS A C 1
ATOM 2805 O O . CYS A 1 351 ? -20.158 -10.449 20.567 1.00 94.25 351 CYS A O 1
ATOM 2807 N N . PHE A 1 352 ? -19.807 -11.179 18.473 1.00 94.88 352 PHE A N 1
ATOM 2808 C CA . PHE A 1 352 ? -21.228 -11.315 18.131 1.00 94.88 352 PHE A CA 1
ATOM 2809 C C . PHE A 1 352 ? -21.938 -12.322 19.037 1.00 94.88 352 PHE A C 1
ATOM 2811 O O . PHE A 1 352 ? -22.972 -12.021 19.636 1.00 94.88 352 PHE A O 1
ATOM 2818 N N . PHE A 1 353 ? -21.362 -13.520 19.178 1.00 93.19 353 PHE A N 1
ATOM 2819 C CA . PHE A 1 353 ? -21.921 -14.556 20.044 1.00 93.19 353 PHE A CA 1
ATOM 2820 C C . PHE A 1 353 ? -21.943 -14.122 21.511 1.00 93.19 353 PHE A C 1
ATOM 2822 O O . PHE A 1 353 ? -22.907 -14.407 22.224 1.00 93.19 353 PHE A O 1
ATOM 2829 N N . TRP A 1 354 ? -20.922 -13.389 21.955 1.00 89.81 354 TRP A N 1
ATOM 2830 C CA . TRP A 1 354 ? -20.896 -12.800 23.290 1.00 89.81 354 TRP A CA 1
ATOM 2831 C C . TRP A 1 354 ? -22.034 -11.786 23.496 1.00 89.81 354 TRP A C 1
ATOM 2833 O O . TRP A 1 354 ? -22.726 -11.825 24.518 1.00 89.81 354 TRP A O 1
ATOM 2843 N N . MET A 1 355 ? -22.279 -10.914 22.512 1.00 90.38 355 MET A N 1
ATOM 2844 C CA . MET A 1 355 ? -23.370 -9.930 22.537 1.00 90.38 355 MET A CA 1
ATOM 2845 C C . MET A 1 355 ? -24.757 -10.579 22.569 1.00 90.38 355 MET A C 1
ATOM 2847 O O . MET A 1 355 ? -25.621 -10.117 23.309 1.00 90.38 355 MET A O 1
ATOM 2851 N N . LEU A 1 356 ? -24.958 -11.697 21.862 1.00 90.62 356 LEU A N 1
ATOM 2852 C CA . LEU A 1 356 ? -26.206 -12.480 21.869 1.00 90.62 356 LEU A CA 1
ATOM 2853 C C . LEU A 1 356 ? -26.506 -13.199 23.196 1.00 90.62 356 LEU A C 1
ATOM 2855 O O . LEU A 1 356 ? -27.401 -14.046 23.255 1.00 90.62 356 LEU A O 1
ATOM 2859 N N . GLU A 1 357 ? -25.749 -12.899 24.253 1.00 86.81 357 GLU A N 1
ATOM 2860 C CA . GLU A 1 357 ? -25.847 -13.549 25.556 1.00 86.81 357 GLU A CA 1
ATOM 2861 C C . GLU A 1 357 ? -25.769 -15.071 25.438 1.00 86.81 357 GLU A C 1
ATOM 2863 O O . GLU A 1 357 ? -26.450 -15.810 26.158 1.00 86.81 357 GLU A O 1
ATOM 2868 N N . PHE A 1 358 ? -24.917 -15.567 24.536 1.00 78.25 358 PHE A N 1
ATOM 2869 C CA . PHE A 1 358 ? -24.719 -17.003 24.386 1.00 78.25 358 PHE A CA 1
ATOM 2870 C C . PHE A 1 358 ? -24.256 -17.654 25.700 1.00 78.25 358 PHE A C 1
ATOM 2872 O O . PHE A 1 358 ? -24.457 -18.848 25.895 1.00 78.25 358 PHE A O 1
ATOM 2879 N N . GLU A 1 359 ? -23.762 -16.866 26.660 1.00 71.69 359 GLU A N 1
ATOM 2880 C CA . GLU A 1 359 ? -23.565 -17.259 28.059 1.00 71.69 359 GLU A CA 1
ATOM 2881 C C . GLU A 1 359 ? -24.784 -17.954 28.681 1.00 71.69 359 GLU A C 1
ATOM 2883 O O . GLU A 1 359 ? -24.627 -18.966 29.365 1.00 71.69 359 GLU A O 1
ATOM 2888 N N . LYS A 1 360 ? -26.007 -17.483 28.397 1.00 83.56 360 LYS A N 1
ATOM 2889 C CA . LYS A 1 360 ? -27.249 -18.112 28.880 1.00 83.56 360 LYS A CA 1
ATOM 2890 C C . LYS A 1 360 ? -27.484 -19.485 28.249 1.00 83.56 360 LYS A C 1
ATOM 2892 O O . LYS A 1 360 ? -28.137 -20.336 28.849 1.00 83.56 360 LYS A O 1
ATOM 2897 N N . LYS A 1 361 ? -26.945 -19.708 27.049 1.00 87.50 361 LYS A N 1
ATOM 2898 C CA . LYS A 1 361 ? -27.046 -20.960 26.287 1.00 87.50 361 LYS A CA 1
ATOM 2899 C C . LYS A 1 361 ? -25.789 -21.827 26.385 1.00 87.50 361 LYS A C 1
ATOM 2901 O O . LYS A 1 361 ? -25.765 -22.908 25.796 1.00 87.50 361 LYS A O 1
ATOM 2906 N N . MET A 1 362 ? -24.762 -21.402 27.125 1.00 86.38 362 MET A N 1
ATOM 2907 C CA . MET A 1 362 ? -23.530 -22.171 27.231 1.00 86.38 362 MET A CA 1
ATOM 2908 C C . MET A 1 362 ? -23.797 -23.534 27.889 1.00 86.38 362 MET A C 1
ATOM 2910 O O . MET A 1 362 ? -24.505 -23.612 28.901 1.00 86.38 362 MET A O 1
ATOM 2914 N N . PRO A 1 363 ? -23.215 -24.629 27.361 1.00 93.31 363 PRO A N 1
ATOM 2915 C CA . PRO A 1 363 ? -23.343 -25.943 27.972 1.00 93.31 363 PRO A CA 1
ATOM 2916 C C . PRO A 1 363 ? -22.907 -25.897 29.440 1.00 93.31 363 PRO A C 1
ATOM 2918 O O . PRO A 1 363 ? -21.820 -25.407 29.749 1.00 93.31 363 PRO A O 1
ATOM 2921 N N . ARG A 1 364 ? -23.704 -26.474 30.352 1.00 93.69 364 ARG A N 1
ATOM 2922 C CA . ARG A 1 364 ? -23.398 -26.494 31.801 1.00 93.69 364 ARG A CA 1
ATOM 2923 C C . ARG A 1 364 ? -21.982 -26.996 32.105 1.00 93.69 364 ARG A C 1
ATOM 2925 O O . ARG A 1 364 ? -21.330 -26.478 33.002 1.00 93.69 364 ARG A O 1
ATOM 2932 N N . ARG A 1 365 ? -21.493 -27.977 31.333 1.00 94.38 365 ARG A N 1
ATOM 2933 C CA . ARG A 1 365 ? -20.125 -28.514 31.454 1.00 94.38 365 ARG A CA 1
ATOM 2934 C C . ARG A 1 365 ? -19.054 -27.472 31.137 1.00 94.38 365 ARG A C 1
ATOM 2936 O O . ARG A 1 365 ? -18.045 -27.428 31.828 1.00 94.38 365 ARG A O 1
ATOM 2943 N N . PHE A 1 366 ? -19.277 -26.649 30.114 1.00 88.88 366 PHE A N 1
ATOM 2944 C CA . PHE A 1 366 ? -18.338 -25.607 29.716 1.00 88.88 366 PHE A CA 1
ATOM 2945 C C . PHE A 1 366 ? -18.343 -24.453 30.718 1.00 88.88 366 PHE A C 1
ATOM 2947 O O . PHE A 1 366 ? -17.277 -24.048 31.161 1.00 88.88 366 PHE A O 1
ATOM 2954 N N . LYS A 1 367 ? -19.524 -24.013 31.175 1.00 88.81 367 LYS A N 1
ATOM 2955 C CA . LYS A 1 367 ? -19.634 -23.023 32.259 1.00 88.81 367 LYS A CA 1
ATOM 2956 C C . LYS A 1 367 ? -18.907 -23.491 33.526 1.00 88.81 367 LYS A C 1
ATOM 2958 O O . LYS A 1 367 ? -18.061 -22.775 34.043 1.00 88.81 367 LYS A O 1
ATOM 2963 N N . ALA A 1 368 ? -19.147 -24.732 33.954 1.00 91.12 368 ALA A N 1
ATOM 2964 C CA . ALA A 1 368 ? -18.459 -25.317 35.105 1.00 91.12 368 ALA A CA 1
ATOM 2965 C C . ALA A 1 368 ? -16.940 -25.460 34.892 1.00 91.12 368 ALA A C 1
ATOM 2967 O O . ALA A 1 368 ? -16.180 -25.414 35.854 1.00 91.12 368 ALA A O 1
ATOM 2968 N N . TRP A 1 369 ? -16.475 -25.660 33.654 1.00 92.38 369 TRP A N 1
ATOM 2969 C CA . TRP A 1 369 ? -15.046 -25.649 33.334 1.00 92.38 369 TRP A CA 1
ATOM 2970 C C . TRP A 1 369 ? -14.461 -24.235 33.401 1.00 92.38 369 TRP A C 1
ATOM 2972 O O . TRP A 1 369 ? -13.394 -24.062 33.983 1.00 92.38 369 TRP A O 1
ATOM 2982 N N . LEU A 1 370 ? -15.174 -23.233 32.883 1.00 85.38 370 LEU A N 1
ATOM 2983 C CA . LEU A 1 370 ? -14.779 -21.824 32.918 1.00 85.38 370 LEU A CA 1
ATOM 2984 C C . LEU A 1 370 ? -14.739 -21.276 34.354 1.00 85.38 370 LEU A C 1
ATOM 2986 O O . LEU A 1 370 ? -13.911 -20.437 34.680 1.00 85.38 370 LEU A O 1
ATOM 2990 N N . GLU A 1 371 ? -15.596 -21.790 35.235 1.00 86.44 371 GLU A N 1
ATOM 2991 C CA . GLU A 1 371 ? -15.585 -21.485 36.670 1.00 86.44 371 GLU A CA 1
ATOM 2992 C C . GLU A 1 371 ? -14.397 -22.131 37.410 1.00 86.44 371 GLU A C 1
ATOM 2994 O O . GLU A 1 371 ? -14.021 -21.671 38.489 1.00 86.44 371 GLU A O 1
ATOM 2999 N N . ARG A 1 372 ? -13.746 -23.164 36.849 1.00 91.06 372 ARG A N 1
ATOM 3000 C CA . ARG A 1 372 ? -12.529 -23.746 37.442 1.00 91.06 372 ARG A CA 1
ATOM 3001 C C . ARG A 1 372 ? -11.325 -22.844 37.185 1.00 91.06 372 ARG A C 1
ATOM 3003 O O . ARG A 1 372 ? -11.150 -22.302 36.097 1.00 91.06 372 ARG A O 1
ATOM 3010 N N . ARG A 1 373 ? -10.400 -22.812 38.151 1.00 86.94 373 ARG A N 1
ATOM 3011 C CA . ARG A 1 373 ? -9.118 -22.088 38.057 1.00 86.94 373 ARG A CA 1
ATOM 3012 C C . ARG A 1 373 ? -8.343 -22.404 36.771 1.00 86.94 373 ARG A C 1
ATOM 3014 O O . ARG A 1 373 ? -7.753 -21.507 36.185 1.00 86.94 373 ARG A O 1
ATOM 3021 N N . SER A 1 374 ? -8.358 -23.658 36.314 1.00 86.25 374 SER A N 1
ATOM 3022 C CA . SER A 1 374 ? -7.687 -24.055 35.069 1.00 86.25 374 SER A CA 1
ATOM 3023 C C . SER A 1 374 ? -8.354 -23.486 33.815 1.00 86.25 374 SER A C 1
ATOM 3025 O O . SER A 1 374 ? -7.646 -23.047 32.914 1.00 86.25 374 SER A O 1
ATOM 3027 N N . GLY A 1 375 ? -9.690 -23.459 33.756 1.00 85.50 375 GLY A N 1
ATOM 3028 C CA . GLY A 1 375 ? -10.424 -22.870 32.636 1.00 85.50 375 GLY A CA 1
ATOM 3029 C C . GLY A 1 375 ? -10.231 -21.361 32.557 1.00 85.50 375 GLY A C 1
ATOM 3030 O O . GLY A 1 375 ? -10.004 -20.831 31.474 1.00 85.50 375 GLY A O 1
ATOM 3031 N N . GLN A 1 376 ? -10.198 -20.692 33.712 1.00 82.81 376 GLN A N 1
ATOM 3032 C CA . GLN A 1 376 ? -9.840 -19.276 33.795 1.00 82.81 376 GLN A CA 1
ATOM 3033 C C . GLN A 1 376 ? -8.443 -19.051 33.238 1.00 82.81 376 GLN A C 1
ATOM 3035 O O . GLN A 1 376 ? -8.307 -18.299 32.285 1.00 82.81 376 GLN A O 1
ATOM 3040 N N . ILE A 1 377 ? -7.413 -19.719 33.772 1.00 86.25 377 ILE A N 1
ATOM 3041 C CA . ILE A 1 377 ? -6.023 -19.543 33.311 1.00 86.25 377 ILE A CA 1
ATOM 3042 C C . ILE A 1 377 ? -5.913 -19.732 31.791 1.00 86.25 377 ILE A C 1
ATOM 3044 O O . ILE A 1 377 ? -5.264 -18.934 31.122 1.00 86.25 377 ILE A O 1
ATOM 3048 N N . MET A 1 378 ? -6.584 -20.742 31.230 1.00 88.31 378 MET A N 1
ATOM 3049 C CA . MET A 1 378 ? -6.603 -20.955 29.779 1.00 88.31 378 MET A CA 1
ATOM 3050 C C . MET A 1 378 ? -7.279 -19.809 29.019 1.00 88.31 378 MET A C 1
ATOM 3052 O O . MET A 1 378 ? -6.748 -19.361 28.005 1.00 88.31 378 MET A O 1
ATOM 3056 N N . LEU A 1 379 ? -8.410 -19.299 29.513 1.00 85.75 379 LEU A N 1
ATOM 3057 C CA . LEU A 1 379 ? -9.065 -18.117 28.950 1.00 85.75 379 LEU A CA 1
ATOM 3058 C C . LEU A 1 379 ? -8.151 -16.880 29.013 1.00 85.75 379 LEU A C 1
ATOM 3060 O O . LEU A 1 379 ? -8.078 -16.132 28.044 1.00 85.75 379 LEU A O 1
ATOM 3064 N N . TRP A 1 380 ? -7.414 -16.688 30.111 1.00 84.69 380 TRP A N 1
ATOM 3065 C CA . TRP A 1 380 ? -6.459 -15.586 30.274 1.00 84.69 380 TRP A CA 1
ATOM 3066 C C . TRP A 1 380 ? -5.307 -15.675 29.275 1.00 84.69 380 TRP A C 1
ATOM 3068 O O . TRP A 1 380 ? -5.017 -14.696 28.591 1.00 84.69 380 TRP A O 1
ATOM 3078 N N . ILE A 1 381 ? -4.694 -16.853 29.139 1.00 88.88 381 ILE A N 1
ATOM 3079 C CA . ILE A 1 381 ? -3.645 -17.101 28.140 1.00 88.88 381 ILE A CA 1
ATOM 3080 C C . ILE A 1 381 ? -4.177 -16.814 26.733 1.00 88.88 381 ILE A C 1
ATOM 3082 O O . ILE A 1 381 ? -3.493 -16.177 25.936 1.00 88.88 381 ILE A O 1
ATOM 3086 N N . PHE A 1 382 ? -5.410 -17.229 26.441 1.00 89.94 382 PHE A N 1
ATOM 3087 C CA . PHE A 1 382 ? -6.050 -16.980 25.154 1.00 89.94 382 PHE A CA 1
ATOM 3088 C C . PHE A 1 382 ? -6.283 -15.485 24.882 1.00 89.94 382 PHE A C 1
ATOM 3090 O O . PHE A 1 382 ? -5.961 -15.010 23.795 1.00 89.94 382 PHE A O 1
ATOM 3097 N N . ILE A 1 383 ? -6.769 -14.719 25.865 1.00 87.44 383 ILE A N 1
ATOM 3098 C CA . ILE A 1 383 ? -6.941 -13.261 25.739 1.00 87.44 383 ILE A CA 1
ATOM 3099 C C . ILE A 1 383 ? -5.587 -12.574 25.521 1.00 87.44 383 ILE A C 1
ATOM 3101 O O . ILE A 1 383 ? -5.462 -11.753 24.616 1.00 87.44 383 ILE A O 1
ATOM 3105 N N . ILE A 1 384 ? -4.559 -12.926 26.299 1.00 89.06 384 ILE A N 1
ATOM 3106 C CA . ILE A 1 384 ? -3.204 -12.369 26.144 1.00 89.06 384 ILE A CA 1
ATOM 3107 C C . ILE A 1 384 ? -2.637 -12.693 24.759 1.00 89.06 384 ILE A C 1
ATOM 3109 O O . ILE A 1 384 ? -2.033 -11.831 24.123 1.00 89.06 384 ILE A O 1
ATOM 3113 N N . PHE A 1 385 ? -2.858 -13.911 24.265 1.00 92.44 385 PHE A N 1
ATOM 3114 C CA . PHE A 1 385 ? -2.450 -14.305 22.922 1.00 92.44 385 PHE A CA 1
ATOM 3115 C C . PHE A 1 385 ? -3.145 -13.460 21.843 1.00 92.44 385 PHE A C 1
ATOM 3117 O O . PHE A 1 385 ? -2.466 -12.902 20.985 1.00 92.44 385 PHE A O 1
ATOM 3124 N N . ILE A 1 386 ? -4.470 -13.282 21.927 1.00 91.38 386 ILE A N 1
ATOM 3125 C CA . ILE A 1 386 ? -5.232 -12.401 21.022 1.00 91.38 386 ILE A CA 1
ATOM 3126 C C . ILE A 1 386 ? -4.679 -10.971 21.054 1.00 91.38 386 ILE A C 1
ATOM 3128 O O . ILE A 1 386 ? -4.457 -10.369 20.004 1.00 91.38 386 ILE A O 1
ATOM 3132 N N . MET A 1 387 ? -4.421 -10.438 22.248 1.00 89.69 387 MET A N 1
ATOM 3133 C CA . MET A 1 387 ? -3.834 -9.110 22.438 1.00 89.69 387 MET A CA 1
ATOM 3134 C C . MET A 1 387 ? -2.461 -8.987 21.773 1.00 89.69 387 MET A C 1
ATOM 3136 O O . MET A 1 387 ? -2.185 -7.992 21.105 1.00 89.69 387 MET A O 1
ATOM 3140 N N . PHE A 1 388 ? -1.607 -10.002 21.916 1.00 91.75 388 PHE A N 1
ATOM 3141 C CA . PHE A 1 388 ? -0.297 -10.034 21.272 1.00 91.75 388 PHE A CA 1
ATOM 3142 C C . PHE A 1 388 ? -0.415 -10.083 19.742 1.00 91.75 388 PHE A C 1
ATOM 3144 O O . PHE A 1 388 ? 0.316 -9.372 19.056 1.00 91.75 388 PHE A O 1
ATOM 3151 N N . CYS A 1 389 ? -1.369 -10.846 19.199 1.00 93.50 389 CYS A N 1
ATOM 3152 C CA . CYS A 1 389 ? -1.663 -10.846 17.765 1.00 93.50 389 CYS A CA 1
ATOM 3153 C C . CYS A 1 389 ? -2.087 -9.455 17.270 1.00 93.50 389 CYS A C 1
ATOM 3155 O O . CYS A 1 389 ? -1.561 -8.992 16.260 1.00 93.50 389 CYS A O 1
ATOM 3157 N N . PHE A 1 390 ? -2.972 -8.756 17.991 1.00 92.75 390 PHE A N 1
ATOM 3158 C CA . PHE A 1 390 ? -3.339 -7.376 17.656 1.00 92.75 390 PHE A CA 1
ATOM 3159 C C . PHE A 1 390 ? -2.132 -6.435 17.694 1.00 92.75 390 PHE A C 1
ATOM 3161 O O . PHE A 1 390 ? -1.916 -5.691 16.743 1.00 92.75 390 PHE A O 1
ATOM 3168 N N . LEU A 1 391 ? -1.302 -6.504 18.740 1.00 90.12 391 LEU A N 1
ATOM 3169 C CA . LEU A 1 391 ? -0.083 -5.695 18.848 1.00 90.12 391 LEU A CA 1
ATOM 3170 C C . LEU A 1 391 ? 0.915 -5.979 17.720 1.00 90.12 391 LEU A C 1
ATOM 3172 O O . LEU A 1 391 ? 1.534 -5.045 17.219 1.00 90.12 391 LEU A O 1
ATOM 3176 N N . ALA A 1 392 ? 1.052 -7.233 17.286 1.00 91.25 392 ALA A N 1
ATOM 3177 C CA . ALA A 1 392 ? 1.893 -7.586 16.145 1.00 91.25 392 ALA A CA 1
ATOM 3178 C C . ALA A 1 392 ? 1.362 -6.973 14.837 1.00 91.25 392 ALA A C 1
ATOM 3180 O O . ALA A 1 392 ? 2.142 -6.423 14.058 1.00 91.25 392 ALA A O 1
ATOM 3181 N N . ILE A 1 393 ? 0.041 -7.004 14.619 1.00 90.94 393 ILE A N 1
ATOM 3182 C CA . ILE A 1 393 ? -0.592 -6.366 13.455 1.00 90.94 393 ILE A CA 1
ATOM 3183 C C . ILE A 1 393 ? -0.422 -4.839 13.514 1.00 90.94 393 ILE A C 1
ATOM 3185 O O . ILE A 1 393 ? -0.060 -4.232 12.508 1.00 90.94 393 ILE A O 1
ATOM 3189 N N . PHE A 1 394 ? -0.598 -4.215 14.682 1.00 89.06 394 PHE A N 1
ATOM 3190 C CA . PHE A 1 394 ? -0.344 -2.783 14.861 1.00 89.06 394 PHE A CA 1
ATOM 3191 C C . PHE A 1 394 ? 1.128 -2.425 14.638 1.00 89.06 394 PHE A C 1
ATOM 3193 O O . PHE A 1 394 ? 1.420 -1.432 13.980 1.00 89.06 394 PHE A O 1
ATOM 3200 N N . GLY A 1 395 ? 2.065 -3.245 15.121 1.00 88.69 395 GLY A N 1
ATOM 3201 C CA . GLY A 1 395 ? 3.494 -3.066 14.867 1.00 88.69 395 GLY A CA 1
ATOM 3202 C C . GLY A 1 395 ? 3.816 -3.089 13.373 1.00 88.69 395 GLY A C 1
ATOM 3203 O O . GLY A 1 395 ? 4.517 -2.205 12.883 1.00 88.69 395 GLY A O 1
ATOM 3204 N N . LEU A 1 396 ? 3.233 -4.036 12.628 1.00 88.81 396 LEU A N 1
ATOM 3205 C CA . LEU A 1 396 ? 3.337 -4.079 11.168 1.00 88.81 396 LEU A CA 1
ATOM 3206 C C . LEU A 1 396 ? 2.778 -2.796 10.530 1.00 88.81 396 LEU A C 1
ATOM 3208 O O . LEU A 1 396 ? 3.431 -2.207 9.673 1.00 88.81 396 LEU A O 1
ATOM 3212 N N . GLN A 1 397 ? 1.603 -2.332 10.964 1.00 88.81 397 GLN A N 1
ATOM 3213 C CA . GLN A 1 397 ? 0.997 -1.100 10.450 1.00 88.81 397 GLN A CA 1
ATOM 3214 C C . GLN A 1 397 ? 1.853 0.138 10.729 1.00 88.81 397 GLN A C 1
ATOM 3216 O O . GLN A 1 397 ? 2.001 0.969 9.841 1.00 88.81 397 GLN A O 1
ATOM 3221 N N . VAL A 1 398 ? 2.455 0.254 11.917 1.00 88.19 398 VAL A N 1
ATOM 3222 C CA . VAL A 1 398 ? 3.371 1.357 12.252 1.00 88.19 398 VAL A CA 1
ATOM 3223 C C . VAL A 1 398 ? 4.602 1.335 11.351 1.00 88.19 398 VAL A C 1
ATOM 3225 O O . VAL A 1 398 ? 5.015 2.387 10.875 1.00 88.19 398 VAL A O 1
ATOM 3228 N N . VAL A 1 399 ? 5.169 0.159 11.063 1.00 89.19 399 VAL A N 1
ATOM 3229 C CA . VAL A 1 399 ? 6.298 0.038 10.124 1.00 89.19 399 VAL A CA 1
ATOM 3230 C C . VAL A 1 399 ? 5.886 0.461 8.713 1.00 89.19 399 VAL A C 1
ATOM 3232 O O . VAL A 1 399 ? 6.615 1.207 8.061 1.00 89.19 399 VAL A O 1
ATOM 3235 N N . MET A 1 400 ? 4.713 0.034 8.241 1.00 87.00 400 MET A N 1
ATOM 3236 C CA . MET A 1 400 ? 4.191 0.439 6.929 1.00 87.00 400 MET A CA 1
ATOM 3237 C C . MET A 1 400 ? 3.956 1.952 6.856 1.00 87.00 400 MET A C 1
ATOM 3239 O O . MET A 1 400 ? 4.333 2.582 5.872 1.00 87.00 400 MET A O 1
ATOM 3243 N N . LEU A 1 401 ? 3.398 2.532 7.920 1.00 86.94 401 LEU A N 1
ATOM 3244 C CA . LEU A 1 401 ? 3.142 3.962 8.055 1.00 86.94 401 LEU A CA 1
ATOM 3245 C C . LEU A 1 401 ? 4.445 4.772 8.113 1.00 86.94 401 LEU A C 1
ATOM 3247 O O . LEU A 1 401 ? 4.566 5.795 7.451 1.00 86.94 401 LEU A O 1
ATOM 3251 N N . TYR A 1 402 ? 5.448 4.302 8.854 1.00 89.31 402 TYR A N 1
ATOM 3252 C CA . TYR A 1 402 ? 6.754 4.955 8.940 1.00 89.31 402 TYR A CA 1
ATOM 3253 C C . TYR A 1 402 ? 7.438 5.046 7.573 1.00 89.31 402 TYR A C 1
ATOM 3255 O O . TYR A 1 402 ? 7.955 6.099 7.215 1.00 89.31 402 TYR A O 1
ATOM 3263 N N . ASN A 1 403 ? 7.389 3.969 6.782 1.00 87.94 403 ASN A N 1
ATOM 3264 C CA . ASN A 1 403 ? 7.922 3.988 5.418 1.00 87.94 403 ASN A CA 1
ATOM 3265 C C . ASN A 1 403 ? 7.116 4.910 4.487 1.00 87.94 403 ASN A C 1
ATOM 3267 O O . ASN A 1 403 ? 7.685 5.465 3.554 1.00 87.94 403 ASN A O 1
ATOM 3271 N N . PHE A 1 404 ? 5.821 5.098 4.754 1.00 86.88 404 PHE A N 1
ATOM 3272 C CA . PHE A 1 404 ? 4.963 6.010 3.996 1.00 86.88 404 PHE A CA 1
ATOM 3273 C C . PHE A 1 404 ? 5.212 7.491 4.330 1.00 86.88 404 PHE A C 1
ATOM 3275 O O . PHE A 1 404 ? 4.975 8.347 3.491 1.00 86.88 404 PHE A O 1
ATOM 3282 N N . TRP A 1 405 ? 5.739 7.824 5.514 1.00 87.75 405 TRP A N 1
ATOM 3283 C CA . TRP A 1 405 ? 5.996 9.221 5.906 1.00 87.75 405 TRP A CA 1
ATOM 3284 C C . TRP A 1 405 ? 6.913 9.971 4.935 1.00 87.75 405 TRP A C 1
ATOM 3286 O O . TRP A 1 405 ? 6.740 11.168 4.741 1.00 87.75 405 TRP A O 1
ATOM 3296 N N . GLY A 1 406 ? 7.864 9.272 4.307 1.00 86.50 406 GLY A N 1
ATOM 3297 C CA . GLY A 1 406 ? 8.754 9.872 3.310 1.00 86.50 406 GLY A CA 1
ATOM 3298 C C . GLY A 1 406 ? 8.043 10.332 2.036 1.00 86.50 406 GLY A C 1
ATOM 3299 O O . GLY A 1 406 ? 8.619 11.111 1.295 1.00 86.50 406 GLY A O 1
ATOM 3300 N N . ILE A 1 407 ? 6.816 9.866 1.801 1.00 87.06 407 ILE A N 1
ATOM 3301 C CA . ILE A 1 407 ? 6.001 10.149 0.615 1.00 87.06 407 ILE A CA 1
ATOM 3302 C C . ILE A 1 407 ? 5.089 11.367 0.858 1.00 87.06 407 ILE A C 1
ATOM 3304 O O . ILE A 1 407 ? 4.772 12.118 -0.056 1.00 87.06 407 ILE A O 1
ATOM 3308 N N . VAL A 1 408 ? 4.697 11.606 2.113 1.00 88.62 408 VAL A N 1
ATOM 3309 C CA . VAL A 1 408 ? 3.741 12.658 2.479 1.00 88.62 408 VAL A CA 1
ATOM 3310 C C . VAL A 1 408 ? 4.384 14.044 2.397 1.00 88.62 408 VAL A C 1
ATOM 3312 O O . VAL A 1 408 ? 5.317 14.342 3.143 1.00 88.62 408 VAL A O 1
ATOM 3315 N N . ASP A 1 409 ? 3.829 14.934 1.569 1.00 88.38 409 ASP A N 1
ATOM 3316 C CA . ASP A 1 409 ? 4.211 16.351 1.552 1.00 88.38 409 ASP A CA 1
ATOM 3317 C C . ASP A 1 409 ? 3.699 17.063 2.828 1.00 88.38 409 ASP A C 1
ATOM 3319 O O . ASP A 1 409 ? 2.485 17.222 3.012 1.00 88.38 409 ASP A O 1
ATOM 3323 N N . PRO A 1 410 ? 4.588 17.531 3.730 1.00 89.50 410 PRO A N 1
ATOM 3324 C CA . PRO A 1 410 ? 4.182 18.176 4.978 1.00 89.50 410 PRO A CA 1
ATOM 3325 C C . PRO A 1 410 ? 3.582 19.579 4.780 1.00 89.50 410 PRO A C 1
ATOM 3327 O O . PRO A 1 410 ? 3.004 20.137 5.720 1.00 89.50 410 PRO A O 1
ATOM 3330 N N . HIS A 1 411 ? 3.736 20.176 3.594 1.00 90.62 411 HIS A N 1
ATOM 3331 C CA . HIS A 1 411 ? 3.319 21.546 3.303 1.00 90.62 411 HIS A CA 1
ATOM 3332 C C . HIS A 1 411 ? 1.916 21.638 2.696 1.00 90.62 411 HIS A C 1
ATOM 3334 O O . HIS A 1 411 ? 1.301 22.706 2.752 1.00 90.62 411 HIS A O 1
ATOM 3340 N N . GLN A 1 412 ? 1.378 20.540 2.163 1.00 89.88 412 GLN A N 1
ATOM 3341 C CA . GLN A 1 412 ? 0.069 20.523 1.511 1.00 89.88 412 GLN A CA 1
ATOM 3342 C C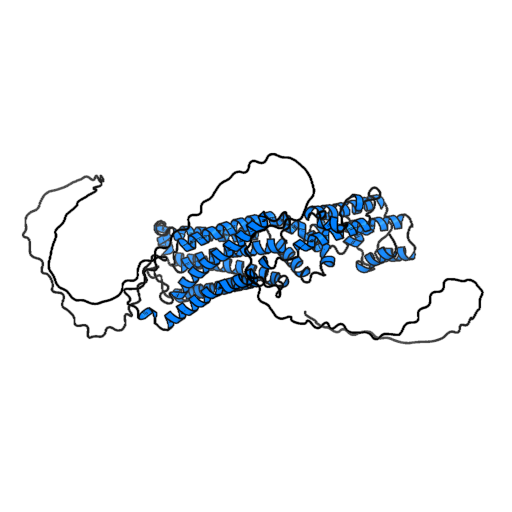 . GLN A 1 412 ? -1.036 20.093 2.473 1.00 89.88 412 GLN A C 1
ATOM 3344 O O . GLN A 1 412 ? -1.334 18.909 2.638 1.00 89.88 412 GLN A O 1
ATOM 3349 N N . TRP A 1 413 ? -1.676 21.094 3.082 1.00 90.56 413 TRP A N 1
ATOM 3350 C CA . TRP A 1 413 ? -2.848 20.898 3.928 1.00 90.56 413 TRP A CA 1
ATOM 3351 C C . TRP A 1 413 ? -4.138 21.134 3.159 1.00 90.56 413 TRP A C 1
ATOM 3353 O O . TRP A 1 413 ? -4.383 22.237 2.669 1.00 90.56 413 TRP A O 1
ATOM 3363 N N . SER A 1 414 ? -5.001 20.123 3.126 1.00 90.12 414 SER A N 1
ATOM 3364 C CA . SER A 1 414 ? -6.372 20.286 2.655 1.00 90.12 414 SER A CA 1
ATOM 3365 C C . SER A 1 414 ? -7.349 20.502 3.811 1.00 90.12 414 SER A C 1
ATOM 3367 O O . SER A 1 414 ? -7.072 20.200 4.975 1.00 90.12 414 SER A O 1
ATOM 3369 N N . PHE A 1 415 ? -8.534 21.031 3.506 1.00 86.94 415 PHE A N 1
ATOM 3370 C CA . PHE A 1 415 ? -9.575 21.211 4.518 1.00 86.94 415 PHE A CA 1
ATOM 3371 C C . PHE A 1 415 ? -10.016 19.868 5.131 1.00 86.94 415 PHE A C 1
ATOM 3373 O O . PHE A 1 415 ? -10.211 19.777 6.345 1.00 86.94 415 PHE A O 1
ATOM 3380 N N . GLY A 1 416 ? -10.092 18.808 4.316 1.00 84.81 416 GLY A N 1
ATOM 3381 C CA . GLY A 1 416 ? -10.413 17.455 4.778 1.00 84.81 416 GLY A CA 1
ATOM 3382 C C . GLY A 1 416 ? -9.386 16.916 5.775 1.00 84.81 416 GLY A C 1
ATOM 3383 O O . GLY A 1 416 ? -9.757 16.342 6.798 1.00 84.81 416 GLY A O 1
ATOM 3384 N N . GLN A 1 417 ? -8.101 17.189 5.548 1.00 87.94 417 GLN A N 1
ATOM 3385 C CA . GLN A 1 417 ? -7.026 16.820 6.468 1.00 87.94 417 GLN A CA 1
ATOM 3386 C C . GLN A 1 417 ? -7.131 17.522 7.833 1.00 87.94 417 GLN A C 1
ATOM 3388 O O . GLN A 1 417 ? -6.914 16.896 8.871 1.00 87.94 417 GLN A O 1
ATOM 3393 N N . ILE A 1 418 ? -7.488 18.811 7.859 1.00 89.94 418 ILE A N 1
ATOM 3394 C CA . ILE A 1 418 ? -7.691 19.552 9.116 1.00 89.94 418 ILE A CA 1
ATOM 3395 C C . ILE A 1 418 ? -8.860 18.939 9.899 1.00 89.94 418 ILE A C 1
ATOM 3397 O O . ILE A 1 418 ? -8.757 18.712 11.111 1.00 89.94 418 ILE A O 1
ATOM 3401 N N . ILE A 1 419 ? -9.958 18.613 9.209 1.00 88.62 419 ILE A N 1
ATOM 3402 C CA . ILE A 1 419 ? -11.099 17.909 9.811 1.00 88.62 419 ILE A CA 1
ATOM 3403 C C . ILE A 1 419 ? -10.660 16.550 10.372 1.00 88.62 419 ILE A C 1
ATOM 3405 O O . ILE A 1 419 ? -10.996 16.222 11.509 1.00 88.62 419 ILE A O 1
ATOM 3409 N N . ALA A 1 420 ? -9.856 15.790 9.625 1.00 89.44 420 ALA A N 1
ATOM 3410 C CA . ALA A 1 420 ? -9.375 14.476 10.046 1.00 89.44 420 ALA A CA 1
ATOM 3411 C C . ALA A 1 420 ? -8.577 14.506 11.361 1.00 89.44 420 ALA A C 1
ATOM 3413 O O . ALA A 1 420 ? -8.624 13.538 12.116 1.00 89.44 420 ALA A O 1
ATOM 3414 N N . VAL A 1 421 ? -7.869 15.599 11.664 1.00 90.56 421 VAL A N 1
ATOM 3415 C CA . VAL A 1 421 ? -7.153 15.768 12.941 1.00 90.56 421 VAL A CA 1
ATOM 3416 C C . VAL A 1 421 ? -8.092 16.267 14.042 1.00 90.56 421 VAL A C 1
ATOM 3418 O O . VAL A 1 421 ? -8.077 15.759 15.164 1.00 90.56 421 VAL A O 1
ATOM 3421 N N . THR A 1 422 ? -8.921 17.262 13.730 1.00 93.38 422 THR A N 1
ATOM 3422 C CA . THR A 1 422 ? -9.799 17.922 14.712 1.00 93.38 422 THR A CA 1
ATOM 3423 C C . THR A 1 422 ? -10.951 17.047 15.193 1.00 93.38 422 THR A C 1
ATOM 3425 O O . THR A 1 422 ? -11.446 17.273 16.296 1.00 93.38 422 THR A O 1
ATOM 3428 N N . ILE A 1 423 ? -11.323 16.005 14.443 1.00 94.50 423 ILE A N 1
ATOM 3429 C CA . ILE A 1 423 ? -12.368 15.053 14.839 1.00 94.50 423 ILE A CA 1
ATOM 3430 C C . ILE A 1 423 ? -12.066 14.358 16.179 1.00 94.50 423 ILE A C 1
ATOM 3432 O O . ILE A 1 423 ? -12.990 14.022 16.913 1.00 94.50 423 ILE A O 1
ATOM 3436 N N . TRP A 1 424 ? -10.788 14.206 16.546 1.00 93.44 424 TRP A N 1
ATOM 3437 C CA . TRP A 1 424 ? -10.368 13.579 17.807 1.00 93.44 424 TRP A CA 1
ATOM 3438 C C . TRP A 1 424 ? -10.397 14.524 19.007 1.00 93.44 424 TRP A C 1
ATOM 3440 O O . TRP A 1 424 ? -10.360 14.070 20.150 1.00 93.44 424 TRP A O 1
ATOM 3450 N N . LEU A 1 425 ? -10.443 15.838 18.777 1.00 92.94 425 LEU A N 1
ATOM 3451 C CA . LEU A 1 425 ? -10.362 16.825 19.849 1.00 92.94 425 LEU A CA 1
ATOM 3452 C C . LEU A 1 425 ? -11.555 16.744 20.823 1.00 92.94 425 LEU A C 1
ATOM 3454 O O . LEU A 1 425 ? -11.294 16.717 22.029 1.00 92.94 425 LEU A O 1
ATOM 3458 N N . PRO A 1 426 ? -12.826 16.644 20.369 1.00 93.56 426 PRO A N 1
ATOM 3459 C CA . PRO A 1 426 ? -13.968 16.468 21.268 1.00 93.56 426 PRO A CA 1
ATOM 3460 C C . PRO A 1 426 ? -13.805 15.271 22.205 1.00 93.56 426 PRO A C 1
ATOM 3462 O O . PRO A 1 426 ? -13.990 15.413 23.405 1.00 93.56 426 PRO A O 1
ATOM 3465 N N . LEU A 1 427 ? -13.327 14.134 21.691 1.00 92.94 427 LEU A N 1
ATOM 3466 C CA . LEU A 1 427 ? -13.094 12.931 22.490 1.00 92.94 427 LEU A CA 1
ATOM 3467 C C . LEU A 1 427 ? -12.092 13.168 23.631 1.00 92.94 427 LEU A C 1
ATOM 3469 O O . LEU A 1 427 ? -12.301 12.724 24.761 1.00 92.94 427 LEU A O 1
ATOM 3473 N N . VAL A 1 428 ? -10.990 13.868 23.345 1.00 91.69 428 VAL A N 1
ATOM 3474 C CA . VAL A 1 428 ? -9.978 14.196 24.360 1.00 91.69 428 VAL A CA 1
ATOM 3475 C C . VAL A 1 428 ? -10.550 15.156 25.404 1.00 91.69 428 VAL A C 1
ATOM 3477 O O . VAL A 1 428 ? -10.288 14.985 26.598 1.00 91.69 428 VAL A O 1
ATOM 3480 N N . ILE A 1 429 ? -11.342 16.143 24.972 1.00 93.44 429 ILE A N 1
ATOM 3481 C CA . ILE A 1 429 ? -12.006 17.107 25.858 1.00 93.44 429 ILE A CA 1
ATOM 3482 C C . ILE A 1 429 ? -13.023 16.398 26.757 1.00 93.44 429 ILE A C 1
ATOM 3484 O O . ILE A 1 429 ? -12.987 16.604 27.970 1.00 93.44 429 ILE A O 1
ATOM 3488 N N . ASP A 1 430 ? -13.870 15.533 26.201 1.00 91.12 430 ASP A N 1
ATOM 3489 C CA . ASP A 1 430 ? -14.897 14.794 26.937 1.00 91.12 430 ASP A CA 1
ATOM 3490 C C . ASP A 1 430 ? -14.271 13.857 27.970 1.00 91.12 430 ASP A C 1
ATOM 3492 O O . ASP A 1 430 ? -14.675 13.859 29.137 1.00 91.12 430 ASP A O 1
ATOM 3496 N N . TYR A 1 431 ? -13.200 13.149 27.600 1.00 91.38 431 TYR A N 1
ATOM 3497 C CA . TYR A 1 431 ? -12.438 12.335 28.543 1.00 91.38 431 TYR A CA 1
ATOM 3498 C C . TYR A 1 431 ? -11.828 13.179 29.672 1.00 91.38 431 TYR A C 1
ATOM 3500 O O . TYR A 1 431 ? -11.966 12.847 30.856 1.00 91.38 431 TYR A O 1
ATOM 3508 N N . ALA A 1 432 ? -11.158 14.288 29.337 1.00 93.44 432 ALA A N 1
ATOM 3509 C CA . ALA A 1 432 ? -10.532 15.166 30.323 1.00 93.44 432 ALA A CA 1
ATOM 3510 C C . ALA A 1 432 ? -11.571 15.779 31.275 1.00 93.44 432 ALA A C 1
ATOM 3512 O O . ALA A 1 432 ? -11.354 15.826 32.490 1.00 93.44 432 ALA A O 1
ATOM 3513 N N . HIS A 1 433 ? -12.717 16.195 30.739 1.00 92.62 433 HIS A N 1
ATOM 3514 C CA . HIS A 1 433 ? -13.833 16.754 31.489 1.00 92.62 433 HIS A CA 1
ATOM 3515 C C . HIS A 1 433 ? -14.504 15.710 32.392 1.00 92.62 433 HIS A C 1
ATOM 3517 O O . HIS A 1 433 ? -14.713 15.976 33.580 1.00 92.62 433 HIS A O 1
ATOM 3523 N N . GLY A 1 434 ? -14.764 14.502 31.885 1.00 88.50 434 GLY A N 1
ATOM 3524 C CA . GLY A 1 434 ? -15.277 13.384 32.678 1.00 88.50 434 GLY A CA 1
ATOM 3525 C C . GLY A 1 434 ? -14.333 13.033 33.827 1.00 88.50 434 GLY A C 1
ATOM 3526 O O . GLY A 1 434 ? -14.746 12.931 34.985 1.00 88.50 434 GLY A O 1
ATOM 3527 N N . ARG A 1 435 ? -13.025 12.974 33.551 1.00 89.19 435 ARG A N 1
ATOM 3528 C CA . ARG A 1 435 ? -12.009 12.724 34.579 1.00 89.19 435 ARG A CA 1
ATOM 3529 C C . ARG A 1 435 ? -11.912 13.854 35.604 1.00 89.19 435 ARG A C 1
ATOM 3531 O O . ARG A 1 435 ? -11.684 13.588 36.787 1.00 89.19 435 ARG A O 1
ATOM 3538 N N . TYR A 1 436 ? -12.069 15.104 35.175 1.00 92.69 436 TYR A N 1
ATOM 3539 C CA . TYR A 1 436 ? -12.106 16.260 36.067 1.00 92.69 436 TYR A CA 1
ATOM 3540 C C . TYR A 1 436 ? -13.311 16.192 37.016 1.00 92.69 436 TYR A C 1
ATOM 3542 O O . TYR A 1 436 ? -13.127 16.331 38.225 1.00 92.69 436 TYR A O 1
ATOM 3550 N N . LYS A 1 437 ? -14.512 15.895 36.500 1.00 88.31 437 LYS A N 1
ATOM 3551 C CA . LYS A 1 437 ? -15.736 15.709 37.302 1.00 88.31 437 LYS A CA 1
ATOM 3552 C C . LYS A 1 437 ? -15.609 14.578 38.325 1.00 88.31 437 LYS A C 1
ATOM 3554 O O . LYS A 1 437 ? -16.027 14.740 39.471 1.00 88.31 437 LYS A O 1
ATOM 3559 N N . GLU A 1 438 ? -14.996 13.457 37.941 1.00 85.50 438 GLU A N 1
ATOM 3560 C CA . GLU A 1 438 ? -14.713 12.354 38.868 1.00 85.50 438 GLU A CA 1
ATOM 3561 C C . GLU A 1 438 ? -13.779 12.784 40.007 1.00 85.50 438 GLU A C 1
ATOM 3563 O O . GLU A 1 438 ? -14.024 12.461 41.168 1.00 85.50 438 GLU A O 1
ATOM 3568 N N . LYS A 1 439 ? -12.700 13.516 39.694 1.00 88.88 439 LYS A N 1
ATOM 3569 C CA . LYS A 1 439 ? -11.715 13.954 40.697 1.00 88.88 439 LYS A CA 1
ATOM 3570 C C . LYS A 1 439 ? -12.268 14.993 41.665 1.00 88.88 439 LYS A C 1
ATOM 3572 O O . LYS A 1 439 ? -11.891 14.979 42.833 1.00 88.88 439 LYS A O 1
ATOM 3577 N N . THR A 1 440 ? -13.114 15.900 41.191 1.00 90.44 440 THR A N 1
ATOM 3578 C CA . THR A 1 440 ? -13.701 16.953 42.030 1.00 90.44 440 THR A CA 1
ATOM 3579 C C . THR A 1 440 ? -14.848 16.447 42.903 1.00 90.44 440 THR A C 1
ATOM 3581 O O . THR A 1 440 ? -15.322 17.186 43.761 1.00 90.44 440 THR A O 1
ATOM 3584 N N . GLY A 1 441 ? -15.292 15.197 42.722 1.00 84.75 441 GLY A N 1
ATOM 3585 C CA . GLY A 1 441 ? -16.417 14.637 43.468 1.00 84.75 441 GLY A CA 1
ATOM 3586 C C . GLY A 1 441 ? -17.754 15.304 43.136 1.00 84.75 441 GLY A C 1
ATOM 3587 O O . GLY A 1 441 ? -18.730 15.080 43.848 1.00 84.75 441 GLY A O 1
ATOM 3588 N N . LEU A 1 442 ? -17.819 16.096 42.055 1.00 78.50 442 LEU A N 1
ATOM 3589 C CA . LEU A 1 442 ? -19.046 16.769 41.617 1.00 78.50 442 LEU A CA 1
ATOM 3590 C C . LEU A 1 442 ? -20.162 15.766 41.292 1.00 78.50 442 LEU A C 1
ATOM 3592 O O . LEU A 1 442 ? -21.335 16.066 41.481 1.00 78.50 442 LEU A O 1
ATOM 3596 N N . ILE A 1 443 ? -19.801 14.556 40.855 1.00 68.62 443 ILE A N 1
ATOM 3597 C CA . ILE A 1 443 ? -20.763 13.490 40.539 1.00 68.62 443 ILE A CA 1
ATOM 3598 C C . ILE A 1 443 ? -21.405 12.919 41.822 1.00 68.62 443 ILE A C 1
ATOM 3600 O O . ILE A 1 443 ? -22.538 12.453 41.809 1.00 68.62 443 ILE A O 1
ATOM 3604 N N . THR A 1 444 ? -20.726 13.005 42.967 1.00 61.78 444 THR A N 1
ATOM 3605 C CA . THR A 1 444 ? -21.196 12.420 44.233 1.00 61.78 444 THR A CA 1
ATOM 3606 C C . THR A 1 444 ? -22.205 13.304 44.976 1.00 61.78 444 THR A C 1
ATOM 3608 O O . THR A 1 444 ? -22.779 12.854 45.966 1.00 61.78 444 THR A O 1
ATOM 3611 N N . GLN A 1 445 ? -22.415 14.555 44.544 1.00 57.69 445 GLN A N 1
ATOM 3612 C CA . GLN A 1 445 ? -23.327 15.494 45.213 1.00 57.69 445 GLN A CA 1
ATOM 3613 C C . GLN A 1 445 ? -24.744 15.528 44.634 1.00 57.69 445 GLN A C 1
ATOM 3615 O O . GLN A 1 445 ? -25.650 16.000 45.323 1.00 57.69 445 GLN A O 1
ATOM 3620 N N . HIS A 1 446 ? -24.968 15.017 43.420 1.00 56.53 446 HIS A N 1
ATOM 3621 C CA . HIS A 1 446 ? -26.329 14.830 42.928 1.00 56.53 446 HIS A CA 1
ATOM 3622 C C . HIS A 1 446 ? -26.927 13.540 43.480 1.00 56.53 446 HIS A C 1
ATOM 3624 O O . HIS A 1 446 ? -26.238 12.542 43.685 1.00 56.53 446 HIS A O 1
ATOM 3630 N N . ASN A 1 447 ? -28.215 13.627 43.804 1.00 62.81 447 ASN A N 1
ATOM 3631 C CA . ASN A 1 447 ? -28.984 12.637 44.534 1.00 62.81 447 ASN A CA 1
ATOM 3632 C C . ASN A 1 447 ? -28.692 11.226 43.978 1.00 62.81 447 ASN A C 1
ATOM 3634 O O . ASN A 1 447 ? -28.932 10.999 42.796 1.00 62.81 447 ASN A O 1
ATOM 3638 N N . PRO A 1 448 ? -28.180 10.265 44.771 1.00 59.03 448 PRO A N 1
ATOM 3639 C CA . PRO A 1 448 ? -27.831 8.927 44.276 1.00 59.03 448 PRO A CA 1
ATOM 3640 C C . PRO A 1 448 ? -29.025 8.159 43.677 1.00 59.03 448 PRO A C 1
ATOM 3642 O O . PRO A 1 448 ? -28.828 7.150 43.005 1.00 59.03 448 PRO A O 1
ATOM 3645 N N . ALA A 1 449 ? -30.250 8.644 43.905 1.00 62.66 449 ALA A N 1
ATOM 3646 C CA . ALA A 1 449 ? -31.481 8.152 43.294 1.00 62.66 449 ALA A CA 1
ATOM 3647 C C . ALA A 1 449 ? -31.741 8.685 41.866 1.00 62.66 449 ALA A C 1
ATOM 3649 O O . ALA A 1 449 ? -32.615 8.161 41.182 1.00 62.66 449 ALA A O 1
ATOM 3650 N N . GLU A 1 450 ? -31.001 9.698 41.412 1.00 62.38 450 GLU A N 1
ATOM 3651 C CA . GLU A 1 450 ? -31.197 10.404 40.140 1.00 62.38 450 GLU A CA 1
ATOM 3652 C C . GLU A 1 450 ? -29.929 10.341 39.278 1.00 62.38 450 GLU A C 1
ATOM 3654 O O . GLU A 1 450 ? -29.511 11.315 38.659 1.00 62.38 450 GLU A O 1
ATOM 3659 N N . TYR A 1 451 ? -29.279 9.176 39.224 1.00 56.59 451 TYR A N 1
ATOM 3660 C CA . TYR A 1 451 ? -28.446 8.917 38.056 1.00 56.59 451 TYR A CA 1
ATOM 3661 C C . TYR A 1 451 ? -29.396 8.727 36.875 1.00 56.59 451 TYR A C 1
ATOM 3663 O O . TYR A 1 451 ? -30.232 7.816 36.941 1.00 56.59 451 TYR A O 1
ATOM 3671 N N . PRO A 1 452 ? -29.311 9.559 35.817 1.00 58.78 452 PRO A N 1
ATOM 3672 C CA . PRO A 1 452 ? -30.054 9.283 34.603 1.00 58.78 452 PRO A CA 1
ATOM 3673 C C . PRO A 1 452 ? -29.678 7.866 34.190 1.00 58.78 452 PRO A C 1
ATOM 3675 O O . PRO A 1 452 ? -28.493 7.533 34.083 1.00 58.78 452 PRO A O 1
ATOM 3678 N N . LYS A 1 453 ? -30.686 6.995 34.062 1.00 57.81 453 LYS A N 1
ATOM 3679 C CA . LYS A 1 453 ? -30.469 5.714 33.402 1.00 57.81 453 LYS A CA 1
ATOM 3680 C C . LYS A 1 453 ? -29.862 6.073 32.064 1.00 57.81 453 LYS A C 1
ATOM 3682 O O . LYS A 1 453 ? -30.472 6.810 31.298 1.00 57.81 453 LYS A O 1
ATOM 3687 N N . ASP A 1 454 ? -28.649 5.602 31.847 1.00 58.16 454 ASP A N 1
ATOM 3688 C CA . ASP A 1 454 ? -27.976 5.741 30.577 1.00 58.16 454 ASP A CA 1
ATOM 3689 C C . ASP A 1 454 ? -28.791 4.882 29.599 1.00 58.16 454 ASP A C 1
ATOM 3691 O O . ASP A 1 454 ? -28.636 3.657 29.551 1.00 58.16 454 ASP A O 1
ATOM 3695 N N . GLU A 1 455 ? -29.801 5.490 28.963 1.00 60.47 455 GLU A N 1
ATOM 3696 C CA . GLU A 1 455 ? -30.813 4.785 28.164 1.00 60.47 455 GLU A CA 1
ATOM 3697 C C . GLU A 1 455 ? -30.148 3.993 27.034 1.00 60.47 455 GLU A C 1
ATOM 3699 O O . GLU A 1 455 ? -30.622 2.919 26.665 1.00 60.47 455 GLU A O 1
ATOM 3704 N N . GLU A 1 456 ? -28.992 4.468 26.562 1.00 56.16 456 GLU A N 1
ATOM 3705 C CA . GLU A 1 456 ? -28.167 3.795 25.563 1.00 56.16 456 GLU A CA 1
ATOM 3706 C C . GLU A 1 456 ? -27.436 2.557 26.098 1.00 56.16 456 GLU A C 1
ATOM 3708 O O . GLU A 1 456 ? -27.169 1.619 25.342 1.00 56.16 456 GLU A O 1
ATOM 3713 N N . ALA A 1 457 ? -27.093 2.536 27.387 1.00 52.06 457 ALA A N 1
ATOM 3714 C CA . ALA A 1 457 ? -26.302 1.470 27.986 1.00 52.06 457 ALA A CA 1
ATOM 3715 C C . ALA A 1 457 ? -27.176 0.391 28.651 1.00 52.06 457 ALA A C 1
ATOM 3717 O O . ALA A 1 457 ? -26.737 -0.740 28.811 1.00 52.06 457 ALA A O 1
ATOM 3718 N N . GLY A 1 458 ? -28.429 0.691 29.007 1.00 51.34 458 GLY A N 1
ATOM 3719 C CA . GLY A 1 458 ? -29.391 -0.311 29.484 1.00 51.34 458 GLY A CA 1
ATOM 3720 C C . GLY A 1 458 ? -29.112 -0.884 30.883 1.00 51.34 458 GLY A C 1
ATOM 3721 O O . GLY A 1 458 ? -29.774 -1.840 31.292 1.00 51.34 458 GLY A O 1
ATOM 3722 N N . TYR A 1 459 ? -28.177 -0.308 31.646 1.00 49.66 459 TYR A N 1
ATOM 3723 C CA . TYR A 1 459 ? -27.893 -0.686 33.035 1.00 49.66 459 TYR A CA 1
ATOM 3724 C C . TYR A 1 459 ? -27.905 0.530 33.971 1.00 49.66 459 TYR A C 1
ATOM 3726 O O . TYR A 1 459 ? -27.400 1.600 33.644 1.00 49.66 459 TYR A O 1
ATOM 3734 N N . SER A 1 460 ? -28.479 0.356 35.166 1.00 46.50 460 SER A N 1
ATOM 3735 C CA . SER A 1 460 ? -28.453 1.351 36.242 1.00 46.50 460 SER A CA 1
ATOM 3736 C C . SER A 1 460 ? -27.147 1.251 37.028 1.00 46.50 460 SER A C 1
ATOM 3738 O O . SER A 1 460 ? -26.862 0.203 37.612 1.00 46.50 460 SER A O 1
ATOM 3740 N N . VAL A 1 461 ? -26.373 2.335 37.081 1.00 51.62 461 VAL A N 1
ATOM 3741 C CA . VAL A 1 461 ? -25.173 2.421 37.923 1.00 51.62 461 VAL A CA 1
ATOM 3742 C C . VAL A 1 461 ? -25.620 2.629 39.370 1.00 51.62 461 VAL A C 1
ATOM 3744 O O . VAL A 1 461 ? -26.162 3.677 39.705 1.00 51.62 461 VAL A O 1
ATOM 3747 N N . LEU A 1 462 ? -25.427 1.631 40.235 1.00 48.41 462 LEU A N 1
ATOM 3748 C CA . LEU A 1 462 ? -25.658 1.794 41.672 1.00 48.41 462 LEU A CA 1
ATOM 3749 C C . LEU A 1 462 ? -24.437 2.497 42.292 1.00 48.41 462 LEU A C 1
ATOM 3751 O O . LEU A 1 462 ? -23.334 1.945 42.227 1.00 48.41 462 LEU A O 1
ATOM 3755 N N . PRO A 1 463 ? -24.584 3.695 42.886 1.00 49.62 463 PRO A N 1
ATOM 3756 C CA . PRO A 1 463 ? -23.472 4.354 43.553 1.00 49.62 463 PRO A CA 1
ATOM 3757 C C . PRO A 1 463 ? -23.019 3.539 44.771 1.00 49.62 463 PRO A C 1
ATOM 3759 O O . PRO A 1 463 ? -23.832 3.008 45.529 1.00 49.62 463 PRO A O 1
ATOM 3762 N N . PHE A 1 464 ? -21.702 3.459 44.977 1.00 45.31 464 PHE A N 1
ATOM 3763 C CA . PHE A 1 464 ? -21.125 2.844 46.170 1.00 45.31 464 PHE A CA 1
ATOM 3764 C C . PHE A 1 464 ? -21.516 3.668 47.403 1.00 45.31 464 PHE A C 1
ATOM 3766 O O . PHE A 1 464 ? -20.952 4.732 47.666 1.00 45.31 464 PHE A O 1
ATOM 3773 N N . GLY A 1 465 ? -22.467 3.159 48.186 1.00 46.53 465 GLY A N 1
ATOM 3774 C CA . GLY A 1 465 ? -22.661 3.616 49.554 1.00 46.53 465 GLY A CA 1
ATOM 3775 C C . GLY A 1 465 ? -21.382 3.328 50.329 1.00 46.53 465 GLY A C 1
ATOM 3776 O O . GLY A 1 465 ? -21.019 2.169 50.502 1.00 46.53 465 GLY A O 1
ATOM 3777 N N . ASN A 1 466 ? -20.663 4.372 50.739 1.00 45.75 466 ASN A N 1
ATOM 3778 C CA . ASN A 1 466 ? -19.435 4.252 51.515 1.00 45.75 466 ASN A CA 1
ATOM 3779 C C . ASN A 1 466 ? -19.767 3.522 52.837 1.00 45.75 466 ASN A C 1
ATOM 3781 O O . ASN A 1 466 ? -20.450 4.112 53.677 1.00 45.75 466 ASN A O 1
ATOM 3785 N N . PRO A 1 467 ? -19.337 2.265 53.064 1.00 49.56 467 PRO A N 1
ATOM 3786 C CA . PRO A 1 467 ? -19.828 1.454 54.185 1.00 49.56 467 PRO A CA 1
ATOM 3787 C C . PRO A 1 467 ? -19.225 1.854 55.550 1.00 49.56 467 PRO A C 1
ATOM 3789 O O . PRO A 1 467 ? -19.181 1.047 56.471 1.00 49.56 467 PRO A O 1
ATOM 3792 N N . GLY A 1 468 ? -18.729 3.088 55.701 1.00 50.53 468 GLY A N 1
ATOM 3793 C CA . GLY A 1 468 ? -17.779 3.454 56.757 1.00 50.53 468 GLY A CA 1
ATOM 3794 C C . GLY A 1 468 ? -18.039 4.756 57.512 1.00 50.53 468 GLY A C 1
ATOM 3795 O O . GLY A 1 468 ? -17.107 5.271 58.120 1.00 50.53 468 GLY A O 1
ATOM 3796 N N . LYS A 1 469 ? -19.257 5.309 57.495 1.00 48.38 469 LYS A N 1
ATOM 3797 C CA . LYS A 1 469 ? -19.683 6.347 58.456 1.00 48.38 469 LYS A CA 1
ATOM 3798 C C . LYS A 1 469 ? -21.140 6.132 58.857 1.00 48.38 469 LYS A C 1
ATOM 3800 O O . LYS A 1 469 ? -22.017 6.937 58.562 1.00 48.38 469 LYS A O 1
ATOM 3805 N N . THR A 1 470 ? -21.403 5.032 59.554 1.00 49.12 470 THR A N 1
ATOM 3806 C CA . THR A 1 470 ? -22.541 4.991 60.472 1.00 49.12 470 THR A CA 1
ATOM 3807 C C . THR A 1 470 ? -22.292 6.057 61.535 1.00 49.12 470 THR A C 1
ATOM 3809 O O . THR A 1 470 ? -21.467 5.859 62.425 1.00 49.12 470 THR A O 1
ATOM 3812 N N . ASN A 1 471 ? -22.964 7.204 61.426 1.00 47.97 471 ASN A N 1
ATOM 3813 C CA . ASN A 1 471 ? -23.185 8.052 62.591 1.00 47.97 471 ASN A CA 1
ATOM 3814 C C . ASN A 1 471 ? -23.905 7.175 63.632 1.00 47.97 471 ASN A C 1
ATOM 3816 O O . ASN A 1 471 ? -24.985 6.669 63.322 1.00 47.97 471 ASN A O 1
ATOM 3820 N N . PRO A 1 472 ? -23.344 6.955 64.832 1.00 51.56 472 PRO A N 1
ATOM 3821 C CA . PRO A 1 472 ? -23.939 6.086 65.850 1.00 51.56 472 PRO A CA 1
ATOM 3822 C C . PRO A 1 472 ? -25.190 6.686 66.531 1.00 51.56 472 PRO A C 1
ATOM 3824 O O . PRO A 1 472 ? -25.466 6.384 67.684 1.00 51.56 472 PRO A O 1
ATOM 3827 N N . THR A 1 473 ? -25.966 7.530 65.846 1.00 52.94 473 THR A N 1
ATOM 3828 C CA . THR A 1 473 ? -27.126 8.246 66.412 1.00 52.94 473 THR A CA 1
ATOM 3829 C C . THR A 1 473 ? -28.415 8.106 65.601 1.00 52.94 473 THR A C 1
ATOM 3831 O O . THR A 1 473 ? -29.372 8.829 65.855 1.00 52.94 473 THR A O 1
ATOM 3834 N N . ALA A 1 474 ? -28.494 7.157 64.662 1.00 46.97 474 ALA A N 1
ATOM 3835 C CA . ALA A 1 474 ? -29.784 6.770 64.096 1.00 46.97 474 ALA A CA 1
ATOM 3836 C C . ALA A 1 474 ? -30.521 5.864 65.095 1.00 46.97 474 ALA A C 1
ATOM 3838 O O . ALA A 1 474 ? -30.228 4.677 65.233 1.00 46.97 474 ALA A O 1
ATOM 3839 N N . GLU A 1 475 ? -31.430 6.493 65.831 1.00 48.94 475 GLU A N 1
ATOM 3840 C CA . GLU A 1 475 ? -32.374 5.918 66.778 1.00 48.94 475 GLU A CA 1
ATOM 3841 C C . GLU A 1 475 ? -33.081 4.693 66.175 1.00 48.94 475 GLU A C 1
ATOM 3843 O O . GLU A 1 475 ? -33.684 4.744 65.101 1.00 48.94 475 GLU A O 1
ATOM 3848 N N . VAL A 1 476 ? -32.956 3.562 66.865 1.00 44.25 476 VAL A N 1
ATOM 3849 C CA . VAL A 1 476 ? -33.624 2.306 66.530 1.00 44.25 476 VAL A CA 1
ATOM 3850 C C . VAL A 1 476 ? -35.127 2.517 66.699 1.00 44.25 476 VAL A C 1
ATOM 3852 O O . VAL A 1 476 ? -35.621 2.536 67.821 1.00 44.25 476 VAL A O 1
ATOM 3855 N N . ILE A 1 477 ? -35.865 2.660 65.597 1.00 53.41 477 ILE A N 1
ATOM 3856 C CA . ILE A 1 477 ? -37.325 2.517 65.608 1.00 53.41 477 ILE A CA 1
ATOM 3857 C C . ILE A 1 477 ? -37.618 1.014 65.755 1.00 53.41 477 ILE A C 1
ATOM 3859 O O . ILE A 1 477 ? -37.266 0.243 64.856 1.00 53.41 477 ILE A O 1
ATOM 3863 N N . PRO A 1 478 ? -38.220 0.550 66.865 1.00 46.72 478 PRO A N 1
ATOM 3864 C CA . PRO A 1 478 ? -38.517 -0.863 67.042 1.00 46.72 478 PRO A CA 1
ATOM 3865 C C . PRO A 1 478 ? -39.653 -1.282 66.100 1.00 46.72 478 PRO A C 1
ATOM 3867 O O . PRO A 1 478 ? -40.777 -0.788 66.198 1.00 46.72 478 PRO A O 1
ATOM 3870 N N . LEU A 1 479 ? -39.361 -2.227 65.199 1.00 39.28 479 LEU A N 1
ATOM 3871 C CA . LEU A 1 479 ? -40.385 -2.951 64.450 1.00 39.28 479 LEU A CA 1
ATOM 3872 C C . LEU A 1 479 ? -41.257 -3.731 65.440 1.00 39.28 479 LEU A C 1
ATOM 3874 O O . LEU A 1 479 ? -40.796 -4.644 66.124 1.00 39.28 479 LEU A O 1
ATOM 3878 N N . THR A 1 480 ? -42.529 -3.361 65.500 1.00 40.72 480 THR A N 1
ATOM 3879 C CA . THR A 1 480 ? -43.566 -4.057 66.255 1.00 40.72 480 THR A CA 1
ATOM 3880 C C . THR A 1 480 ? -43.813 -5.420 65.607 1.00 40.72 480 THR A C 1
ATOM 3882 O O . THR A 1 480 ? -44.178 -5.513 64.436 1.00 40.72 480 THR A O 1
ATOM 3885 N N . SER A 1 481 ? -43.593 -6.490 66.367 1.00 39.53 481 SER A N 1
ATOM 3886 C CA . SER A 1 481 ? -43.891 -7.864 65.980 1.00 39.53 481 SER A CA 1
ATOM 3887 C C . SER A 1 481 ? -45.405 -8.077 65.907 1.00 39.53 481 SER A C 1
ATOM 3889 O O . SER A 1 481 ? -46.100 -8.075 66.921 1.00 39.53 481 SER A O 1
ATOM 3891 N N . GLN A 1 482 ? -45.927 -8.289 64.698 1.00 39.16 482 GLN A N 1
ATOM 3892 C CA . GLN A 1 482 ? -47.269 -8.835 64.523 1.00 39.16 482 GLN A CA 1
ATOM 3893 C C . GLN A 1 482 ? -47.283 -10.318 64.911 1.00 39.16 482 GLN A C 1
ATOM 3895 O O . GLN A 1 482 ? -46.532 -11.148 64.402 1.00 39.16 482 GLN A O 1
ATOM 3900 N N . GLN A 1 483 ? -48.160 -10.602 65.862 1.00 42.88 483 GLN A N 1
ATOM 3901 C CA . GLN A 1 483 ? -48.451 -11.874 66.500 1.00 42.88 483 GLN A CA 1
ATOM 3902 C C . GLN A 1 483 ? -49.382 -12.713 65.596 1.00 42.88 483 GLN A C 1
ATOM 3904 O O . GLN A 1 483 ? -50.421 -12.196 65.179 1.00 42.88 483 GLN A O 1
ATOM 3909 N N . PRO A 1 484 ? -49.080 -13.988 65.282 1.00 47.47 484 PRO A N 1
ATOM 3910 C CA . PRO A 1 484 ? -50.015 -14.841 64.557 1.00 47.47 484 PRO A CA 1
ATOM 3911 C C . PRO A 1 484 ? -51.053 -15.456 65.507 1.00 47.47 484 PRO A C 1
ATOM 3913 O O . PRO A 1 484 ? -50.719 -15.999 66.561 1.00 47.47 484 PRO A O 1
ATOM 3916 N N . SER A 1 485 ? -52.325 -15.360 65.114 1.00 43.88 485 SER A N 1
ATOM 3917 C CA . SER A 1 485 ? -53.470 -15.982 65.793 1.00 43.88 485 SER A CA 1
ATOM 3918 C C . SER A 1 485 ? -53.541 -17.501 65.544 1.00 43.88 485 SER A C 1
ATOM 3920 O O . SER A 1 485 ? -53.085 -17.964 64.496 1.00 43.88 485 SER A O 1
ATOM 3922 N N . PRO A 1 486 ? -54.125 -18.286 66.472 1.00 54.19 486 PRO A N 1
ATOM 3923 C CA . PRO A 1 486 ? -54.178 -19.746 66.400 1.00 54.19 486 PRO A CA 1
ATOM 3924 C C . PRO A 1 486 ? -55.403 -20.261 65.622 1.00 54.19 486 PRO A C 1
ATOM 3926 O O . PRO A 1 486 ? -56.491 -19.696 65.718 1.00 54.19 486 PRO A O 1
ATOM 3929 N N . VAL A 1 487 ? -55.245 -21.384 64.912 1.00 50.81 487 VAL A N 1
ATOM 3930 C CA . VAL A 1 487 ? -56.339 -22.169 64.302 1.00 50.81 487 VAL A CA 1
ATOM 3931 C C . VAL A 1 487 ? -56.369 -23.573 64.943 1.00 50.81 487 VAL A C 1
ATOM 3933 O O . VAL A 1 487 ? -55.292 -24.116 65.201 1.00 50.81 487 VAL A O 1
ATOM 3936 N N . PRO A 1 488 ? -57.550 -24.170 65.230 1.00 52.78 488 PRO A N 1
ATOM 3937 C CA . PRO A 1 488 ? -57.681 -25.439 65.952 1.00 52.78 488 PRO A CA 1
ATOM 3938 C C . PRO A 1 488 ? -57.659 -26.686 65.032 1.00 52.78 488 PRO A C 1
ATOM 3940 O O . PRO A 1 488 ? -57.685 -26.552 63.808 1.00 52.78 488 PRO A O 1
ATOM 3943 N N . PRO A 1 489 ? -57.596 -27.908 65.608 1.00 62.78 489 PRO A N 1
ATOM 3944 C CA . PRO A 1 489 ? -57.205 -29.132 64.908 1.00 62.78 489 PRO A CA 1
ATOM 3945 C C . PRO A 1 489 ? -58.405 -29.961 64.419 1.00 62.78 489 PRO A C 1
ATOM 3947 O O . PRO A 1 489 ? -59.453 -29.928 65.052 1.00 62.78 489 PRO A O 1
ATOM 3950 N N . HIS A 1 490 ? -58.225 -30.784 63.373 1.00 40.81 490 HIS A N 1
ATOM 3951 C CA . HIS A 1 490 ? -58.752 -32.160 63.334 1.00 40.81 490 HIS A CA 1
ATOM 3952 C C . HIS A 1 490 ? -58.254 -32.999 62.133 1.00 40.81 490 HIS A C 1
ATOM 3954 O O . HIS A 1 490 ? -58.336 -32.587 60.983 1.00 40.81 490 HIS A O 1
ATOM 3960 N N . ALA A 1 491 ? -57.810 -34.215 62.483 1.00 38.78 491 ALA A N 1
ATOM 3961 C CA . ALA A 1 491 ? -58.014 -35.521 61.836 1.00 38.78 491 ALA A CA 1
ATOM 3962 C C . ALA A 1 491 ? -57.451 -35.837 60.423 1.00 38.78 491 ALA A C 1
ATOM 3964 O O . ALA A 1 491 ? -57.973 -35.434 59.391 1.00 38.78 491 ALA A O 1
ATOM 3965 N N . GLN A 1 492 ? -56.449 -36.729 60.422 1.00 44.59 492 GLN A N 1
ATOM 3966 C CA . GLN A 1 492 ? -56.179 -37.772 59.409 1.00 44.59 492 GLN A CA 1
ATOM 3967 C C . GLN A 1 492 ? -57.259 -38.895 59.460 1.00 44.59 492 GLN A C 1
ATOM 3969 O O . GLN A 1 492 ? -58.082 -38.834 60.377 1.00 44.59 492 GLN A O 1
ATOM 3974 N N . PRO A 1 493 ? -57.229 -39.994 58.650 1.00 57.62 493 PRO A N 1
ATOM 3975 C CA . PRO A 1 493 ? -56.338 -40.374 57.525 1.00 57.62 493 PRO A CA 1
ATOM 3976 C C . PRO A 1 493 ? -57.082 -40.900 56.263 1.00 57.62 493 PRO A C 1
ATOM 3978 O O . PRO A 1 493 ? -58.239 -41.284 56.354 1.00 57.62 493 PRO A O 1
ATOM 3981 N N . GLN A 1 494 ? -56.396 -41.050 55.114 1.00 32.53 494 GLN A N 1
ATOM 3982 C CA . GLN A 1 494 ? -56.222 -42.354 54.423 1.00 32.53 494 GLN A CA 1
ATOM 3983 C C . GLN A 1 494 ? -55.461 -42.279 53.076 1.00 32.53 494 GLN A C 1
ATOM 3985 O O . GLN A 1 494 ? -55.295 -41.226 52.472 1.00 32.53 494 GLN A O 1
ATOM 3990 N N . LEU A 1 495 ? -54.934 -43.454 52.719 1.00 37.38 495 LEU A N 1
ATOM 3991 C CA . LEU A 1 495 ? -53.930 -43.883 51.738 1.00 37.38 495 LEU A CA 1
ATOM 3992 C C . LEU A 1 495 ? -54.112 -43.488 50.245 1.00 37.38 495 LEU A C 1
ATOM 3994 O O . LEU A 1 495 ? -55.216 -43.567 49.731 1.00 37.38 495 LEU A O 1
ATOM 3998 N N . GLN A 1 496 ? -52.967 -43.186 49.588 1.00 34.88 496 GLN A N 1
ATOM 3999 C CA . GLN A 1 496 ? -52.390 -43.670 48.290 1.00 34.88 496 GLN A CA 1
ATOM 4000 C C . GLN A 1 496 ? -53.290 -44.093 47.086 1.00 34.88 496 GLN A C 1
ATOM 4002 O O . GLN A 1 496 ? -54.393 -44.576 47.292 1.00 34.88 496 GLN A O 1
ATOM 4007 N N . PRO A 1 497 ? -52.748 -44.228 45.843 1.00 49.66 497 PRO A N 1
ATOM 4008 C CA . PRO A 1 497 ? -51.699 -43.466 45.134 1.00 49.66 497 PRO A CA 1
ATOM 4009 C C . PRO A 1 497 ? -52.036 -43.170 43.638 1.00 49.66 497 PRO A C 1
ATOM 4011 O O . PRO A 1 497 ? -52.977 -43.722 43.081 1.00 49.66 497 PRO A O 1
ATOM 4014 N N . SER A 1 498 ? -51.142 -42.419 42.961 1.00 31.59 498 SER A N 1
ATOM 4015 C CA . SER A 1 498 ? -50.906 -42.352 41.489 1.00 31.59 498 SER A CA 1
ATOM 4016 C C . SER A 1 498 ? -52.055 -41.795 40.614 1.00 31.59 498 SER A C 1
ATOM 4018 O O . SER A 1 498 ? -53.203 -42.167 40.754 1.00 31.59 498 SER A O 1
ATOM 4020 N N . THR A 1 499 ? -51.872 -40.898 39.644 1.00 32.91 499 THR A N 1
ATOM 4021 C CA . THR A 1 499 ? -50.841 -40.846 38.603 1.00 32.91 499 THR A CA 1
ATOM 4022 C C . THR A 1 499 ? -50.869 -39.455 37.956 1.00 32.91 499 THR A C 1
ATOM 4024 O O . THR A 1 499 ? -51.915 -38.828 37.825 1.00 32.91 499 THR A O 1
ATOM 4027 N N . SER A 1 500 ? -49.696 -38.991 37.547 1.00 34.09 500 SER A N 1
ATOM 4028 C CA . SER A 1 500 ? -49.412 -37.790 36.762 1.00 34.09 500 SER A CA 1
ATOM 4029 C C . SER A 1 500 ? -50.239 -37.646 35.479 1.00 34.09 500 SER A C 1
ATOM 4031 O O . SER A 1 500 ? -50.237 -38.573 34.674 1.00 34.09 500 SER A O 1
ATOM 4033 N N . GLN A 1 501 ? -50.761 -36.443 35.209 1.00 32.72 501 GLN A N 1
ATOM 4034 C CA . GLN A 1 501 ? -50.683 -35.830 33.878 1.00 32.72 501 GLN A CA 1
ATOM 4035 C C . GLN A 1 501 ? -50.875 -34.306 33.940 1.00 32.72 501 GLN A C 1
ATOM 4037 O O . GLN A 1 501 ? -51.819 -33.787 34.527 1.00 32.72 501 GLN A O 1
ATOM 4042 N N . ILE A 1 502 ? -49.907 -33.612 33.343 1.00 32.88 502 ILE A N 1
ATOM 4043 C CA . ILE A 1 502 ? -49.836 -32.167 33.130 1.00 32.88 502 ILE A CA 1
ATOM 4044 C C . ILE A 1 502 ? -50.557 -31.873 31.810 1.00 32.88 502 ILE A C 1
ATOM 4046 O O . ILE A 1 502 ? -50.183 -32.444 30.787 1.00 32.88 502 ILE A O 1
ATOM 4050 N N . LEU A 1 503 ? -51.528 -30.958 31.810 1.00 26.52 503 LEU A N 1
ATOM 4051 C CA . LEU A 1 503 ? -52.026 -30.324 30.590 1.00 26.52 503 LEU A CA 1
ATOM 4052 C C . LEU A 1 503 ? -52.203 -28.821 30.836 1.00 26.52 503 LEU A C 1
ATOM 4054 O O . LEU A 1 503 ? -52.873 -28.403 31.776 1.00 26.52 503 LEU A O 1
ATOM 4058 N N . TYR A 1 504 ? -51.542 -28.030 29.994 1.00 33.25 504 TYR A N 1
ATOM 4059 C CA . TYR A 1 504 ? -51.605 -26.573 29.952 1.00 33.25 504 TYR A CA 1
ATOM 4060 C C . TYR A 1 504 ? -52.965 -26.090 29.434 1.00 33.25 504 TYR A C 1
ATOM 4062 O O . TYR A 1 504 ? -53.431 -26.566 28.401 1.00 33.25 504 TYR A O 1
ATOM 4070 N N . SER A 1 505 ? -53.511 -25.036 30.044 1.00 28.72 505 SER A N 1
ATOM 4071 C CA . SER A 1 505 ? -54.401 -24.103 29.347 1.00 28.72 505 SER A CA 1
ATOM 4072 C C . SER A 1 505 ? -54.201 -22.670 29.844 1.00 28.72 505 SER A C 1
ATOM 4074 O O . SER A 1 505 ? -54.263 -22.395 31.040 1.00 28.72 505 SER A O 1
ATOM 4076 N N . MET A 1 506 ? -53.945 -21.784 28.878 1.00 31.62 506 MET A N 1
ATOM 4077 C CA . MET A 1 506 ? -53.963 -20.322 28.962 1.00 31.62 506 MET A CA 1
ATOM 4078 C C . MET A 1 506 ? -55.237 -19.788 29.620 1.00 31.62 506 MET A C 1
ATOM 4080 O O . MET A 1 506 ? -56.329 -20.264 29.318 1.00 31.62 506 MET A O 1
ATOM 4084 N N . GLN A 1 507 ? -55.108 -18.699 30.382 1.00 29.02 507 GLN A N 1
ATOM 4085 C CA . GLN A 1 507 ? -56.239 -17.838 30.714 1.00 29.02 507 GLN A CA 1
ATOM 4086 C C . GLN A 1 507 ? -55.840 -16.361 30.582 1.00 29.02 507 GLN A C 1
ATOM 4088 O O . GLN A 1 507 ? -55.043 -15.828 31.349 1.00 29.02 507 GLN A O 1
ATOM 4093 N N . GLN A 1 508 ? -56.393 -15.732 29.544 1.00 34.88 508 GLN A N 1
ATOM 4094 C CA . GLN A 1 508 ? -56.552 -14.288 29.379 1.00 34.88 508 GLN A CA 1
ATOM 4095 C C . GLN A 1 508 ? -57.584 -13.789 30.400 1.00 34.88 508 GLN A C 1
ATOM 4097 O O . GLN A 1 508 ? -58.628 -14.422 30.564 1.00 34.88 508 GLN A O 1
ATOM 4102 N N . GLN A 1 509 ? -57.351 -12.630 31.020 1.00 31.44 509 GLN A N 1
ATOM 4103 C CA . GLN A 1 509 ? -58.398 -11.918 31.751 1.00 31.44 509 GLN A CA 1
ATOM 4104 C C . GLN A 1 509 ? -58.356 -10.411 31.476 1.00 31.44 509 GLN A C 1
ATOM 4106 O O . GLN A 1 509 ? -57.413 -9.707 31.827 1.00 31.44 509 GLN A O 1
ATOM 4111 N N . HIS A 1 510 ? -59.427 -9.951 30.830 1.00 36.47 510 HIS A N 1
ATOM 4112 C CA . HIS A 1 510 ? -59.952 -8.590 30.864 1.00 36.47 510 HIS A CA 1
ATOM 4113 C C . HIS A 1 510 ? -60.738 -8.366 32.166 1.00 36.47 510 HIS A C 1
ATOM 4115 O O . HIS A 1 510 ? -61.505 -9.247 32.544 1.00 36.47 510 HIS A O 1
ATOM 4121 N N . GLN A 1 511 ? -60.636 -7.169 32.758 1.00 31.56 511 GLN A N 1
ATOM 4122 C CA . GLN A 1 511 ? -61.711 -6.371 33.400 1.00 31.56 511 GLN A CA 1
ATOM 4123 C C . GLN A 1 511 ? -61.045 -5.111 34.002 1.00 31.56 511 GLN A C 1
ATOM 4125 O O . GLN A 1 511 ? -60.075 -5.244 34.733 1.00 31.56 511 GLN A O 1
ATOM 4130 N N . ASN A 1 512 ? -61.311 -3.869 33.581 1.00 35.28 512 ASN A N 1
ATOM 4131 C CA . ASN A 1 512 ? -62.545 -3.067 33.568 1.00 35.28 512 ASN A CA 1
ATOM 4132 C C . ASN A 1 512 ? -62.993 -2.637 34.979 1.00 35.28 512 ASN A C 1
ATOM 4134 O O . ASN A 1 512 ? -63.527 -3.470 35.703 1.00 35.28 512 ASN A O 1
ATOM 4138 N N . GLN A 1 513 ? -62.842 -1.349 35.334 1.00 31.00 513 GLN A N 1
ATOM 4139 C CA . GLN A 1 513 ? -63.769 -0.653 36.240 1.00 31.00 513 GLN A CA 1
ATOM 4140 C C . GLN A 1 513 ? -63.673 0.884 36.177 1.00 31.00 513 GLN A C 1
ATOM 4142 O O . GLN A 1 513 ? -62.630 1.470 35.905 1.00 31.00 513 GLN A O 1
ATOM 4147 N N . ASN A 1 514 ? -64.844 1.478 36.402 1.00 32.22 514 ASN A N 1
ATOM 4148 C CA . ASN A 1 514 ? -65.310 2.832 36.119 1.00 32.22 514 ASN A CA 1
ATOM 4149 C C . ASN A 1 514 ? -65.219 3.778 37.338 1.00 32.22 514 ASN A C 1
ATOM 4151 O O . ASN A 1 514 ? -65.480 3.352 38.456 1.00 32.22 514 ASN A O 1
ATOM 4155 N N . ILE A 1 515 ? -64.974 5.065 37.045 1.00 38.09 515 ILE A N 1
ATOM 4156 C CA . ILE A 1 515 ? -65.690 6.297 37.473 1.00 38.09 515 ILE A CA 1
ATOM 4157 C C . ILE A 1 515 ? -66.066 6.476 38.963 1.00 38.09 515 ILE A C 1
ATOM 4159 O O . ILE A 1 515 ? -66.954 5.788 39.455 1.00 38.09 515 ILE A O 1
ATOM 4163 N N . ASN A 1 516 ? -65.585 7.567 39.594 1.00 30.00 516 ASN A N 1
ATOM 4164 C CA . ASN A 1 516 ? -66.485 8.535 40.253 1.00 30.00 516 ASN A CA 1
ATOM 4165 C C . ASN A 1 516 ? -65.888 9.951 40.416 1.00 30.00 516 ASN A C 1
ATOM 4167 O O . ASN A 1 516 ? -64.674 10.127 40.451 1.00 30.00 516 ASN A O 1
ATOM 4171 N N . VAL A 1 517 ? -66.780 10.945 40.470 1.00 39.22 517 VAL A N 1
ATOM 4172 C CA . VAL A 1 517 ? -66.582 12.385 40.223 1.00 39.22 517 VAL A CA 1
ATOM 4173 C C . VAL A 1 517 ? -66.871 13.231 41.485 1.00 39.22 517 VAL A C 1
ATOM 4175 O O . VAL A 1 517 ? -67.887 12.996 42.131 1.00 39.22 517 VAL A O 1
ATOM 4178 N N . ASN A 1 518 ? -66.045 14.279 41.702 1.00 35.44 518 ASN A N 1
ATOM 4179 C CA . ASN A 1 518 ? -66.285 15.582 42.390 1.00 35.44 518 ASN A CA 1
ATOM 4180 C C . ASN A 1 518 ? -66.446 15.675 43.938 1.00 35.44 518 ASN A C 1
ATOM 4182 O O . ASN A 1 518 ? -66.760 14.679 44.579 1.00 35.44 518 ASN A O 1
ATOM 4186 N N . PRO A 1 519 ? -66.407 16.898 44.539 1.00 60.28 519 PRO A N 1
ATOM 4187 C CA . PRO A 1 519 ? -65.375 17.966 44.456 1.00 60.28 519 PRO A CA 1
ATOM 4188 C C . PRO A 1 519 ? -65.121 18.674 45.828 1.00 60.28 519 PRO A C 1
ATOM 4190 O O . PRO A 1 519 ? -65.986 18.619 46.686 1.00 60.28 519 PRO A O 1
ATOM 4193 N N . GLU A 1 520 ? -64.027 19.431 46.034 1.00 30.95 520 GLU A N 1
ATOM 4194 C CA . GLU A 1 520 ? -64.055 20.691 46.832 1.00 30.95 520 GLU A CA 1
ATOM 4195 C C . GLU A 1 520 ? -62.731 21.488 46.830 1.00 30.95 520 GLU A C 1
ATOM 4197 O O . GLU A 1 520 ? -61.651 20.966 46.571 1.00 30.95 520 GLU A O 1
ATOM 4202 N N . TYR A 1 521 ? -62.881 22.792 47.080 1.00 33.94 521 TYR A N 1
ATOM 4203 C CA . TYR A 1 521 ? -61.997 23.946 46.864 1.00 33.94 521 TYR A CA 1
ATOM 4204 C C . TYR A 1 521 ? -60.796 24.096 47.828 1.00 33.94 521 TYR A C 1
ATOM 4206 O O . TYR A 1 521 ? -60.941 23.859 49.020 1.00 33.94 521 TYR A O 1
ATOM 4214 N N . HIS A 1 522 ? -59.679 24.690 47.362 1.00 34.38 522 HIS A N 1
ATOM 4215 C CA . HIS A 1 522 ? -59.264 26.055 47.768 1.00 34.38 522 HIS A CA 1
ATOM 4216 C C . HIS A 1 522 ? -58.027 26.608 47.019 1.00 34.38 522 HIS A C 1
ATOM 4218 O O . HIS A 1 522 ? -57.044 25.921 46.766 1.00 34.38 522 HIS A O 1
ATOM 4224 N N . HIS A 1 523 ? -58.119 27.903 46.700 1.00 33.59 523 HIS A N 1
ATOM 4225 C CA . HIS A 1 523 ? -57.134 28.795 46.075 1.00 33.59 523 HIS A CA 1
ATOM 4226 C C . HIS A 1 523 ? -55.791 28.938 46.822 1.00 33.59 523 HIS A C 1
ATOM 4228 O O . HIS A 1 523 ? -55.790 29.202 48.020 1.00 33.59 523 HIS A O 1
ATOM 4234 N N . MET A 1 524 ? -54.686 29.039 46.069 1.00 31.94 524 MET A N 1
ATOM 4235 C CA . MET A 1 524 ? -53.703 30.126 46.229 1.00 31.94 524 MET A CA 1
ATOM 4236 C C . MET A 1 524 ? -53.016 30.455 44.894 1.00 31.94 524 MET A C 1
ATOM 4238 O O . MET A 1 524 ? -52.569 29.577 44.163 1.00 31.94 524 MET A O 1
ATOM 4242 N N . HIS A 1 525 ? -52.968 31.752 44.591 1.00 34.88 525 HIS A N 1
ATOM 4243 C CA . HIS A 1 525 ? -52.279 32.361 43.459 1.00 34.88 525 HIS A CA 1
ATOM 4244 C C . HIS A 1 525 ? -50.757 32.246 43.594 1.00 34.88 525 HIS A C 1
ATOM 4246 O O . HIS A 1 525 ? -50.206 32.715 44.587 1.00 34.88 525 HIS A O 1
ATOM 4252 N N . GLN A 1 526 ? -50.068 31.810 42.537 1.00 32.78 526 GLN A N 1
ATOM 4253 C CA . GLN A 1 526 ? -48.734 32.335 42.248 1.00 32.78 526 GLN A CA 1
ATOM 4254 C C . GLN A 1 526 ? -48.448 32.328 40.742 1.00 32.78 526 GLN A C 1
ATOM 4256 O O . GLN A 1 526 ? -48.512 31.302 40.073 1.00 32.78 526 GLN A O 1
ATOM 4261 N N . ASN A 1 527 ? -48.184 33.526 40.222 1.00 35.25 527 ASN A N 1
ATOM 4262 C CA . ASN A 1 527 ? -47.778 33.804 38.850 1.00 35.25 527 ASN A CA 1
ATOM 4263 C C . ASN A 1 527 ? -46.485 33.062 38.497 1.00 35.25 527 ASN A C 1
ATOM 4265 O O . ASN A 1 527 ? -45.477 33.285 39.163 1.00 35.25 527 ASN A O 1
ATOM 4269 N N . GLN A 1 528 ? -46.476 32.318 37.391 1.00 34.31 528 GLN A N 1
ATOM 4270 C CA . GLN A 1 528 ? -45.278 32.122 36.573 1.00 34.31 528 GLN A CA 1
ATOM 4271 C C . GLN A 1 528 ? -45.670 31.781 35.131 1.00 34.31 528 GLN A C 1
ATOM 4273 O O . GLN A 1 528 ? -46.558 30.973 34.874 1.00 34.31 528 GLN A O 1
ATOM 4278 N N . LEU A 1 529 ? -45.037 32.500 34.204 1.00 35.78 529 LEU A N 1
ATOM 4279 C CA . LEU A 1 529 ? -45.276 32.468 32.768 1.00 35.78 529 LEU A CA 1
ATOM 4280 C C . LEU A 1 529 ? -44.964 31.088 32.175 1.00 35.78 529 LEU A C 1
ATOM 4282 O O . LEU A 1 529 ? -43.866 30.568 32.353 1.00 35.78 529 LEU A O 1
ATOM 4286 N N . ALA A 1 530 ? -45.909 30.542 31.412 1.00 33.88 530 ALA A N 1
ATOM 4287 C CA . ALA A 1 530 ? -45.683 29.388 30.552 1.00 33.88 530 ALA A CA 1
ATOM 4288 C C . ALA A 1 530 ? -44.998 29.825 29.240 1.00 33.88 530 ALA A C 1
ATOM 4290 O O . ALA A 1 530 ? -45.465 30.780 28.610 1.00 33.88 530 ALA A O 1
ATOM 4291 N N . PRO A 1 531 ? -43.938 29.142 28.775 1.00 38.31 531 PRO A N 1
ATOM 4292 C CA . PRO A 1 531 ? -43.470 29.284 27.406 1.00 38.31 531 PRO A CA 1
ATOM 4293 C C . PRO A 1 531 ? -44.336 28.443 26.453 1.00 38.31 531 PRO A C 1
ATOM 4295 O O . PRO A 1 531 ? -44.629 27.274 26.697 1.00 38.31 531 PRO A O 1
ATOM 4298 N N . SER A 1 532 ? -44.747 29.083 25.360 1.00 39.53 532 SER A N 1
ATOM 4299 C CA . SER A 1 532 ? -45.466 28.501 24.222 1.00 39.53 532 SER A CA 1
ATOM 4300 C C . SER A 1 532 ? -44.669 27.365 23.552 1.00 39.53 532 SER A C 1
ATOM 4302 O O . SER A 1 532 ? -43.453 27.507 23.393 1.00 39.53 532 SER A O 1
ATOM 4304 N N . PRO A 1 533 ? -45.309 26.270 23.095 1.00 36.59 533 PRO A N 1
ATOM 4305 C CA . PRO A 1 533 ? -44.633 25.247 22.308 1.00 36.59 533 PRO A CA 1
ATOM 4306 C C . PRO A 1 533 ? -44.416 25.740 20.868 1.00 36.59 533 PRO A C 1
ATOM 4308 O O . PRO A 1 533 ? -45.358 25.882 20.088 1.00 36.59 533 PRO A O 1
ATOM 4311 N N . TYR A 1 534 ? -43.156 25.979 20.501 1.00 32.62 534 TYR A N 1
ATOM 4312 C CA . TYR A 1 534 ? -42.758 26.149 19.104 1.00 32.62 534 TYR A CA 1
ATOM 4313 C C . TYR A 1 534 ? -42.852 24.802 18.378 1.00 32.62 534 TYR A C 1
ATOM 4315 O O . TYR A 1 534 ? -42.083 23.878 18.639 1.00 32.62 534 TYR A O 1
ATOM 4323 N N . VAL A 1 535 ? -43.801 24.707 17.449 1.00 35.03 535 VAL A N 1
ATOM 4324 C CA . VAL A 1 535 ? -43.912 23.622 16.470 1.00 35.03 535 VAL A CA 1
ATOM 4325 C C . VAL A 1 535 ? -43.061 24.002 15.257 1.00 35.03 535 VAL A C 1
ATOM 4327 O O . VAL A 1 535 ? -43.344 25.000 14.596 1.00 35.03 535 VAL A O 1
ATOM 4330 N N . TYR A 1 536 ? -42.022 23.223 14.953 1.00 37.22 536 TYR A N 1
ATOM 4331 C CA . TYR A 1 536 ? -41.305 23.340 13.680 1.00 37.22 536 TYR A CA 1
ATOM 4332 C C . TYR A 1 536 ? -42.119 22.670 12.562 1.00 37.22 536 TYR A C 1
ATOM 4334 O O . TYR A 1 536 ? -42.553 21.529 12.739 1.00 37.22 536 TYR A O 1
ATOM 4342 N N . PRO A 1 537 ? -42.319 23.316 11.399 1.00 35.44 537 PRO A N 1
ATOM 4343 C CA . PRO A 1 537 ? -42.910 22.647 10.253 1.00 35.44 537 PRO A CA 1
ATOM 4344 C C . PRO A 1 537 ? -41.881 21.727 9.579 1.00 35.44 537 PRO A C 1
ATOM 4346 O O . PRO A 1 537 ? -40.763 22.133 9.264 1.00 35.44 537 PRO A O 1
ATOM 4349 N N . THR A 1 538 ? -42.281 20.483 9.323 1.00 33.47 538 THR A N 1
ATOM 4350 C CA . THR A 1 538 ? -41.571 19.530 8.457 1.00 33.47 538 THR A CA 1
ATOM 4351 C C . THR A 1 538 ? -41.431 20.086 7.034 1.00 33.47 538 THR A C 1
ATOM 4353 O O . THR A 1 538 ? -42.448 20.465 6.445 1.00 33.47 538 THR A O 1
ATOM 4356 N N . PRO A 1 539 ? -40.230 20.095 6.429 1.00 31.12 539 PRO A N 1
ATOM 4357 C CA . PRO A 1 539 ? -40.077 20.456 5.025 1.00 31.12 539 PRO A CA 1
ATOM 4358 C C . PRO A 1 539 ? -40.648 19.346 4.131 1.00 31.12 539 PRO A C 1
ATOM 4360 O O . PRO A 1 539 ? -40.174 18.211 4.146 1.00 31.12 539 PRO A O 1
ATOM 4363 N N . GLN A 1 540 ? -41.675 19.668 3.340 1.00 29.38 540 GLN A N 1
ATOM 4364 C CA . GLN A 1 540 ? -42.133 18.804 2.252 1.00 29.38 540 GLN A CA 1
ATOM 4365 C C . GLN A 1 540 ? -41.269 19.034 1.011 1.00 29.38 540 GLN A C 1
ATOM 4367 O O . GLN A 1 540 ? -41.284 20.113 0.422 1.00 29.38 540 GLN A O 1
ATOM 4372 N N . ILE A 1 541 ? -40.539 18.000 0.597 1.00 30.42 541 ILE A N 1
ATOM 4373 C CA . ILE A 1 541 ? -39.842 17.966 -0.689 1.00 30.42 541 ILE A CA 1
ATOM 4374 C C . ILE A 1 541 ? -40.835 17.449 -1.734 1.00 30.42 541 ILE A C 1
ATOM 4376 O O . ILE A 1 541 ? -41.217 16.279 -1.726 1.00 30.42 541 ILE A O 1
ATOM 4380 N N . ARG A 1 542 ? -41.276 18.341 -2.624 1.00 27.92 542 ARG A N 1
ATOM 4381 C CA . ARG A 1 542 ? -42.104 18.016 -3.790 1.00 27.92 542 ARG A CA 1
ATOM 4382 C C . ARG A 1 542 ? -41.185 17.652 -4.955 1.00 27.92 542 ARG A C 1
ATOM 4384 O O . ARG A 1 542 ? -40.464 18.506 -5.457 1.00 27.92 542 ARG A O 1
ATOM 4391 N N . ILE A 1 543 ? -41.209 16.388 -5.369 1.00 31.84 543 ILE A N 1
ATOM 4392 C CA . ILE A 1 543 ? -40.491 15.908 -6.554 1.00 31.84 543 ILE A CA 1
ATOM 4393 C C . ILE A 1 543 ? -41.436 16.040 -7.751 1.00 31.84 543 ILE A C 1
ATOM 4395 O O . ILE A 1 543 ? -42.314 15.201 -7.948 1.00 31.84 543 ILE A O 1
ATOM 4399 N N . ASP A 1 544 ? -41.273 17.100 -8.542 1.00 27.19 544 ASP A N 1
ATOM 4400 C CA . ASP A 1 544 ? -41.950 17.229 -9.834 1.00 27.19 544 ASP A CA 1
ATOM 4401 C C . ASP A 1 544 ? -41.173 16.432 -10.894 1.00 27.19 544 ASP A C 1
ATOM 4403 O O . ASP A 1 544 ? -40.076 16.797 -11.313 1.00 27.19 544 ASP A O 1
ATOM 4407 N N . THR A 1 545 ? -41.755 15.323 -11.346 1.00 34.16 545 THR A N 1
ATOM 4408 C CA . THR A 1 545 ? -41.265 14.537 -12.483 1.00 34.16 545 THR A CA 1
ATOM 4409 C C . THR A 1 545 ? -41.902 15.062 -13.768 1.00 34.16 545 THR A C 1
ATOM 4411 O O . THR A 1 545 ? -43.008 14.675 -14.137 1.00 34.16 545 THR A O 1
ATOM 4414 N N . ARG A 1 546 ? -41.204 15.951 -14.484 1.00 27.45 546 ARG A N 1
ATOM 4415 C CA . ARG A 1 546 ? -41.498 16.217 -15.901 1.00 27.45 546 ARG A CA 1
ATOM 4416 C C . ARG A 1 546 ? -40.483 15.493 -16.779 1.00 27.45 546 ARG A C 1
ATOM 4418 O O . ARG A 1 546 ? -39.314 15.859 -16.821 1.00 27.45 546 ARG A O 1
ATOM 4425 N N . GLN A 1 547 ? -40.959 14.463 -17.476 1.00 33.88 547 GLN A N 1
ATOM 4426 C CA . GLN A 1 547 ? -40.271 13.842 -18.604 1.00 33.88 547 GLN A CA 1
ATOM 4427 C C . GLN A 1 547 ? -40.257 14.814 -19.789 1.00 33.88 547 GLN A C 1
ATOM 4429 O O . GLN A 1 547 ? -41.314 15.262 -20.231 1.00 33.88 547 GLN A O 1
ATOM 4434 N N . SER A 1 548 ? -39.070 15.089 -20.326 1.00 31.06 548 SER A N 1
ATOM 4435 C CA . SER A 1 548 ? -38.913 15.736 -21.629 1.00 31.06 548 SER A CA 1
ATOM 4436 C C . SER A 1 548 ? -38.633 14.668 -22.681 1.00 31.06 548 SER A C 1
ATOM 4438 O O . SER A 1 548 ? -37.578 14.040 -22.689 1.00 31.06 548 SER A O 1
ATOM 4440 N N . THR A 1 549 ? -39.606 14.458 -23.562 1.00 33.47 549 THR A N 1
ATOM 4441 C CA . THR A 1 549 ? -39.468 13.750 -24.839 1.00 33.47 549 THR A CA 1
ATOM 4442 C C . THR A 1 549 ? -38.440 14.449 -25.728 1.00 33.47 549 THR A C 1
ATOM 4444 O O . THR A 1 549 ? -38.583 15.638 -26.010 1.00 33.47 549 THR A O 1
ATOM 4447 N N . VAL A 1 550 ? -37.435 13.706 -26.197 1.00 33.66 550 VAL A N 1
ATOM 4448 C CA . VAL A 1 550 ? -36.450 14.157 -27.190 1.00 33.66 550 VAL A CA 1
ATOM 4449 C C . VAL A 1 550 ? -36.787 13.528 -28.542 1.00 33.66 550 VAL A C 1
ATOM 4451 O O . VAL A 1 550 ? -36.880 12.307 -28.644 1.00 33.66 550 VAL A O 1
ATOM 4454 N N . SER A 1 551 ? -36.919 14.367 -29.571 1.00 29.95 551 SER A N 1
ATOM 4455 C CA . SER A 1 551 ? -36.793 13.978 -30.982 1.00 29.95 551 SER A CA 1
ATOM 4456 C C . SER A 1 551 ? -35.532 14.625 -31.574 1.00 29.95 551 SER A C 1
ATOM 4458 O O . SER A 1 551 ? -35.154 15.707 -31.119 1.00 29.95 551 SER A O 1
ATOM 4460 N N . PRO A 1 552 ? -34.866 14.003 -32.566 1.00 49.78 552 PRO A N 1
ATOM 4461 C CA . PRO A 1 552 ? -33.486 14.326 -32.913 1.00 49.78 552 PRO A CA 1
ATOM 4462 C C . PRO A 1 552 ? -33.390 15.144 -34.202 1.00 49.78 552 PRO A C 1
ATOM 4464 O O . PRO A 1 552 ? -33.966 14.740 -35.208 1.00 49.78 552 PRO A O 1
ATOM 4467 N N . THR A 1 553 ? -32.594 16.219 -34.237 1.00 33.50 553 THR A N 1
ATOM 4468 C CA . THR A 1 553 ? -31.827 16.592 -35.444 1.00 33.50 553 THR A CA 1
ATOM 4469 C C . THR A 1 553 ? -30.723 17.614 -35.140 1.00 33.50 553 THR A C 1
ATOM 4471 O O . THR A 1 553 ? -30.949 18.574 -34.414 1.00 33.50 553 THR A O 1
ATOM 4474 N N . ALA A 1 554 ? -29.602 17.426 -35.841 1.00 34.44 554 ALA A N 1
ATOM 4475 C CA . ALA A 1 554 ? -28.608 18.412 -36.277 1.00 34.44 554 ALA A CA 1
ATOM 4476 C C . ALA A 1 554 ? -27.344 18.647 -35.420 1.00 34.44 554 ALA A C 1
ATOM 4478 O O . ALA A 1 554 ? -27.354 19.100 -34.282 1.00 34.44 554 ALA A O 1
ATOM 4479 N N . THR A 1 555 ? -26.245 18.338 -36.102 1.00 43.50 555 THR A N 1
ATOM 4480 C CA . THR A 1 555 ? -24.806 18.454 -35.863 1.00 43.50 555 THR A CA 1
ATOM 4481 C C . THR A 1 555 ? -24.308 19.908 -35.851 1.00 43.50 555 THR A C 1
ATOM 4483 O O . THR A 1 555 ? -24.635 20.632 -36.788 1.00 43.50 555 THR A O 1
ATOM 4486 N N . ALA A 1 556 ? -23.471 20.293 -34.868 1.00 33.94 556 ALA A N 1
ATOM 4487 C CA . ALA A 1 556 ? -22.255 21.148 -34.946 1.00 33.94 556 ALA A CA 1
ATOM 4488 C C . ALA A 1 556 ? -21.747 21.528 -33.512 1.00 33.94 556 ALA A C 1
ATOM 4490 O O . ALA A 1 556 ? -22.410 21.177 -32.541 1.00 33.94 556 ALA A O 1
ATOM 4491 N N . PRO A 1 557 ? -20.585 22.206 -33.360 1.00 36.41 557 PRO A N 1
ATOM 4492 C CA . PRO A 1 557 ? -19.310 21.759 -32.762 1.00 36.41 557 PRO A CA 1
ATOM 4493 C C . PRO A 1 557 ? -19.163 22.016 -31.233 1.00 36.41 557 PRO A C 1
ATOM 4495 O O . PRO A 1 557 ? -19.998 22.706 -30.650 1.00 36.41 557 PRO A O 1
ATOM 4498 N N . PRO A 1 558 ? -18.113 21.497 -30.548 1.00 37.81 558 PRO A N 1
ATOM 4499 C CA . PRO A 1 558 ? -18.042 21.536 -29.087 1.00 37.81 558 PRO A CA 1
ATOM 4500 C C . PRO A 1 558 ? -17.642 22.927 -28.578 1.00 37.81 558 PRO A C 1
ATOM 4502 O O . PRO A 1 558 ? -16.500 23.360 -28.711 1.00 37.81 558 PRO A O 1
ATOM 4505 N N . THR A 1 559 ? -18.592 23.623 -27.960 1.00 32.62 559 THR A N 1
ATOM 4506 C CA . THR A 1 559 ? -18.346 24.801 -27.122 1.00 32.62 559 THR A CA 1
ATOM 4507 C C . THR A 1 559 ? -18.356 24.406 -25.649 1.00 32.62 559 THR A C 1
ATOM 4509 O O . THR A 1 559 ? -19.233 23.667 -25.206 1.00 32.62 559 THR A O 1
ATOM 4512 N N . HIS A 1 560 ? -17.377 24.930 -24.912 1.00 35.41 560 HIS A N 1
ATOM 4513 C CA . HIS A 1 560 ? -17.181 24.839 -23.467 1.00 35.41 560 HIS A CA 1
ATOM 4514 C C . HIS A 1 560 ? -18.478 24.784 -22.637 1.00 35.41 560 HIS A C 1
ATOM 4516 O O . HIS A 1 560 ? -19.313 25.687 -22.698 1.00 35.41 560 HIS A O 1
ATOM 4522 N N . PHE A 1 561 ? -18.595 23.755 -21.793 1.00 30.02 561 PHE A N 1
ATOM 4523 C CA . PHE A 1 561 ? -19.600 23.675 -20.736 1.00 30.02 561 PHE A CA 1
ATOM 4524 C C . PHE A 1 561 ? -19.196 24.581 -19.565 1.00 30.02 561 PHE A C 1
ATOM 4526 O O . PHE A 1 561 ? -18.339 24.235 -18.756 1.00 30.02 561 PHE A O 1
ATOM 4533 N N . ALA A 1 562 ? -19.844 25.739 -19.470 1.00 32.41 562 ALA A N 1
ATOM 4534 C CA . ALA A 1 562 ? -20.030 26.457 -18.217 1.00 32.41 562 ALA A CA 1
ATOM 4535 C C . ALA A 1 562 ? -21.437 26.123 -17.698 1.00 32.41 562 ALA A C 1
ATOM 4537 O O . ALA A 1 562 ? -22.432 26.471 -18.333 1.00 32.41 562 ALA A O 1
ATOM 4538 N N . SER A 1 563 ? -21.528 25.430 -16.562 1.00 31.88 563 SER A N 1
ATOM 4539 C CA . SER A 1 563 ? -22.800 25.224 -15.860 1.00 31.88 563 SER A CA 1
ATOM 4540 C C . SER A 1 563 ? -23.141 26.455 -15.010 1.00 31.88 563 SER A C 1
ATOM 4542 O O . SER A 1 563 ? -22.277 26.934 -14.272 1.00 31.88 563 SER A O 1
ATOM 4544 N N . PRO A 1 564 ? -24.383 26.969 -15.069 1.00 37.72 564 PRO A N 1
ATOM 4545 C CA . PRO A 1 564 ? -24.855 28.042 -14.205 1.00 37.72 564 PRO A CA 1
ATOM 4546 C C . PRO A 1 564 ? -25.495 27.491 -12.916 1.00 37.72 564 PRO A C 1
ATOM 4548 O O . PRO A 1 564 ? -25.952 26.351 -12.885 1.00 37.72 564 PRO A O 1
ATOM 4551 N N . LEU A 1 565 ? -25.631 28.382 -11.922 1.00 29.61 565 LEU A N 1
ATOM 4552 C CA . LEU A 1 565 ? -26.460 28.313 -10.698 1.00 29.61 565 LEU A CA 1
ATOM 4553 C C . LEU A 1 565 ? -25.728 28.020 -9.371 1.00 29.61 565 LEU A C 1
ATOM 4555 O O . LEU A 1 565 ? -25.926 26.989 -8.737 1.00 29.61 565 LEU A O 1
ATOM 4559 N N . LEU A 1 566 ? -25.011 29.033 -8.873 1.00 34.47 566 LEU A N 1
ATOM 4560 C CA . LEU A 1 566 ? -24.939 29.358 -7.440 1.00 34.47 566 LEU A CA 1
ATOM 4561 C C . LEU A 1 566 ? -25.260 30.858 -7.261 1.00 34.47 566 LEU A C 1
ATOM 4563 O O . LEU A 1 566 ? -24.846 31.660 -8.102 1.00 34.47 566 LEU A O 1
ATOM 4567 N N . PRO A 1 567 ? -26.002 31.265 -6.214 1.00 34.25 567 PRO A N 1
ATOM 4568 C CA . PRO A 1 567 ? -26.284 32.671 -5.953 1.00 34.25 567 PRO A CA 1
ATOM 4569 C C . PRO A 1 567 ? -25.028 33.382 -5.432 1.00 34.25 567 PRO A C 1
ATOM 4571 O O . PRO A 1 567 ? -24.396 32.954 -4.468 1.00 34.25 567 PRO A O 1
ATOM 4574 N N . SER A 1 568 ? -24.682 34.493 -6.077 1.00 36.44 568 SER A N 1
ATOM 4575 C CA . SER A 1 568 ? -23.595 35.394 -5.701 1.00 36.44 568 SER A CA 1
ATOM 4576 C C . SER A 1 568 ? -23.850 36.057 -4.341 1.00 36.44 568 SER A C 1
ATOM 4578 O O . SER A 1 568 ? -24.854 36.752 -4.177 1.00 36.44 568 SER A O 1
ATOM 4580 N N . MET A 1 569 ? -22.912 35.906 -3.400 1.00 32.28 569 MET A N 1
ATOM 4581 C CA . MET A 1 569 ? -22.786 36.751 -2.204 1.00 32.28 569 MET A CA 1
ATOM 4582 C C . MET A 1 569 ? -21.585 37.708 -2.339 1.00 32.28 569 MET A C 1
ATOM 4584 O O . MET A 1 569 ? -20.640 37.399 -3.066 1.00 32.28 569 MET A O 1
ATOM 4588 N N . PRO A 1 570 ? -21.630 38.890 -1.694 1.00 32.12 570 PRO A N 1
ATOM 4589 C CA . PRO A 1 570 ? -20.816 40.040 -2.072 1.00 32.12 570 PRO A CA 1
ATOM 4590 C C . PRO A 1 570 ? -19.371 39.951 -1.572 1.00 32.12 570 PRO A C 1
ATOM 4592 O O . PRO A 1 570 ? -19.102 39.777 -0.386 1.00 32.12 570 PRO A O 1
ATOM 4595 N N . SER A 1 571 ? -18.435 40.167 -2.491 1.00 35.09 571 SER A N 1
ATOM 4596 C CA . SER A 1 571 ? -17.024 40.417 -2.216 1.00 35.09 571 SER A CA 1
ATOM 4597 C C . SER A 1 571 ? -16.816 41.829 -1.658 1.00 35.09 571 SER A C 1
ATOM 4599 O O . SER A 1 571 ? -17.196 42.814 -2.291 1.00 35.09 571 SER A O 1
ATOM 4601 N N . SER A 1 572 ? -16.168 41.929 -0.499 1.00 30.36 572 SER A N 1
ATOM 4602 C CA . SER A 1 572 ? -15.513 43.147 0.002 1.00 30.36 572 SER A CA 1
ATOM 4603 C C . SER A 1 572 ? -14.022 42.864 0.256 1.00 30.36 572 SER A C 1
ATOM 4605 O O . SER A 1 572 ? -13.644 41.701 0.393 1.00 30.36 572 SER A O 1
ATOM 4607 N N . PRO A 1 573 ? -13.161 43.896 0.218 1.00 34.06 573 PRO A N 1
ATOM 4608 C CA . PRO A 1 573 ? -11.858 43.816 -0.436 1.00 34.06 573 PRO A CA 1
ATOM 4609 C C . PRO A 1 573 ? -10.729 43.419 0.520 1.00 34.06 573 PRO A C 1
ATOM 4611 O O . PRO A 1 573 ? -10.660 43.905 1.648 1.00 34.06 573 PRO A O 1
ATOM 4614 N N . MET A 1 574 ? -9.796 42.595 0.038 1.00 28.69 574 MET A N 1
ATOM 4615 C CA . MET A 1 574 ? -8.491 42.407 0.671 1.00 28.69 574 MET A CA 1
ATOM 4616 C C . MET A 1 574 ? -7.416 43.226 -0.051 1.00 28.69 574 MET A C 1
ATOM 4618 O O . MET A 1 574 ? -7.386 43.321 -1.277 1.00 28.69 574 MET A O 1
ATOM 4622 N N . PHE A 1 575 ? -6.565 43.839 0.768 1.00 31.16 575 PHE A N 1
ATOM 4623 C CA . PHE A 1 575 ? -5.410 44.666 0.434 1.00 31.16 575 PHE A CA 1
ATOM 4624 C C . PHE A 1 575 ? -4.393 43.944 -0.471 1.00 31.16 575 PHE A C 1
ATOM 4626 O O . PHE A 1 575 ? -4.206 42.735 -0.325 1.00 31.16 575 PHE A O 1
ATOM 4633 N N . PRO A 1 576 ? -3.667 44.663 -1.347 1.00 31.59 576 PRO A N 1
ATOM 4634 C CA . PRO A 1 576 ? -2.596 44.064 -2.128 1.00 31.59 576 PRO A CA 1
ATOM 4635 C C . PRO A 1 576 ? -1.331 43.891 -1.274 1.00 31.59 576 PRO A C 1
ATOM 4637 O O . PRO A 1 576 ? -0.773 44.864 -0.767 1.00 31.59 576 PRO A O 1
ATOM 4640 N N . LEU A 1 577 ? -0.846 42.651 -1.161 1.00 30.39 577 LEU A N 1
ATOM 4641 C CA . LEU A 1 577 ? 0.540 42.370 -0.790 1.00 30.39 577 LEU A CA 1
ATOM 4642 C C . LEU A 1 577 ? 1.410 42.469 -2.050 1.00 30.39 577 LEU A C 1
ATOM 4644 O O . LEU A 1 577 ? 1.340 41.631 -2.946 1.00 30.39 577 LEU A O 1
ATOM 4648 N N . THR A 1 578 ? 2.250 43.496 -2.107 1.00 31.64 578 THR A N 1
ATOM 4649 C CA . THR A 1 578 ? 3.382 43.604 -3.033 1.00 31.64 578 THR A CA 1
ATOM 4650 C C . THR A 1 578 ? 4.404 42.501 -2.748 1.00 31.64 578 THR A C 1
ATOM 4652 O O . THR A 1 578 ? 5.055 42.519 -1.705 1.00 31.64 578 THR A O 1
ATOM 4655 N N . GLN A 1 579 ? 4.578 41.562 -3.682 1.00 31.81 579 GLN A N 1
ATOM 4656 C CA . GLN A 1 579 ? 5.743 40.677 -3.719 1.00 31.81 579 GLN A CA 1
ATOM 4657 C C . GLN A 1 579 ? 6.921 41.406 -4.373 1.00 31.81 579 GLN A C 1
ATOM 4659 O O . GLN A 1 579 ? 6.849 41.838 -5.523 1.00 31.81 579 GLN A O 1
ATOM 4664 N N . ALA A 1 580 ? 8.011 41.537 -3.621 1.00 30.83 580 ALA A N 1
ATOM 4665 C CA . ALA A 1 580 ? 9.295 42.003 -4.116 1.00 30.83 580 ALA A CA 1
ATOM 4666 C C . ALA A 1 580 ? 9.982 40.883 -4.916 1.00 30.83 580 ALA A C 1
ATOM 4668 O O . ALA A 1 580 ? 10.275 39.816 -4.380 1.00 30.83 580 ALA A O 1
ATOM 4669 N N . GLN A 1 581 ? 10.253 41.141 -6.195 1.00 33.06 581 GLN A N 1
ATOM 4670 C CA . GLN A 1 581 ? 11.166 40.345 -7.011 1.00 33.06 581 GLN A CA 1
ATOM 4671 C C . GLN A 1 581 ? 12.616 40.713 -6.659 1.00 33.06 581 GLN A C 1
ATOM 4673 O O . GLN A 1 581 ? 13.020 41.874 -6.754 1.00 33.06 581 GLN A O 1
ATOM 4678 N N . HIS A 1 582 ? 13.421 39.719 -6.293 1.00 32.88 582 HIS A N 1
ATOM 4679 C CA . HIS A 1 582 ? 14.879 39.818 -6.296 1.00 32.88 582 HIS A CA 1
ATOM 4680 C C . HIS A 1 582 ? 15.441 38.767 -7.251 1.00 32.88 582 HIS A C 1
ATOM 4682 O O . HIS A 1 582 ? 15.463 37.579 -6.948 1.00 32.88 582 HIS A O 1
ATOM 4688 N N . ALA A 1 583 ? 15.891 39.239 -8.412 1.00 32.66 583 ALA A N 1
ATOM 4689 C CA . ALA A 1 583 ? 16.811 38.536 -9.294 1.00 32.66 583 ALA A CA 1
ATOM 4690 C C . ALA A 1 583 ? 18.181 39.238 -9.200 1.00 32.66 583 ALA A C 1
ATOM 4692 O O . ALA A 1 583 ? 18.215 40.473 -9.190 1.00 32.66 583 ALA A O 1
ATOM 4693 N N . PRO A 1 584 ? 19.307 38.508 -9.123 1.00 41.25 584 PRO A N 1
ATOM 4694 C CA . PRO A 1 584 ? 20.624 39.128 -9.105 1.00 41.25 584 PRO A CA 1
ATOM 4695 C C . PRO A 1 584 ? 21.047 39.560 -10.517 1.00 41.25 584 PRO A C 1
ATOM 4697 O O . PRO A 1 584 ? 21.055 38.771 -11.461 1.00 41.25 584 PRO A O 1
ATOM 4700 N N . GLN A 1 585 ? 21.401 40.841 -10.640 1.00 32.47 585 GLN A N 1
ATOM 4701 C CA . GLN A 1 585 ? 21.977 41.456 -11.834 1.00 32.47 585 GLN A CA 1
ATOM 4702 C C . GLN A 1 585 ? 23.450 41.055 -12.001 1.00 32.47 585 GLN A C 1
ATOM 4704 O O . GLN A 1 585 ? 24.245 41.184 -11.071 1.00 32.47 585 GLN A O 1
ATOM 4709 N N . VAL A 1 586 ? 23.818 40.643 -13.215 1.00 41.28 586 VAL A N 1
ATOM 4710 C CA . VAL A 1 586 ? 25.207 40.582 -13.700 1.00 41.28 586 VAL A CA 1
ATOM 4711 C C . VAL A 1 586 ? 25.498 41.887 -14.466 1.00 41.28 586 VAL A C 1
ATOM 4713 O O . VAL A 1 586 ? 24.622 42.334 -15.213 1.00 41.28 586 VAL A O 1
ATOM 4716 N N . PRO A 1 587 ? 26.670 42.534 -14.304 1.00 43.12 587 PRO A N 1
ATOM 4717 C CA . PRO A 1 587 ? 26.933 43.843 -14.898 1.00 43.12 587 PRO A CA 1
ATOM 4718 C C . PRO A 1 587 ? 27.232 43.743 -16.396 1.00 43.12 587 PRO A C 1
ATOM 4720 O O . PRO A 1 587 ? 27.982 42.875 -16.842 1.00 43.12 587 PRO A O 1
ATOM 4723 N N . GLY A 1 588 ? 26.654 44.672 -17.157 1.00 33.22 588 GLY A N 1
ATOM 4724 C CA . GLY A 1 588 ? 26.795 44.770 -18.603 1.00 33.22 588 GLY A CA 1
ATOM 4725 C C . GLY A 1 588 ? 28.162 45.253 -19.095 1.00 33.22 588 GLY A C 1
ATOM 4726 O O . GLY A 1 588 ? 28.899 45.958 -18.408 1.00 33.22 588 GLY A O 1
ATOM 4727 N N . ILE A 1 589 ? 28.436 44.911 -20.354 1.00 38.12 589 ILE A N 1
ATOM 4728 C CA . ILE A 1 589 ? 29.448 45.522 -21.222 1.00 38.12 589 ILE A CA 1
ATOM 4729 C C . ILE A 1 589 ? 28.685 46.145 -22.407 1.00 38.12 589 ILE A C 1
ATOM 4731 O O . ILE A 1 589 ? 27.754 45.513 -22.915 1.00 38.12 589 ILE A O 1
ATOM 4735 N N . PRO A 1 590 ? 29.000 47.387 -22.823 1.00 47.78 590 PRO A N 1
ATOM 4736 C CA . PRO A 1 590 ? 28.178 48.141 -23.762 1.00 47.78 590 PRO A CA 1
ATOM 4737 C C . PRO A 1 590 ? 28.399 47.708 -25.214 1.00 47.78 590 PRO A C 1
ATOM 4739 O O . PRO A 1 590 ? 29.484 47.287 -25.612 1.00 47.78 590 PRO A O 1
ATOM 4742 N N . GLY A 1 591 ? 27.326 47.830 -25.993 1.00 34.41 591 GLY A N 1
ATOM 4743 C CA . GLY A 1 591 ? 27.246 47.376 -27.371 1.00 34.41 591 GLY A CA 1
ATOM 4744 C C . GLY A 1 591 ? 28.011 48.211 -28.397 1.00 34.41 591 GLY A C 1
ATOM 4745 O O . GLY A 1 591 ? 28.375 49.365 -28.185 1.00 34.41 591 GLY A O 1
ATOM 4746 N N . GLY A 1 592 ? 28.153 47.598 -29.567 1.00 31.45 592 GLY A N 1
ATOM 4747 C CA . GLY A 1 592 ? 28.483 48.235 -30.831 1.00 31.45 592 GLY A CA 1
ATOM 4748 C C . GLY A 1 592 ? 27.783 47.454 -31.937 1.00 31.45 592 GLY A C 1
ATOM 4749 O O . GLY A 1 592 ? 28.101 46.291 -32.167 1.00 31.45 592 GLY A O 1
ATOM 4750 N N . GLY A 1 593 ? 26.777 48.066 -32.560 1.00 34.72 593 GLY A N 1
ATOM 4751 C CA . GLY A 1 593 ? 26.105 47.523 -33.736 1.00 34.72 593 GLY A CA 1
ATOM 4752 C C . GLY A 1 593 ? 26.939 47.707 -35.005 1.00 34.72 593 GLY A C 1
ATOM 4753 O O . GLY A 1 593 ? 27.759 48.618 -35.089 1.00 34.72 593 GLY A O 1
ATOM 4754 N N . GLY A 1 594 ? 26.681 46.869 -36.009 1.00 32.28 594 GLY A N 1
ATOM 4755 C CA . GLY A 1 594 ? 27.209 47.053 -37.359 1.00 32.28 594 GLY A CA 1
ATOM 4756 C C . GLY A 1 594 ? 27.067 45.813 -38.238 1.00 32.28 594 GLY A C 1
ATOM 4757 O O . GLY A 1 594 ? 27.926 44.941 -38.221 1.00 32.28 594 GLY A O 1
ATOM 4758 N N . ASN A 1 595 ? 25.994 45.761 -39.030 1.00 39.09 595 ASN A N 1
ATOM 4759 C CA . ASN A 1 595 ? 25.875 44.905 -40.215 1.00 39.09 595 ASN A CA 1
ATOM 4760 C C . ASN A 1 595 ? 26.977 45.244 -41.229 1.00 39.09 595 ASN A C 1
ATOM 4762 O O . ASN A 1 595 ? 27.078 46.422 -41.539 1.00 39.09 595 ASN A O 1
ATOM 4766 N N . VAL A 1 596 ? 27.665 44.256 -41.823 1.00 34.06 596 VAL A N 1
ATOM 4767 C CA . VAL A 1 596 ? 28.080 44.206 -43.250 1.00 34.06 596 VAL A CA 1
ATOM 4768 C C . VAL A 1 596 ? 28.448 42.747 -43.606 1.00 34.06 596 VAL A C 1
ATOM 4770 O O . VAL A 1 596 ? 29.102 42.055 -42.831 1.00 34.06 596 VAL A O 1
ATOM 4773 N N . ALA A 1 597 ? 27.987 42.286 -44.773 1.00 36.66 597 ALA A N 1
ATOM 4774 C CA . ALA A 1 597 ? 28.241 40.972 -45.376 1.00 36.66 597 ALA A CA 1
ATOM 4775 C C . ALA A 1 597 ? 29.500 40.996 -46.309 1.00 36.66 597 ALA A C 1
ATOM 4777 O O . ALA A 1 597 ? 30.299 41.918 -46.196 1.00 36.66 597 ALA A O 1
ATOM 4778 N N . PRO A 1 598 ? 29.791 40.002 -47.174 1.00 56.06 598 PRO A N 1
ATOM 4779 C CA . PRO A 1 598 ? 31.062 39.278 -47.160 1.00 56.06 598 PRO A CA 1
ATOM 4780 C C . PRO A 1 598 ? 32.030 39.608 -48.318 1.00 56.06 598 PRO A C 1
ATOM 4782 O O . PRO A 1 598 ? 31.625 39.933 -49.430 1.00 56.06 598 PRO A O 1
ATOM 4785 N N . SER A 1 599 ? 33.326 39.406 -48.079 1.00 34.50 599 SER A N 1
ATOM 4786 C CA . SER A 1 599 ? 34.408 39.273 -49.078 1.00 34.50 599 SER A CA 1
ATOM 4787 C C . SER A 1 599 ? 35.634 38.733 -48.326 1.00 34.50 599 SER A C 1
ATOM 4789 O O . SER A 1 599 ? 35.889 39.205 -47.226 1.00 34.50 599 SER A O 1
ATOM 4791 N N . GLY A 1 600 ? 36.424 37.746 -48.742 1.00 32.44 600 GLY A N 1
ATOM 4792 C CA . GLY A 1 600 ? 36.825 37.316 -50.076 1.00 32.44 600 GLY A CA 1
ATOM 4793 C C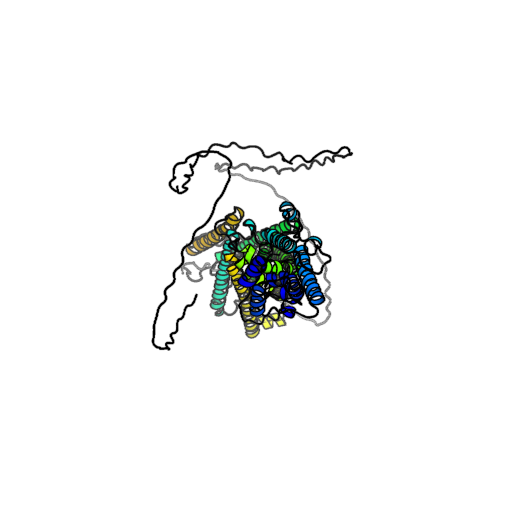 . GLY A 1 600 ? 38.364 37.355 -50.124 1.00 32.44 600 GLY A C 1
ATOM 4794 O O . GLY A 1 600 ? 38.926 38.434 -49.989 1.00 32.44 600 GLY A O 1
ATOM 4795 N N . GLY A 1 601 ? 39.020 36.200 -50.325 1.00 31.59 601 GLY A N 1
ATOM 4796 C CA . GLY A 1 601 ? 40.479 36.050 -50.535 1.00 31.59 601 GLY A CA 1
ATOM 4797 C C . GLY A 1 601 ? 41.331 36.218 -49.265 1.00 31.59 601 GLY A C 1
ATOM 4798 O O . GLY A 1 601 ? 40.993 36.990 -48.386 1.00 31.59 601 GLY A O 1
ATOM 4799 N N . GLY A 1 602 ? 42.451 35.539 -49.041 1.00 32.09 602 GLY A N 1
ATOM 4800 C CA . GLY A 1 602 ? 43.315 34.709 -49.869 1.00 32.09 602 GLY A CA 1
ATOM 4801 C C . GLY A 1 602 ? 44.739 34.840 -49.304 1.00 32.09 602 GLY A C 1
ATOM 4802 O O . GLY A 1 602 ? 45.114 35.919 -48.859 1.00 32.09 602 GLY A O 1
ATOM 4803 N N . GLY A 1 603 ? 4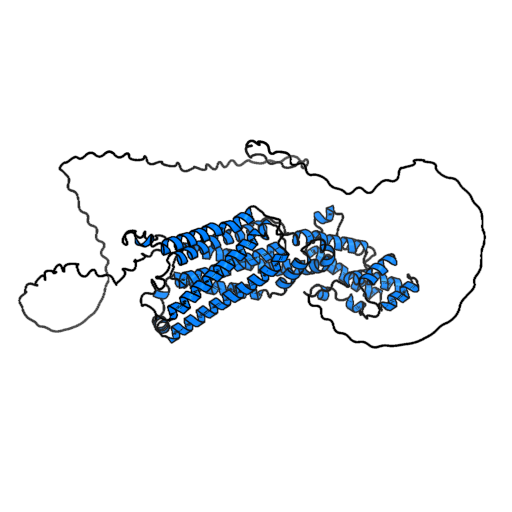5.531 33.765 -49.342 1.00 31.70 603 GLY A N 1
ATOM 4804 C CA . GLY A 1 603 ? 46.998 33.854 -49.282 1.00 31.70 603 GLY A CA 1
ATOM 4805 C C . GLY A 1 603 ? 47.695 33.423 -47.984 1.00 31.70 603 GLY A C 1
ATOM 4806 O O . GLY A 1 603 ? 47.922 34.236 -47.103 1.00 31.70 603 GLY A O 1
ATOM 4807 N N . GLY A 1 604 ? 48.183 32.178 -47.985 1.00 34.62 604 GLY A N 1
ATOM 4808 C CA . GLY A 1 604 ? 49.633 31.916 -47.983 1.00 34.62 604 GLY A CA 1
ATOM 4809 C C . GLY A 1 604 ? 50.436 31.976 -46.667 1.00 34.62 604 GLY A C 1
ATOM 4810 O O . GLY A 1 604 ? 49.969 32.508 -45.672 1.00 34.62 604 GLY A O 1
ATOM 4811 N N . PRO A 1 605 ? 51.652 31.384 -46.649 1.00 57.28 605 PRO A N 1
ATOM 4812 C CA . PRO A 1 605 ? 52.112 30.548 -45.536 1.00 57.28 605 PRO A CA 1
ATOM 4813 C C . PRO A 1 605 ? 53.437 30.995 -44.878 1.00 57.28 605 PRO A C 1
ATOM 4815 O O . PRO A 1 605 ? 54.187 31.802 -45.417 1.00 57.28 605 PRO A O 1
ATOM 4818 N N . GLY A 1 606 ? 53.769 30.369 -43.746 1.00 33.62 606 GLY A N 1
ATOM 4819 C CA . GLY A 1 606 ? 55.089 30.389 -43.090 1.00 33.62 606 GLY A CA 1
ATOM 4820 C C . GLY A 1 606 ? 54.912 29.986 -41.623 1.00 33.62 606 GLY A C 1
ATOM 4821 O O . GLY A 1 606 ? 54.059 30.539 -40.950 1.00 33.62 606 GLY A O 1
ATOM 4822 N N . GLY A 1 607 ? 55.558 28.969 -41.057 1.00 33.41 607 GLY A N 1
ATOM 4823 C CA . GLY A 1 607 ? 56.923 28.492 -41.246 1.00 33.41 607 GLY A CA 1
ATOM 4824 C C . GLY A 1 607 ? 57.672 28.774 -39.938 1.00 33.41 607 GLY A C 1
ATOM 4825 O O . GLY A 1 607 ? 57.862 29.935 -39.600 1.00 33.41 607 GLY A O 1
ATOM 4826 N N . GLY A 1 608 ? 58.065 27.743 -39.181 1.00 33.12 608 GLY A N 1
ATOM 4827 C CA . GLY A 1 608 ? 58.814 27.947 -37.934 1.00 33.12 608 GLY A CA 1
ATOM 4828 C C . GLY A 1 608 ? 58.993 26.693 -37.082 1.00 33.12 608 GLY A C 1
ATOM 4829 O O . GLY A 1 608 ? 58.115 26.326 -36.315 1.00 33.12 608 GLY A O 1
ATOM 4830 N N . VAL A 1 609 ? 60.149 26.055 -37.245 1.00 36.97 609 VAL A N 1
ATOM 4831 C CA . VAL A 1 609 ? 60.655 24.837 -36.590 1.00 36.97 609 VAL A CA 1
ATOM 4832 C C . VAL A 1 609 ? 61.508 25.202 -35.361 1.00 36.97 609 VAL A C 1
ATOM 4834 O O . VAL A 1 609 ? 62.131 26.259 -35.387 1.00 36.97 609 VAL A O 1
ATOM 4837 N N . GLN A 1 610 ? 61.604 24.284 -34.380 1.00 34.19 610 GLN A N 1
ATOM 4838 C CA . GLN A 1 610 ? 62.770 23.887 -33.531 1.00 34.19 610 GLN A CA 1
ATOM 4839 C C . GLN A 1 610 ? 62.315 23.643 -32.071 1.00 34.19 610 GLN A C 1
ATOM 4841 O O . GLN A 1 610 ? 61.870 24.570 -31.410 1.00 34.19 610 GLN A O 1
ATOM 4846 N N . ASN A 1 611 ? 62.164 22.406 -31.570 1.00 39.66 611 ASN A N 1
ATOM 4847 C CA . ASN A 1 611 ? 63.166 21.409 -31.127 1.00 39.66 611 ASN A CA 1
ATOM 4848 C C . ASN A 1 611 ? 64.264 21.959 -30.196 1.00 39.66 611 ASN A C 1
ATOM 4850 O O . ASN A 1 611 ? 65.085 22.736 -30.659 1.00 39.66 611 ASN A O 1
ATOM 4854 N N . PHE A 1 612 ? 64.338 21.475 -28.946 1.00 35.97 612 PHE A N 1
ATOM 4855 C CA . PHE A 1 612 ? 65.487 20.740 -28.378 1.00 35.97 612 PHE A CA 1
ATOM 4856 C C . PHE A 1 612 ? 65.148 20.177 -26.982 1.00 35.97 612 PHE A C 1
ATOM 4858 O O . PHE A 1 612 ? 64.343 20.738 -26.247 1.00 35.97 612 PHE A O 1
ATOM 4865 N N . GLY A 1 613 ? 65.720 19.005 -26.693 1.00 32.22 613 GLY A N 1
ATOM 4866 C CA . GLY A 1 613 ? 65.332 18.057 -25.645 1.00 32.22 613 GLY A CA 1
ATOM 4867 C C . GLY A 1 613 ? 66.026 18.193 -24.267 1.00 32.22 613 GLY A C 1
ATOM 4868 O O . GLY A 1 613 ? 66.420 19.294 -23.895 1.00 32.22 613 GLY A O 1
ATOM 4869 N N . PRO A 1 614 ? 66.135 17.082 -23.495 1.00 62.78 614 PRO A N 1
ATOM 4870 C CA . PRO A 1 614 ? 66.151 17.036 -22.017 1.00 62.78 614 PRO A CA 1
ATOM 4871 C C . PRO A 1 614 ? 67.588 16.726 -21.480 1.00 62.78 614 PRO A C 1
ATOM 4873 O O . PRO A 1 614 ? 68.495 17.002 -22.271 1.00 62.78 614 PRO A O 1
ATOM 4876 N N . PRO A 1 615 ? 67.907 16.198 -20.248 1.00 56.84 615 PRO A N 1
ATOM 4877 C CA . PRO A 1 615 ? 67.406 14.935 -19.622 1.00 56.84 615 PRO A CA 1
ATOM 4878 C C . PRO A 1 615 ? 67.471 14.789 -18.054 1.00 56.84 615 PRO A C 1
ATOM 4880 O O . PRO A 1 615 ? 67.899 15.691 -17.342 1.00 56.84 615 PRO A O 1
ATOM 4883 N N . SER A 1 616 ? 67.132 13.566 -17.569 1.00 37.03 616 SER A N 1
ATOM 4884 C CA . SER A 1 616 ? 67.525 12.842 -16.307 1.00 37.03 616 SER A CA 1
ATOM 4885 C C . SER A 1 616 ? 67.008 13.362 -14.942 1.00 37.03 616 SER A C 1
ATOM 4887 O O . SER A 1 616 ? 67.191 14.534 -14.664 1.00 37.03 616 SER A O 1
ATOM 4889 N N . GLY A 1 617 ? 66.351 12.629 -14.013 1.00 32.59 617 GLY A N 1
ATOM 4890 C CA . GLY A 1 617 ? 66.408 11.229 -13.491 1.00 32.59 617 GLY A CA 1
ATOM 4891 C C . GLY A 1 617 ? 67.022 11.224 -12.054 1.00 32.59 617 GLY A C 1
ATOM 4892 O O . GLY A 1 617 ? 67.696 12.207 -11.756 1.00 32.59 617 GLY A O 1
ATOM 4893 N N . PRO A 1 618 ? 67.002 10.166 -11.194 1.00 52.47 618 PRO A N 1
ATOM 4894 C CA . PRO A 1 618 ? 65.997 9.191 -10.685 1.00 52.47 618 PRO A CA 1
ATOM 4895 C C . PRO A 1 618 ? 65.650 9.482 -9.173 1.00 52.47 618 PRO A C 1
ATOM 4897 O O . PRO A 1 618 ? 66.032 10.536 -8.683 1.00 52.47 618 PRO A O 1
ATOM 4900 N N . THR A 1 619 ? 64.813 8.769 -8.389 1.00 33.97 619 THR A N 1
ATOM 4901 C CA . THR A 1 619 ? 65.013 7.480 -7.656 1.00 33.97 619 THR A CA 1
ATOM 4902 C C . THR A 1 619 ? 63.876 7.276 -6.618 1.00 33.97 619 THR A C 1
ATOM 4904 O O . THR A 1 619 ? 63.418 8.269 -6.062 1.00 33.97 619 THR A O 1
ATOM 4907 N N . ASP A 1 620 ? 63.535 6.003 -6.335 1.00 33.50 620 ASP A N 1
ATOM 4908 C CA . ASP A 1 620 ? 63.048 5.370 -5.077 1.00 33.50 620 ASP A CA 1
ATOM 4909 C C . ASP A 1 620 ? 61.828 5.966 -4.327 1.00 33.50 620 ASP A C 1
ATOM 4911 O O . ASP A 1 620 ? 61.729 7.156 -4.082 1.00 33.50 620 ASP A O 1
ATOM 4915 N N . GLY A 1 621 ? 60.813 5.234 -3.856 1.00 33.44 621 GLY A N 1
ATOM 4916 C CA . GLY A 1 621 ? 60.730 3.854 -3.383 1.00 33.44 621 GLY A CA 1
ATOM 4917 C C . GLY A 1 621 ? 60.185 3.862 -1.942 1.00 33.44 621 GLY A C 1
ATOM 4918 O O . GLY A 1 621 ? 60.915 4.270 -1.047 1.00 33.44 621 GLY A O 1
ATOM 4919 N N . ARG A 1 622 ? 58.920 3.449 -1.714 1.00 31.17 622 ARG A N 1
ATOM 4920 C CA . ARG A 1 622 ? 58.367 2.857 -0.458 1.00 31.17 622 ARG A CA 1
ATOM 4921 C C . ARG A 1 622 ? 56.826 2.799 -0.450 1.00 31.17 622 ARG A C 1
ATOM 4923 O O . ARG A 1 622 ? 56.156 3.819 -0.350 1.00 31.17 622 ARG A O 1
ATOM 4930 N N . GLN A 1 623 ? 56.282 1.583 -0.453 1.00 37.03 623 GLN A N 1
ATOM 4931 C CA . GLN A 1 623 ? 55.127 1.194 0.382 1.00 37.03 623 GLN A CA 1
ATOM 4932 C C . GLN A 1 623 ? 55.654 0.791 1.788 1.00 37.03 623 GLN A C 1
ATOM 4934 O O . GLN A 1 623 ? 56.879 0.670 1.907 1.00 37.03 623 GLN A O 1
ATOM 4939 N N . PRO A 1 624 ? 54.843 0.512 2.841 1.00 46.69 624 PRO A N 1
ATOM 4940 C CA . PRO A 1 624 ? 53.376 0.393 2.927 1.00 46.69 624 PRO A CA 1
ATOM 4941 C C . PRO A 1 624 ? 52.739 1.178 4.104 1.00 46.69 624 PRO A C 1
ATOM 4943 O O . PRO A 1 624 ? 53.429 1.667 4.995 1.00 46.69 624 PRO A O 1
ATOM 4946 N N . GLY A 1 625 ? 51.405 1.249 4.156 1.00 30.05 625 GLY A N 1
ATOM 4947 C CA . GLY A 1 625 ? 50.699 1.817 5.310 1.00 30.05 625 GLY A CA 1
ATOM 4948 C C . GLY A 1 625 ? 49.189 1.606 5.272 1.00 30.05 625 GLY A C 1
ATOM 4949 O O . GLY A 1 625 ? 48.457 2.384 4.674 1.00 30.05 625 GLY A O 1
ATOM 4950 N N . THR A 1 626 ? 48.740 0.544 5.931 1.00 36.97 626 THR A N 1
ATOM 4951 C CA . THR A 1 626 ? 47.360 0.283 6.354 1.00 36.97 626 THR A CA 1
ATOM 4952 C C . THR A 1 626 ? 46.829 1.385 7.278 1.00 36.97 626 THR A C 1
ATOM 4954 O O . THR A 1 626 ? 47.513 1.729 8.239 1.00 36.97 626 THR A O 1
ATOM 4957 N N . SER A 1 627 ? 45.585 1.841 7.093 1.00 32.78 627 SER A N 1
ATOM 4958 C CA . SER A 1 627 ? 44.769 2.346 8.206 1.00 32.78 627 SER A CA 1
ATOM 4959 C C . SER A 1 627 ? 43.273 2.281 7.904 1.00 32.78 627 SER A C 1
ATOM 4961 O O . SER A 1 627 ? 42.808 2.663 6.836 1.00 32.78 627 SER A O 1
ATOM 4963 N N . TYR A 1 628 ? 42.566 1.798 8.918 1.00 36.12 628 TYR A N 1
ATOM 4964 C CA . TYR A 1 628 ? 41.128 1.763 9.134 1.00 36.12 628 TYR A CA 1
ATOM 4965 C C . TYR A 1 628 ? 40.447 3.144 9.081 1.00 36.12 628 TYR A C 1
ATOM 4967 O O . TYR A 1 628 ? 41.044 4.154 9.449 1.00 36.12 628 TYR A O 1
ATOM 4975 N N . GLY A 1 629 ? 39.150 3.118 8.763 1.00 32.84 629 GLY A N 1
ATOM 4976 C CA . GLY A 1 629 ? 38.137 4.150 9.021 1.00 32.84 629 GLY A CA 1
ATOM 4977 C C . GLY A 1 629 ? 36.918 3.839 8.143 1.00 32.84 629 GLY A C 1
ATOM 4978 O O . GLY A 1 629 ? 37.025 3.918 6.931 1.00 32.84 629 GLY A O 1
ATOM 4979 N N . GLY A 1 630 ? 35.779 3.334 8.621 1.00 31.59 630 GLY A N 1
ATOM 4980 C CA . GLY A 1 630 ? 35.076 3.708 9.844 1.00 31.59 630 GLY A CA 1
ATOM 4981 C C . GLY A 1 630 ? 34.191 4.914 9.533 1.00 31.59 630 GLY A C 1
ATOM 4982 O O . GLY A 1 630 ? 34.625 6.041 9.730 1.00 31.59 630 GLY A O 1
ATOM 4983 N N . GLY A 1 631 ? 32.988 4.676 9.006 1.00 33.06 631 GLY A N 1
ATOM 4984 C CA . GLY A 1 631 ? 32.064 5.738 8.612 1.00 33.06 631 GLY A CA 1
ATOM 4985 C C . GLY A 1 631 ? 30.669 5.201 8.324 1.00 33.06 631 GLY A C 1
ATOM 4986 O O . GLY A 1 631 ? 30.297 4.998 7.177 1.00 33.06 631 GLY A O 1
ATOM 4987 N N . THR A 1 632 ? 29.930 4.936 9.395 1.00 34.91 632 THR A N 1
ATOM 4988 C CA . THR A 1 632 ? 28.467 4.898 9.427 1.00 34.91 632 THR A CA 1
ATOM 4989 C C . THR A 1 632 ? 27.892 6.242 8.980 1.00 34.91 632 THR A C 1
ATOM 4991 O O . THR A 1 632 ? 28.210 7.250 9.611 1.00 34.91 632 THR A O 1
ATOM 4994 N N . PHE A 1 633 ? 27.055 6.244 7.944 1.00 35.97 633 PHE A N 1
ATOM 4995 C CA . PHE A 1 633 ? 25.638 6.631 7.990 1.00 35.97 633 PHE A CA 1
ATOM 4996 C C . PHE A 1 633 ? 24.935 6.126 6.730 1.00 35.97 633 PHE A C 1
ATOM 4998 O O . PHE A 1 633 ? 25.558 6.212 5.649 1.00 35.97 633 PHE A O 1
#

Secondary structure (DSSP, 8-state):
--HHHHHHHHHHH--TT----HHHHHSSHHHHHHSTT--GGGHHHHHHHHHHHHHHHTT-S-HHHHHHHHHTT----TTHHHHHHHHHHHHHHHHHHHHHHTTTTSHHHHHTT----HHHH--STTSS--HHHHHHHHHHHHHHHHHHHS--HHHH-HHHHHHHHHHHHHHHHHHHHHHHHHHHHTTS---S-TT-TTTT-SHHHHHHHHHHHHHHHHHHHHHHHHHHHHHHSSS---HHHHHHHHHHHHHHHHHHHHHHHHHHHTT---HHHHHHHHHHHHHHHHHHHHHHHHHIIIIITHHHHHHHHHHHHTTSTTHHHHHHHHHHHHHS-HHHHHHHHHHHHHHHHHHHHHHTTHHHHS-HHHHHHHTSHHHHHHHHHHHHHHHHHHHHHHHHHHHHHHHHTTTS-TT---HHHHHHHHTTHHHHHHHHHHHHHHHHTGGGSS-TT-PPP-TTT---------TT---TT--------PPPPP------------------------------------------PPPP--PPPPP---------------------------------PPPP--PPP--PPPPP---------------------------------------------

Organism: NCBI:txid3140254

Foldseek 3Di:
DDLVVVCVLCVQQDDFPDDPVLLVNLAPQVVLLLDLPRDCSCVSVLQCLLVVLVCQVVVVDDPVSQVVCVRRVNHRDPPSQVSLLRSLVVSLCVLVLLCVLLVLQDPVLVVVVADQDSCQQAVPPRSHGDPVNVVSSLVSLLVSCPLQLDDDCLQLNPLLLVLVVVLLVVLVVLLCVLVVLVVVLVVDQDDPPPPPSPQDAPLVLVLLLVSLQLLLVLLLVLLVVVVVCVVPDDPRDHPLSLVSNLLSLLCLLLSLLSSLVSSVNNVFQFPVSLVSSVVSNVSSLVSNVVSLVCLCSRLSSCLSSLSNCVVVCVVPQQSVLVSVLSSVVVPPDSVVSVVSSVLSVVSSVVSVCVSVCCVVVDDPVLVVCCSDPVVVVVVVVVVVVSVVSSVVSSVVSVVSSVSSVSSHDNPDDDPSSVCSNCSCVVSVVSSVVSVVCSVVCVVVPPDQVDPPPPVSRNDDDRRDPPPPDPPVPPDDPDDDDDDDDDDDDDDDDDDDDDDDDDDDDDDDDDDDDDDDDDDDDDDDDDDDDDDDDDDDDDDDDDDDDDDDDDDDDDDDDDDDDDDDDDDDDDDDDDDDDDDDDDDDDDDDDDDDDDDDDDDDDDDDDDDDDDDDDDDDDDDDDDDDDDDDDDDDD

Radius of gyration: 41.7 Å; chains: 1; bounding box: 134×92×118 Å

pLDDT: mean 73.92, std 24.46, range [26.52, 97.81]